Protein AF-A0A5N5ZEZ5-F1 (afdb_monomer_lite)

pLDDT: mean 81.34, std 17.63, range [25.61, 98.94]

Secondary structure (DSSP, 8-state):
-----------S---------PPPEEEEEEESSGGGSPPEEEETTEEEE-SS-HHHHHHHTTS-EEEEEESSTT-S-HHHHTEEEEEES-TTHHHHHHHH-TTTEEEEEE-TTT-SS--S-----TT-B--SS--SS-SS--B-HHHHHTTHHHHHHHHTT---PPEEEEESS---SSSTTTTTTEEESSTTGGGSPP-TTSGGGGHHHHHHHHHHPPPSSSSS---TTTT-EEEE---SS--HHHHHHHHHHT-SEEEE---EEESS-HHHHHHH-HHHHHHHHHHHIIIIIT--EEEEE--SS--EETTEE---EEETTTSTT-EEEEEE--SB-GGG--TTSPPEE-TTS-EEEESBTT-SBSEEEE-TT-SS-TT-EEEE--TTS-TTS--B----TT--EEEE-SSEE-HHHHHH-PPPSS--SGGGSEE--HHHHHHHHHHHHHHHHHH-TT--HHHHHHHHHHTSB--TTSGGGGGGTTTSTT-B--HHHHHHHHHHHHSTT-EEEEEEEEE-S-EEEE-SS-SEEEEEEEEEEET-EEEEEESSEEEE-TT-EEEE-SS-EEEEEE-TT----------------------------EEEEESSSBSSEEEEEEES-S--EEEEEEEETTS-EEEEEE-TT--SEEEEE-TTSPSEEEEEEEEETTS-EEEEEEEE-

Sequence (685 aa):
MQKKIILYLFFVVYMLSSSYIHAQKTYYVKTVNEAAAPEFEKQGNYMEYIGTDTDEENLFSKYTIDEFYQAYPTSNRATLRNAFIMVTTSTEIVDDMLTTFPGIYTSITDITNDLPELSYTPHYPDDYITSSVRIPFDTTTYDRKDLEYIDAPKAWGITDTINKVITIGISDAKVDDQISELSGKVSYINPYAASEPVNCTNGYRTHGTGVSVIAAAKGDNNEGTTGVCYDCDITATSLNNYDYYNLLLLAQDGVKVINISWGNHSNMAPAAYIASNPNHADQQECINEIVEDYDVVVVAAAGNDTSFDSNGANLVYDYPASYDNVISVSGVNHWYTIDNYPNNEPIFNAPNGENYMRFIENSVARYVDVDLTDPNNPSNPVGVYSQYWLPNNTYMHTLNEKVDIVSPGYQIPSYKYLGYNCTMDTDTLYGGKYVSGTSLAAPIVTGTVALMFKVNECLLPDEVESILKLTTKDIEVLPMNAFAEGYIGAGKLETGNAVEFVHEMQKSDGNAVIKDHVFYRYEFDLEKFNHDVSIENVTFKDDVVVNFVANNSISLKEGTHLVPNANGSITLKADNTINDVCVPSSRQANASNIPEITKETIENTSLNIFPNPSSNFISLQLSNSSDLIVSVEIYTIQGNLLSVINNEKSKKTISVDINNWRSGIYISKVITKRNETFTGKIVKQ

Foldseek 3Di:
DDDDDDDDDDDPDDDDDPPPPQPKFKKKWFWPWLVLDFDWDDDPQFTQTDDDDPLVNVLPVVFTWRDKAQPCCADPDRRRSRIIMTIGSGVCSQVVCCVSCVNTTPDMGTCRPVDPPPPFDFDAFLLAAADLADDLPDLFHFHPLLCVQLVLSLLCSVQVVQPDAAEEEEEFAQAQCPDPQRPPQEAELDVVSNPDDQDLVPVRNCLSNQLCQQQEGATNPNGDHAHSQPRYGYYYYHDPDDDLVVVLSCLLVQHAEYEALDWDKDLDALVRQCVVDVVSVVSLVSLCCSAPVSLHQYEYQQFFDDQAALVAGSAMGTPPLRHPRYAYEFAFFRNDALVSQDPPQDFDQDPVRWTWDARHGLFQWRIFTFQCPPPVCRRAGQAGPDHNDPGPDTTGTHWDLSHAAYGHFFFRAGCSCSVPVRQDDDDPPSRPRTDGGSSSRRSSLSSLLSSLCSLPVPDGNLQLSQLQLQQADPSCPRRHNVSRVSIRHSGYNNSSLSNLQSNQLADLNRERERDDGEAADDAHDAAARGAHYEYYLYEYEEQYEYAHEHLHYYHYYPNYHYYYDPNYDHHYYHHVPRDDPRDNDPPPPDPDDDDDDDDDDDQPWAWDWPPAADAFKIKTAIPRDPWFWQKKWKAAPVGHTDDIGGDPVRHRMDMDTCNPPDFDKMKMWTAIPVRDIHIDIHGHD

Structure (mmCIF, N/CA/C/O backbone):
data_AF-A0A5N5ZEZ5-F1
#
_entry.id   AF-A0A5N5ZEZ5-F1
#
loop_
_atom_site.group_PDB
_atom_site.id
_atom_site.type_symbol
_atom_site.label_atom_id
_atom_site.label_alt_id
_atom_site.label_comp_id
_atom_site.label_asym_id
_atom_site.label_entity_id
_atom_site.label_seq_id
_atom_site.pdbx_PDB_ins_code
_atom_site.Cartn_x
_atom_site.Cartn_y
_atom_site.Cartn_z
_atom_site.occupancy
_atom_site.B_iso_or_equiv
_atom_site.auth_seq_id
_atom_site.auth_comp_id
_atom_site.auth_asym_id
_atom_site.auth_atom_id
_atom_site.pdbx_PDB_model_num
ATOM 1 N N . MET A 1 1 ? -62.100 41.676 47.015 1.00 33.16 1 MET A N 1
ATOM 2 C CA . MET A 1 1 ? -60.982 40.831 47.484 1.00 33.16 1 MET A CA 1
ATOM 3 C C . MET A 1 1 ? -60.042 40.577 46.311 1.00 33.16 1 MET A C 1
ATOM 5 O O . MET A 1 1 ? -60.540 40.149 45.288 1.00 33.16 1 MET A O 1
ATOM 9 N N . GLN A 1 2 ? -58.751 40.907 46.490 1.00 32.44 2 GLN A N 1
ATOM 10 C CA . GLN A 1 2 ? -57.516 40.313 45.912 1.00 32.44 2 GLN A CA 1
ATOM 11 C C . GLN A 1 2 ? -57.386 40.106 44.376 1.00 32.44 2 GLN A C 1
ATOM 13 O O . GLN A 1 2 ? -58.179 39.407 43.773 1.00 32.44 2 GLN A O 1
ATOM 18 N N . LYS A 1 3 ? -56.455 40.829 43.712 1.00 32.50 3 LYS A N 1
ATOM 19 C CA . LYS A 1 3 ? -55.062 40.443 43.299 1.00 32.50 3 LYS A CA 1
ATOM 20 C C . LYS A 1 3 ? -55.035 39.518 42.050 1.00 32.50 3 LYS A C 1
ATOM 22 O O . LYS A 1 3 ? -55.621 38.457 42.108 1.00 32.50 3 LYS A O 1
ATOM 27 N N . LYS A 1 4 ? -54.533 39.942 40.871 1.00 37.22 4 LYS A N 1
ATOM 28 C CA . LYS A 1 4 ? -53.130 40.076 40.356 1.00 37.22 4 LYS A CA 1
ATOM 29 C C . LYS A 1 4 ? -52.585 38.795 39.655 1.00 37.22 4 LYS A C 1
ATOM 31 O O . LYS A 1 4 ? -52.674 37.743 40.267 1.00 37.22 4 LYS A O 1
ATOM 36 N N . ILE A 1 5 ? -51.884 38.994 38.508 1.00 34.38 5 ILE A N 1
ATOM 37 C CA . ILE A 1 5 ? -50.808 38.168 37.849 1.00 34.38 5 ILE A CA 1
ATOM 38 C C . ILE A 1 5 ? -51.318 37.080 36.860 1.00 34.38 5 ILE A C 1
ATOM 40 O O . ILE A 1 5 ? -52.111 36.248 37.266 1.00 34.38 5 ILE A O 1
ATOM 44 N N . ILE A 1 6 ? -51.115 37.152 35.525 1.00 34.78 6 ILE A N 1
ATOM 45 C CA . ILE A 1 6 ? -49.920 37.044 34.628 1.00 34.78 6 ILE A CA 1
ATOM 46 C C . ILE A 1 6 ? -49.554 35.584 34.214 1.00 34.78 6 ILE A C 1
ATOM 48 O O . ILE A 1 6 ? -49.193 34.784 35.066 1.00 34.78 6 ILE A O 1
ATOM 52 N N . LEU A 1 7 ? -49.526 35.372 32.879 1.00 29.80 7 LEU A N 1
ATOM 53 C CA . LEU A 1 7 ? -48.704 34.469 32.026 1.00 29.80 7 LEU A CA 1
ATOM 54 C C . LEU A 1 7 ? -49.117 33.021 31.641 1.00 29.80 7 LEU A C 1
ATOM 56 O O . LEU A 1 7 ? -49.473 32.201 32.475 1.00 29.80 7 LEU A O 1
ATOM 60 N N . TYR A 1 8 ? -48.848 32.759 30.346 1.00 28.34 8 TYR A N 1
ATOM 61 C CA . TYR A 1 8 ? -48.658 31.509 29.581 1.00 28.34 8 TYR A CA 1
ATOM 62 C C . TYR A 1 8 ? -49.877 30.670 29.150 1.00 28.34 8 TYR A C 1
ATOM 64 O O . TYR A 1 8 ? -50.424 29.902 29.928 1.00 28.34 8 TYR A O 1
ATOM 72 N N . LEU A 1 9 ? -50.180 30.682 27.842 1.00 29.50 9 LEU A N 1
ATOM 73 C CA . LEU A 1 9 ? -49.721 29.599 26.957 1.00 29.50 9 LEU A CA 1
ATOM 74 C C . LEU A 1 9 ? -49.723 30.049 25.479 1.00 29.50 9 LEU A C 1
ATOM 76 O O . LEU A 1 9 ? -50.759 30.235 24.848 1.00 29.50 9 LEU A O 1
ATOM 80 N N . PHE A 1 10 ? -48.510 30.248 24.971 1.00 31.39 10 PHE A N 1
ATOM 81 C CA . PHE A 1 10 ? -48.118 30.196 23.565 1.00 31.39 10 PHE A CA 1
ATOM 82 C C . PHE A 1 10 ? -48.179 28.720 23.133 1.00 31.39 10 PHE A C 1
ATOM 84 O O . PHE A 1 10 ? -47.562 27.913 23.820 1.00 31.39 10 PHE A O 1
ATOM 91 N N . PHE A 1 11 ? -48.909 28.379 22.068 1.00 32.16 11 PHE A N 1
ATOM 92 C CA . PHE A 1 11 ? -48.669 27.300 21.083 1.00 32.16 11 PHE A CA 1
ATOM 93 C C . PHE A 1 11 ? -49.984 26.989 20.347 1.00 32.16 11 PHE A C 1
ATOM 95 O O . PHE A 1 11 ? -51.061 27.186 20.895 1.00 32.16 11 PHE A O 1
ATOM 102 N N . VAL A 1 12 ? -49.887 26.456 19.127 1.00 32.47 12 VAL A N 1
ATOM 103 C CA . VAL A 1 12 ? -50.978 26.128 18.179 1.00 32.47 12 VAL A CA 1
ATOM 104 C C . VAL A 1 12 ? -51.355 27.255 17.202 1.00 32.47 12 VAL A C 1
ATOM 106 O O . VAL A 1 12 ? -52.523 27.560 17.008 1.00 32.47 12 VAL A O 1
ATOM 109 N N . VAL A 1 13 ? -50.352 27.823 16.522 1.00 32.62 13 VAL A N 1
ATOM 110 C CA . VAL A 1 13 ? -50.404 28.092 15.067 1.00 32.62 13 VAL A CA 1
ATOM 111 C C . VAL A 1 13 ? -48.981 27.913 14.521 1.00 32.62 13 VAL A C 1
ATOM 113 O O . VAL A 1 13 ? -48.238 28.872 14.369 1.00 32.62 13 VAL A O 1
ATOM 116 N N . TYR A 1 14 ? -48.564 26.666 14.310 1.00 33.75 14 TYR A N 1
ATOM 117 C CA . TYR A 1 14 ? -47.396 26.327 13.490 1.00 33.75 14 TYR A CA 1
ATOM 118 C C . TYR A 1 14 ? -47.628 24.923 12.934 1.00 33.75 14 TYR A C 1
ATOM 120 O O . TYR A 1 14 ? -47.252 23.924 13.532 1.00 33.75 14 TYR A O 1
ATOM 128 N N . MET A 1 15 ? -48.373 24.849 11.839 1.00 36.41 15 MET A N 1
ATOM 129 C CA . MET A 1 15 ? -48.470 23.676 10.976 1.00 36.41 15 MET A CA 1
ATOM 130 C C . MET A 1 15 ? -48.762 24.220 9.581 1.00 36.41 15 MET A C 1
ATOM 132 O O . MET A 1 15 ? -49.715 24.980 9.418 1.00 36.41 15 MET A O 1
ATOM 136 N N . LEU A 1 16 ? -47.935 23.802 8.619 1.00 35.47 16 LEU A N 1
ATOM 137 C CA . LEU A 1 16 ? -47.877 24.210 7.208 1.00 35.47 16 LEU A CA 1
ATOM 138 C C . LEU A 1 16 ? -46.952 25.398 6.886 1.00 35.47 16 LEU A C 1
ATOM 140 O O . LEU A 1 16 ? -47.325 26.329 6.181 1.00 35.47 16 LEU A O 1
ATOM 144 N N . SER A 1 17 ? -45.691 25.298 7.302 1.00 31.23 17 SER A N 1
ATOM 145 C CA . SER A 1 17 ? -44.591 25.593 6.380 1.00 31.23 17 SER A CA 1
ATOM 146 C C . SER A 1 17 ? -43.835 24.288 6.171 1.00 31.23 17 SER A C 1
ATOM 148 O O . SER A 1 17 ? -43.105 23.838 7.051 1.00 31.23 17 SER A O 1
ATOM 150 N N . SER A 1 18 ? -44.068 23.634 5.037 1.00 31.61 18 SER A N 1
ATOM 151 C CA . SER A 1 18 ? -43.135 22.646 4.514 1.00 31.61 18 SER A CA 1
ATOM 152 C C . SER A 1 18 ? -41.802 23.361 4.308 1.00 31.61 18 SER A C 1
ATOM 154 O O . SER A 1 18 ? -41.655 24.127 3.356 1.00 31.61 18 SER A O 1
ATOM 156 N N . SER A 1 19 ? -40.848 23.167 5.213 1.00 32.09 19 SER A N 1
ATOM 157 C CA . SER A 1 19 ? -39.444 23.375 4.887 1.00 32.09 19 SER A CA 1
ATOM 158 C C . SER A 1 19 ? -39.099 22.328 3.835 1.00 32.09 19 SER A C 1
ATOM 160 O O . SER A 1 19 ? -38.842 21.171 4.159 1.00 32.09 19 SER A O 1
ATOM 162 N N . TYR A 1 20 ? -39.200 22.720 2.565 1.00 34.75 20 TYR A N 1
ATOM 163 C CA . TYR A 1 20 ? -38.523 22.024 1.484 1.00 34.75 20 TYR A CA 1
ATOM 164 C C . TYR A 1 20 ? -37.033 22.118 1.801 1.00 34.75 20 TYR A C 1
ATOM 166 O O . TYR A 1 20 ? -36.425 23.174 1.634 1.00 34.75 20 TYR A O 1
ATOM 174 N N . ILE A 1 21 ? -36.463 21.031 2.316 1.00 37.03 21 ILE A N 1
ATOM 175 C CA . ILE A 1 21 ? -35.032 20.795 2.166 1.00 37.03 21 ILE A CA 1
ATOM 176 C C . ILE A 1 21 ? -34.838 20.737 0.651 1.00 37.03 21 ILE A C 1
ATOM 178 O O . ILE A 1 21 ? -35.355 19.824 0.004 1.00 37.03 21 ILE A O 1
ATOM 182 N N . HIS A 1 22 ? -34.236 21.773 0.069 1.00 50.00 22 HIS A N 1
ATOM 183 C CA . HIS A 1 22 ? -33.867 21.726 -1.339 1.00 50.00 22 HIS A CA 1
ATOM 184 C C . HIS A 1 22 ? -32.788 20.654 -1.446 1.00 50.00 22 HIS A C 1
ATOM 186 O O . HIS A 1 22 ? -31.786 20.717 -0.735 1.00 50.00 22 HIS A O 1
ATOM 192 N N . ALA A 1 23 ? -33.053 19.619 -2.243 1.00 64.94 23 ALA A N 1
ATOM 193 C CA . ALA A 1 23 ? -32.068 18.583 -2.498 1.00 64.94 23 ALA A CA 1
ATOM 194 C C . ALA A 1 23 ? -30.834 19.244 -3.118 1.00 64.94 23 ALA A C 1
ATOM 196 O O . ALA A 1 23 ? -30.967 20.033 -4.056 1.00 64.94 23 ALA A O 1
ATOM 197 N N . GLN A 1 24 ? -29.666 18.946 -2.558 1.00 79.50 24 GLN A N 1
ATOM 198 C CA . GLN A 1 24 ? -28.391 19.413 -3.076 1.00 79.50 24 GLN A CA 1
ATOM 199 C C . GLN A 1 24 ? -28.226 18.943 -4.527 1.00 79.50 24 GLN A C 1
ATOM 201 O O . GLN A 1 24 ? -28.627 17.830 -4.881 1.00 79.50 24 GLN A O 1
ATOM 206 N N . LYS A 1 25 ? -27.697 19.822 -5.373 1.00 85.06 25 LYS A N 1
ATOM 207 C CA . LYS A 1 25 ? -27.470 19.575 -6.793 1.00 85.06 25 LYS A CA 1
ATOM 208 C C . LYS A 1 25 ? -25.987 19.628 -7.104 1.00 85.06 25 LYS A C 1
ATOM 210 O O . LYS A 1 25 ? -25.285 20.504 -6.602 1.00 85.06 25 LYS A O 1
ATOM 215 N N . THR A 1 26 ? -25.560 18.725 -7.980 1.00 83.56 26 THR A N 1
ATOM 216 C CA . THR A 1 26 ? -24.185 18.651 -8.474 1.00 83.56 26 THR A CA 1
ATOM 217 C C . THR A 1 26 ? -24.165 19.029 -9.944 1.00 83.56 26 THR A C 1
ATOM 219 O O . THR A 1 26 ? -24.844 18.418 -10.773 1.00 83.56 26 THR A O 1
ATOM 222 N N . TYR A 1 27 ? -23.369 20.039 -10.273 1.00 88.81 27 TYR A N 1
ATOM 223 C CA . TYR A 1 27 ? -23.225 20.562 -11.622 1.00 88.81 27 TYR A CA 1
ATOM 224 C C . TYR A 1 27 ? -21.806 20.356 -12.146 1.00 88.81 27 TYR A C 1
ATOM 226 O O . TYR A 1 27 ? -20.830 20.688 -11.477 1.00 88.81 27 TYR A O 1
ATOM 234 N N . TYR A 1 28 ? -21.701 19.879 -13.386 1.00 87.56 28 TYR A N 1
ATOM 235 C CA . TYR A 1 28 ? -20.471 19.896 -14.169 1.00 87.56 28 TYR A CA 1
ATOM 236 C C . TYR A 1 28 ? -20.343 21.242 -14.883 1.00 87.56 28 TYR A C 1
ATOM 238 O O . TYR A 1 28 ? -21.101 21.541 -15.812 1.00 87.56 28 TYR A O 1
ATOM 246 N N . VAL A 1 29 ? -19.390 22.059 -14.452 1.00 92.00 29 VAL A N 1
ATOM 247 C CA . VAL A 1 29 ? -19.156 23.422 -14.931 1.00 92.00 29 VAL A CA 1
ATOM 248 C C . VAL A 1 29 ? -17.926 23.432 -15.837 1.00 92.00 29 VAL A C 1
ATOM 250 O O . VAL A 1 29 ? -16.815 23.140 -15.408 1.00 92.00 29 VAL A O 1
ATOM 253 N N . LYS A 1 30 ? -18.094 23.795 -17.108 1.00 90.00 30 LYS A N 1
ATOM 254 C CA . LYS A 1 30 ? -16.988 24.035 -18.040 1.00 90.00 30 LYS A CA 1
ATOM 255 C C . LYS A 1 30 ? -16.736 25.519 -18.206 1.00 90.00 30 LYS A C 1
ATOM 257 O O . LYS A 1 30 ? -17.618 26.248 -18.659 1.00 90.00 30 LYS A O 1
ATOM 262 N N . THR A 1 31 ? -15.502 25.941 -17.980 1.00 90.94 31 THR A N 1
ATOM 263 C CA . THR A 1 31 ? -15.038 27.299 -18.272 1.00 90.94 31 THR A CA 1
ATOM 264 C C . THR A 1 31 ? -14.326 27.362 -19.628 1.00 90.94 31 THR A C 1
ATOM 266 O O . THR A 1 31 ? -13.964 26.342 -20.219 1.00 90.94 31 THR A O 1
ATOM 269 N N . VAL A 1 32 ? -14.121 28.562 -20.172 1.00 86.62 32 VAL A N 1
ATOM 270 C CA . VAL A 1 32 ? -13.397 28.770 -21.441 1.00 86.62 32 VAL A CA 1
ATOM 271 C C . VAL A 1 32 ? -11.939 28.321 -21.371 1.00 86.62 32 VAL A C 1
ATOM 273 O O . VAL A 1 32 ? -11.376 27.885 -22.373 1.00 86.62 32 VAL A O 1
ATOM 276 N N . ASN A 1 33 ? -11.330 28.413 -20.193 1.00 82.94 33 ASN A N 1
ATOM 277 C CA . ASN A 1 33 ? -10.020 27.880 -19.848 1.00 82.94 33 ASN A CA 1
ATOM 278 C C . ASN A 1 33 ? -9.902 27.810 -18.316 1.00 82.94 33 ASN A C 1
ATOM 280 O O . ASN A 1 33 ? -10.716 28.391 -17.603 1.00 82.94 33 ASN A O 1
ATOM 284 N N . GLU A 1 34 ? -8.889 27.106 -17.823 1.00 82.75 34 GLU A N 1
ATOM 285 C CA . GLU A 1 34 ? -8.644 26.923 -16.388 1.00 82.75 34 GLU A CA 1
ATOM 286 C C . GLU A 1 34 ? -8.520 28.246 -15.616 1.00 82.75 34 GLU A C 1
ATOM 288 O O . GLU A 1 34 ? -9.173 28.410 -14.595 1.00 82.75 34 GLU A O 1
ATOM 293 N N . ALA A 1 35 ? -7.772 29.219 -16.145 1.00 84.31 35 ALA A N 1
ATOM 294 C CA . ALA A 1 35 ? -7.533 30.507 -15.488 1.00 84.31 35 ALA A CA 1
ATOM 295 C C . ALA A 1 35 ? -8.766 31.428 -15.428 1.00 84.31 35 ALA A C 1
ATOM 297 O O . ALA A 1 35 ? -8.713 32.477 -14.798 1.00 84.31 35 ALA A O 1
ATOM 298 N N . ALA A 1 36 ? -9.850 31.078 -16.124 1.00 86.38 36 ALA A N 1
ATOM 299 C CA . ALA A 1 36 ? -11.104 31.822 -16.098 1.00 86.38 36 ALA A CA 1
ATOM 300 C C . ALA A 1 36 ? -12.069 31.319 -15.013 1.00 86.38 36 ALA A C 1
ATOM 302 O O . ALA A 1 36 ? -13.195 31.800 -14.950 1.00 86.38 36 ALA A O 1
ATOM 303 N N . ALA A 1 37 ? -11.690 30.307 -14.230 1.00 88.19 37 ALA A N 1
ATOM 304 C CA . ALA A 1 37 ? -12.543 29.794 -13.171 1.00 88.19 37 ALA A CA 1
ATOM 305 C C . ALA A 1 37 ? -12.572 30.741 -11.959 1.00 88.19 37 ALA A C 1
ATOM 307 O O . ALA A 1 37 ? -11.528 31.286 -11.604 1.00 88.19 37 ALA A O 1
ATOM 308 N N . PRO A 1 38 ? -13.741 30.918 -11.320 1.00 89.12 38 PRO A N 1
ATOM 309 C CA . PRO A 1 38 ? -13.850 31.689 -10.088 1.00 89.12 38 PRO A CA 1
ATOM 310 C C . PRO A 1 38 ? -13.095 31.002 -8.944 1.00 89.12 38 PRO A C 1
ATOM 312 O O . PRO A 1 38 ? -13.082 29.773 -8.837 1.00 89.12 38 PRO A O 1
ATOM 315 N N . GLU A 1 39 ? -12.490 31.811 -8.078 1.00 85.94 39 GLU A N 1
ATOM 316 C CA . GLU A 1 39 ? -11.723 31.343 -6.923 1.00 85.94 39 GLU A CA 1
ATOM 317 C C . GLU A 1 39 ? -12.567 31.418 -5.647 1.00 85.94 39 GLU A C 1
ATOM 319 O O . GLU A 1 39 ? -13.199 32.440 -5.358 1.00 85.94 39 GLU A O 1
ATOM 324 N N . PHE A 1 40 ? -12.551 30.336 -4.868 1.00 86.94 40 PHE A N 1
ATOM 325 C CA . PHE A 1 40 ? -13.283 30.227 -3.613 1.00 86.94 40 PHE A CA 1
ATOM 326 C C . PHE A 1 40 ? -12.396 29.697 -2.484 1.00 86.94 40 PHE A C 1
ATOM 328 O O . PHE A 1 40 ? -11.509 28.880 -2.717 1.00 86.94 40 PHE A O 1
ATOM 335 N N . GLU A 1 41 ? -12.700 30.099 -1.254 1.00 83.31 41 GLU A N 1
ATOM 336 C CA . GLU A 1 41 ? -12.106 29.583 -0.021 1.00 83.31 41 GLU A CA 1
ATOM 337 C C . GLU A 1 41 ? -13.198 28.983 0.874 1.00 83.31 41 GLU A C 1
ATOM 339 O O . GLU A 1 41 ? -14.318 29.493 0.949 1.00 83.31 41 GLU A O 1
ATOM 344 N N . LYS A 1 42 ? -12.900 27.877 1.560 1.00 78.06 42 LYS A N 1
ATOM 345 C CA . LYS A 1 42 ? -13.884 27.192 2.405 1.00 78.06 42 LYS A CA 1
ATOM 346 C C . LYS A 1 42 ? -14.061 27.923 3.739 1.00 78.06 42 LYS A C 1
ATOM 348 O O . LYS A 1 42 ? -13.121 28.046 4.517 1.00 78.06 42 LYS A O 1
ATOM 353 N N . GLN A 1 43 ? -15.289 28.342 4.042 1.00 79.38 43 GLN A N 1
ATOM 354 C CA . GLN A 1 43 ? -15.670 29.004 5.293 1.00 79.38 43 GLN A CA 1
ATOM 355 C C . GLN A 1 43 ? -16.751 28.193 6.015 1.00 79.38 43 GLN A C 1
ATOM 357 O O . GLN A 1 43 ? -17.955 28.350 5.807 1.00 79.38 43 GLN A O 1
ATOM 362 N N . GLY A 1 44 ? -16.318 27.284 6.890 1.00 77.25 44 GLY A N 1
ATOM 363 C CA . GLY A 1 44 ? -17.220 26.346 7.557 1.00 77.25 44 GLY A CA 1
ATOM 364 C C . GLY A 1 44 ? -17.801 25.328 6.572 1.00 77.25 44 GLY A C 1
ATOM 365 O O . GLY A 1 44 ? -17.074 24.472 6.077 1.00 77.25 44 GLY A O 1
ATOM 366 N N . ASN A 1 45 ? -19.108 25.413 6.305 1.00 71.06 45 ASN A N 1
ATOM 367 C CA . ASN A 1 45 ? -19.832 24.455 5.453 1.00 71.06 45 ASN A CA 1
ATOM 368 C C . ASN A 1 45 ? -20.094 24.968 4.026 1.00 71.06 45 ASN A C 1
ATOM 370 O O . ASN A 1 45 ? -20.820 24.314 3.287 1.00 71.06 45 ASN A O 1
ATOM 374 N N . TYR A 1 46 ? -19.583 26.142 3.660 1.00 80.06 46 TYR A N 1
ATOM 375 C CA . TYR A 1 46 ? -19.820 26.752 2.353 1.00 80.06 46 TYR A CA 1
ATOM 376 C C . TYR A 1 46 ? -18.555 27.426 1.822 1.00 80.06 46 TYR A C 1
ATOM 378 O O . TYR A 1 46 ? -17.619 27.715 2.568 1.00 80.06 46 TYR A O 1
ATOM 386 N N . MET A 1 47 ? -18.547 27.674 0.521 1.00 85.19 47 MET A N 1
ATOM 387 C CA . MET A 1 47 ? -17.478 28.338 -0.211 1.00 85.19 47 MET A CA 1
ATOM 388 C C . MET A 1 47 ? -17.732 29.853 -0.247 1.00 85.19 47 MET A C 1
ATOM 390 O O . MET A 1 47 ? -18.805 30.296 -0.659 1.00 85.19 47 MET A O 1
ATOM 394 N N . GLU A 1 48 ? -16.754 30.652 0.179 1.00 90.75 48 GLU A N 1
ATOM 395 C CA . GLU A 1 48 ? -16.736 32.112 0.030 1.00 90.75 48 GLU A CA 1
ATOM 396 C C . GLU A 1 48 ? -15.899 32.487 -1.198 1.00 90.75 48 GLU A C 1
ATOM 398 O O . GLU A 1 48 ? -14.808 31.962 -1.393 1.00 90.75 48 GLU A O 1
ATOM 403 N N . TYR A 1 49 ? -16.413 33.370 -2.055 1.00 92.00 49 TYR A N 1
ATOM 404 C CA . TYR A 1 49 ? -15.673 33.848 -3.224 1.00 92.00 49 TYR A CA 1
ATOM 405 C C . TYR A 1 49 ? -14.538 34.780 -2.785 1.00 92.00 49 TYR A C 1
ATOM 407 O O . TYR A 1 49 ? -14.782 35.740 -2.055 1.00 92.00 49 TYR A O 1
ATOM 415 N N . ILE A 1 50 ? -13.318 34.520 -3.257 1.00 91.25 50 ILE A N 1
ATOM 416 C CA . ILE A 1 50 ? -12.107 35.288 -2.903 1.00 91.25 50 ILE A CA 1
ATOM 417 C C . ILE A 1 50 ? -11.439 35.962 -4.106 1.00 91.25 50 ILE A C 1
ATOM 419 O O . ILE A 1 50 ? -10.392 36.599 -3.966 1.00 91.25 50 ILE A O 1
ATOM 423 N N . GLY A 1 51 ? -12.029 35.830 -5.294 1.00 85.56 51 GLY A N 1
ATOM 424 C CA . GLY A 1 51 ? -11.514 36.472 -6.494 1.00 85.56 51 GLY A CA 1
ATOM 425 C C . GLY A 1 51 ? -11.642 37.999 -6.453 1.00 85.56 51 GLY A C 1
ATOM 426 O O . GLY A 1 51 ? -12.278 38.599 -5.587 1.00 85.56 51 GLY A O 1
ATOM 427 N N . THR A 1 52 ? -11.008 38.662 -7.419 1.00 87.56 52 THR A N 1
ATOM 428 C CA . THR A 1 52 ? -10.964 40.134 -7.477 1.00 87.56 52 THR A CA 1
ATOM 429 C C . THR A 1 52 ? -12.050 40.760 -8.356 1.00 87.56 52 THR A C 1
ATOM 431 O O . THR A 1 52 ? -12.093 41.987 -8.478 1.00 87.56 52 THR A O 1
ATOM 434 N N . ASP A 1 53 ? -12.882 39.953 -9.023 1.00 88.44 53 ASP A N 1
ATOM 435 C CA . ASP A 1 53 ? -13.922 40.449 -9.924 1.00 88.44 53 ASP A CA 1
ATOM 436 C C . ASP A 1 53 ? -15.182 40.840 -9.134 1.00 88.44 53 ASP A C 1
ATOM 438 O O . ASP A 1 53 ? -15.841 40.021 -8.496 1.00 88.44 53 ASP A O 1
ATOM 442 N N . THR A 1 54 ? -15.516 42.131 -9.168 1.00 88.56 54 THR A N 1
ATOM 443 C CA . THR A 1 54 ? -16.634 42.694 -8.401 1.00 88.56 54 THR A CA 1
ATOM 444 C C . THR A 1 54 ? -17.998 42.212 -8.907 1.00 88.56 54 THR A C 1
ATOM 446 O O . THR A 1 54 ? -18.955 42.170 -8.134 1.00 88.56 54 THR A O 1
ATOM 449 N N . ASP A 1 55 ? -18.131 41.861 -10.187 1.00 88.31 55 ASP A N 1
ATOM 450 C CA . ASP A 1 55 ? -19.385 41.324 -10.716 1.00 88.31 55 ASP A CA 1
ATOM 451 C C . ASP A 1 55 ? -19.577 39.874 -10.249 1.00 88.31 55 ASP A C 1
ATOM 453 O O . ASP A 1 55 ? -20.697 39.490 -9.898 1.00 88.31 55 ASP A O 1
ATOM 457 N N . GLU A 1 56 ? -18.498 39.085 -10.183 1.00 90.12 56 GLU A N 1
ATOM 458 C CA . GLU A 1 56 ? -18.524 37.725 -9.627 1.00 90.12 56 GLU A CA 1
ATOM 459 C C . GLU A 1 56 ? -18.818 37.743 -8.124 1.00 90.12 56 GLU A C 1
ATOM 461 O O . GLU A 1 56 ? -19.713 37.028 -7.674 1.00 90.12 56 GLU A O 1
ATOM 466 N N . GLU A 1 57 ? -18.174 38.629 -7.358 1.00 91.69 57 GLU A N 1
ATOM 467 C CA . GLU A 1 57 ? -18.451 38.834 -5.927 1.00 91.69 57 GLU A CA 1
ATOM 468 C C . GLU A 1 57 ? -19.938 39.166 -5.684 1.00 91.69 57 GLU A C 1
ATOM 470 O O . GLU A 1 57 ? -20.607 38.579 -4.824 1.00 91.69 57 GLU A O 1
ATOM 475 N N . ASN A 1 58 ? -20.506 40.064 -6.496 1.00 91.50 58 ASN A N 1
ATOM 476 C CA . ASN A 1 58 ? -21.921 40.433 -6.425 1.00 91.50 58 ASN A CA 1
ATOM 477 C C . ASN A 1 58 ? -22.872 39.293 -6.823 1.00 91.50 58 ASN A C 1
ATOM 479 O O . ASN A 1 58 ? -24.036 39.300 -6.412 1.00 91.50 58 ASN A O 1
ATOM 483 N N . LEU A 1 59 ? -22.438 38.355 -7.667 1.00 93.19 59 LEU A N 1
ATOM 484 C CA . LEU A 1 59 ? -23.236 37.197 -8.056 1.00 93.19 59 LEU A CA 1
ATOM 485 C C . LEU A 1 59 ? -23.162 36.103 -6.990 1.00 93.19 59 LEU A C 1
ATOM 487 O O . LEU A 1 59 ? -24.203 35.675 -6.495 1.00 93.19 59 LEU A O 1
ATOM 491 N N . PHE A 1 60 ? -21.956 35.687 -6.607 1.00 93.75 60 PHE A N 1
ATOM 492 C CA . PHE A 1 60 ? -21.747 34.558 -5.704 1.00 93.75 60 PHE A CA 1
ATOM 493 C C . PHE A 1 60 ? -22.196 34.851 -4.272 1.00 93.75 60 PHE A C 1
ATOM 495 O O . PHE A 1 60 ? -22.728 33.960 -3.620 1.00 93.75 60 PHE A O 1
ATOM 502 N N . SER A 1 61 ? -22.141 36.108 -3.816 1.00 90.94 61 SER A N 1
ATOM 503 C CA . SER A 1 61 ? -22.687 36.506 -2.505 1.00 90.94 61 SER A CA 1
ATOM 504 C C . SER A 1 61 ? -24.206 36.313 -2.354 1.00 90.94 61 SER A C 1
ATOM 506 O O . SER A 1 61 ? -24.726 36.385 -1.238 1.00 90.94 61 SER A O 1
ATOM 508 N N . LYS A 1 62 ? -24.943 36.066 -3.448 1.00 92.69 62 LYS A N 1
ATOM 509 C CA . LYS A 1 62 ? -26.393 35.800 -3.420 1.00 92.69 62 LYS A CA 1
ATOM 510 C C . LYS A 1 62 ? -26.739 34.337 -3.154 1.00 92.69 62 LYS A C 1
ATOM 512 O O . LYS A 1 62 ? -27.893 34.058 -2.828 1.00 92.69 62 LYS A O 1
ATOM 517 N N . TYR A 1 63 ? -25.786 33.424 -3.323 1.00 93.56 63 TYR A N 1
ATOM 518 C CA . TYR A 1 63 ? -26.037 31.989 -3.394 1.00 93.56 63 TYR A CA 1
ATOM 519 C C . TYR A 1 63 ? -25.158 31.217 -2.414 1.00 93.56 63 TYR A C 1
ATOM 521 O O . TYR A 1 63 ? -24.064 31.645 -2.062 1.00 93.56 63 TYR A O 1
ATOM 529 N N . THR A 1 64 ? -25.640 30.059 -1.967 1.00 89.12 64 THR A N 1
ATOM 530 C CA . THR A 1 64 ? -24.845 29.151 -1.135 1.00 89.12 64 THR A CA 1
ATOM 531 C C . THR A 1 64 ? -24.224 28.087 -2.020 1.00 89.12 64 THR A C 1
ATOM 533 O O . THR A 1 64 ? -24.936 27.246 -2.567 1.00 89.12 64 THR A O 1
ATOM 536 N N . ILE A 1 65 ? -22.905 28.128 -2.162 1.00 91.56 65 ILE A N 1
ATOM 537 C CA . ILE A 1 65 ? -22.123 27.075 -2.806 1.00 91.56 65 ILE A CA 1
ATOM 538 C C . ILE A 1 65 ? -21.531 26.227 -1.689 1.00 91.56 65 ILE A C 1
ATOM 540 O O . ILE A 1 65 ? -20.832 26.750 -0.827 1.00 91.56 65 ILE A O 1
ATOM 544 N N . ASP A 1 66 ? -21.838 24.937 -1.691 1.00 82.31 66 ASP A N 1
ATOM 545 C CA . ASP A 1 66 ? -21.329 24.008 -0.687 1.00 82.31 66 ASP A CA 1
ATOM 546 C C . ASP A 1 66 ? -19.905 23.578 -1.062 1.00 82.31 66 ASP A C 1
ATOM 548 O O . ASP A 1 66 ? -19.021 23.549 -0.208 1.00 82.31 66 ASP A O 1
ATOM 552 N N . GLU A 1 67 ? -19.663 23.326 -2.356 1.00 82.56 67 GLU A N 1
ATOM 553 C CA . GLU A 1 67 ? -18.349 22.961 -2.891 1.00 82.56 67 GLU A CA 1
ATOM 554 C C . GLU A 1 67 ? -18.149 23.498 -4.312 1.00 82.56 67 GLU A C 1
ATOM 556 O O . GLU A 1 67 ? -19.084 23.546 -5.117 1.00 82.56 67 GLU A O 1
ATOM 561 N N . PHE A 1 68 ? -16.911 23.867 -4.634 1.00 85.81 68 PHE A N 1
ATOM 562 C CA . PHE A 1 68 ? -16.488 24.205 -5.989 1.00 85.81 68 PHE A CA 1
ATOM 563 C C . PHE A 1 68 ? -15.034 23.775 -6.184 1.00 85.81 68 PHE A C 1
ATOM 565 O O . PHE A 1 68 ? -14.146 24.303 -5.519 1.00 85.81 68 PHE A O 1
ATOM 572 N N . TYR A 1 69 ? -14.782 22.814 -7.070 1.00 73.56 69 TYR A N 1
ATOM 573 C CA . TYR A 1 69 ? -13.440 22.269 -7.296 1.00 73.56 69 TYR A CA 1
ATOM 574 C C . TYR A 1 69 ? -13.251 21.813 -8.739 1.00 73.56 69 TYR A C 1
ATOM 576 O O . TYR A 1 69 ? -14.207 21.574 -9.470 1.00 73.56 69 TYR A O 1
ATOM 584 N N . GLN A 1 70 ? -12.006 21.704 -9.189 1.00 77.56 70 GLN A N 1
ATOM 585 C CA . GLN A 1 70 ? -11.692 21.262 -10.546 1.00 77.56 70 GLN A CA 1
ATOM 586 C C . GLN A 1 70 ? -11.984 19.761 -10.692 1.00 77.56 70 GLN A C 1
ATOM 588 O O . GLN A 1 70 ? -11.552 18.960 -9.873 1.00 77.56 70 GLN A O 1
ATOM 593 N N . ALA A 1 71 ? -12.703 19.368 -11.745 1.00 71.75 71 ALA A N 1
ATOM 594 C CA . ALA A 1 71 ? -13.132 17.982 -11.954 1.00 71.75 71 ALA A CA 1
ATOM 595 C C . ALA A 1 71 ? -11.968 17.055 -12.345 1.00 71.75 71 ALA A C 1
ATOM 597 O O . ALA A 1 71 ? -12.003 15.863 -12.069 1.00 71.75 71 ALA A O 1
ATOM 598 N N . TYR A 1 72 ? -10.943 17.604 -13.006 1.00 61.38 72 TYR A N 1
ATOM 599 C CA . TYR A 1 72 ? -9.747 16.872 -13.436 1.00 61.38 72 TYR A CA 1
ATOM 600 C C . TYR A 1 72 ? -8.480 17.701 -13.175 1.00 61.38 72 TYR A C 1
ATOM 602 O O . TYR A 1 72 ? -7.821 18.123 -14.136 1.00 61.38 72 TYR A O 1
ATOM 610 N N . PRO A 1 73 ? -8.138 17.971 -11.902 1.00 53.19 73 PRO A N 1
ATOM 611 C CA . PRO A 1 73 ? -7.098 18.930 -11.529 1.00 53.19 73 PRO A CA 1
ATOM 612 C C . PRO A 1 73 ? -5.695 18.510 -11.928 1.00 53.19 73 PRO A C 1
ATOM 614 O O . PRO A 1 73 ? -4.785 19.325 -11.912 1.00 53.19 73 PRO A O 1
ATOM 617 N N . THR A 1 74 ? -5.501 17.263 -12.330 1.00 47.31 74 THR A N 1
ATOM 618 C CA . THR A 1 74 ? -4.183 16.728 -12.665 1.00 47.31 74 THR A CA 1
ATOM 619 C C . THR A 1 74 ? -4.018 16.407 -14.150 1.00 47.31 74 THR A C 1
ATOM 621 O O . THR A 1 74 ? -2.929 16.090 -14.623 1.00 47.31 74 THR A O 1
ATOM 624 N N . SER A 1 75 ? -5.083 16.555 -14.946 1.00 51.38 75 SER A N 1
ATOM 625 C CA . SER A 1 75 ? -5.037 16.217 -16.366 1.00 51.38 75 SER A CA 1
ATOM 626 C C . SER A 1 75 ? -4.051 17.092 -17.146 1.00 51.38 75 SER A C 1
ATOM 628 O O . SER A 1 75 ? -4.075 18.316 -17.068 1.00 51.38 75 SER A O 1
ATOM 630 N N . ASN A 1 76 ? -3.260 16.481 -18.028 1.00 44.91 76 ASN A N 1
ATOM 631 C CA . ASN A 1 76 ? -2.392 17.217 -18.961 1.00 44.91 76 ASN A CA 1
ATOM 632 C C . ASN A 1 76 ? -3.160 17.821 -20.149 1.00 44.91 76 ASN A C 1
ATOM 634 O O . ASN A 1 76 ? -2.581 18.486 -21.011 1.00 44.91 76 ASN A O 1
ATOM 638 N N . ARG A 1 77 ? -4.466 17.549 -20.261 1.00 52.31 77 ARG A N 1
ATOM 639 C CA . ARG A 1 77 ? -5.309 18.061 -21.343 1.00 52.31 77 ARG A CA 1
ATOM 640 C C . ARG A 1 77 ? -5.976 19.349 -20.876 1.00 52.31 77 ARG A C 1
ATOM 642 O O . ARG A 1 77 ? -6.848 19.320 -20.014 1.00 52.31 77 ARG A O 1
ATOM 649 N N . ALA A 1 78 ? -5.640 20.470 -21.515 1.00 65.25 78 ALA A N 1
ATOM 650 C CA . ALA A 1 78 ? -6.263 21.769 -21.235 1.00 65.25 78 ALA A CA 1
ATOM 651 C C . ALA A 1 78 ? -7.804 21.728 -21.327 1.00 65.25 78 ALA A C 1
ATOM 653 O O . ALA A 1 78 ? -8.501 22.402 -20.576 1.00 65.25 78 ALA A O 1
ATOM 654 N N . THR A 1 79 ? -8.339 20.878 -22.210 1.00 62.31 79 THR A N 1
ATOM 655 C CA . THR A 1 79 ? -9.779 20.633 -22.378 1.00 62.31 79 THR A CA 1
ATOM 656 C C . THR A 1 79 ? -10.411 19.810 -21.261 1.00 62.31 79 THR A C 1
ATOM 658 O O . THR A 1 79 ? -11.620 19.625 -21.284 1.00 62.31 79 THR A O 1
ATOM 661 N N . LEU A 1 80 ? -9.640 19.255 -20.328 1.00 61.00 80 LEU A N 1
ATOM 662 C CA . LEU A 1 80 ? -10.128 18.597 -19.114 1.00 61.00 80 LEU A CA 1
ATOM 663 C C . LEU A 1 80 ? -9.892 19.494 -17.895 1.00 61.00 80 LEU A C 1
ATOM 665 O O . LEU A 1 80 ? -10.799 19.629 -17.082 1.00 61.00 80 LEU A O 1
ATOM 669 N N . ARG A 1 81 ? -8.762 20.212 -17.852 1.00 72.12 81 ARG A N 1
ATOM 670 C CA . ARG A 1 81 ? -8.426 21.199 -16.809 1.00 72.12 81 ARG A CA 1
ATOM 671 C C . ARG A 1 81 ? -9.397 22.377 -16.708 1.00 72.12 81 ARG A C 1
ATOM 673 O O . ARG A 1 81 ? -9.499 23.004 -15.670 1.00 72.12 81 ARG A O 1
ATOM 680 N N . ASN A 1 82 ? -10.168 22.682 -17.741 1.00 82.94 82 ASN A N 1
ATOM 681 C CA . ASN A 1 82 ? -11.212 23.708 -17.659 1.00 82.94 82 ASN A CA 1
ATOM 682 C C . ASN A 1 82 ? -12.588 23.172 -17.203 1.00 82.94 82 ASN A C 1
ATOM 684 O O . ASN A 1 82 ? -13.601 23.804 -17.492 1.00 82.94 82 ASN A O 1
ATOM 688 N N . ALA A 1 83 ? -12.662 21.984 -16.589 1.00 83.44 83 ALA A N 1
ATOM 689 C CA . ALA A 1 83 ? -13.885 21.464 -15.969 1.00 83.44 83 ALA A CA 1
ATOM 690 C C . ALA A 1 83 ? -13.826 21.502 -14.448 1.00 83.44 83 ALA A C 1
ATOM 692 O O . ALA A 1 83 ? -12.795 21.190 -13.859 1.00 83.44 83 ALA A O 1
ATOM 693 N N . PHE A 1 84 ? -14.973 21.792 -13.848 1.00 87.00 84 PHE A N 1
ATOM 694 C CA . PHE A 1 84 ? -15.187 21.969 -12.423 1.00 87.00 84 PHE A CA 1
ATOM 695 C C . PHE A 1 84 ? -16.474 21.263 -11.997 1.00 87.00 84 PHE A C 1
ATOM 697 O O . PHE A 1 84 ? -17.388 21.076 -12.802 1.00 87.00 84 PHE A O 1
ATOM 704 N N . ILE A 1 85 ? -16.535 20.875 -10.732 1.00 83.25 85 ILE A N 1
ATOM 705 C CA . ILE A 1 85 ? -17.726 20.399 -10.046 1.00 83.25 85 ILE A CA 1
ATOM 706 C C . ILE A 1 85 ? -18.184 21.505 -9.106 1.00 83.25 85 ILE A C 1
ATOM 708 O O . ILE A 1 85 ? -17.385 22.052 -8.351 1.00 83.25 85 ILE A O 1
ATOM 712 N N . MET A 1 86 ? -19.472 21.830 -9.170 1.00 89.44 86 MET A N 1
ATOM 713 C CA . MET A 1 86 ? -20.130 22.753 -8.254 1.00 89.44 86 MET A CA 1
ATOM 714 C C . MET A 1 86 ? -21.268 22.028 -7.547 1.00 89.44 86 MET A C 1
ATOM 716 O O . MET A 1 86 ? -22.184 21.526 -8.202 1.00 89.44 86 MET A O 1
ATOM 720 N N . VAL A 1 87 ? -21.225 22.016 -6.221 1.00 85.12 87 VAL A N 1
ATOM 721 C CA . VAL A 1 87 ? -22.264 21.446 -5.366 1.00 85.12 87 VAL A CA 1
ATOM 722 C C . VAL A 1 87 ? -22.989 22.588 -4.666 1.00 85.12 87 VAL A C 1
ATOM 724 O O . VAL A 1 87 ? -22.367 23.455 -4.052 1.00 85.12 87 VAL A O 1
ATOM 727 N N . THR A 1 88 ? -24.311 22.643 -4.802 1.00 89.00 88 THR A N 1
ATOM 728 C CA . THR A 1 88 ? -25.105 23.757 -4.272 1.00 89.00 88 THR A CA 1
ATOM 729 C C . THR A 1 88 ? -26.560 23.369 -4.039 1.00 89.00 88 THR A C 1
ATOM 731 O O . THR A 1 88 ? -27.136 22.539 -4.742 1.00 89.00 88 THR A O 1
ATOM 734 N N . THR A 1 89 ? -27.194 24.026 -3.073 1.00 85.06 89 THR A N 1
ATOM 735 C CA . THR A 1 89 ? -28.655 24.010 -2.893 1.00 85.06 89 THR A CA 1
ATOM 736 C C . THR A 1 89 ? -29.373 25.104 -3.696 1.00 85.06 89 THR A C 1
ATOM 738 O O . THR A 1 89 ? -30.597 25.073 -3.825 1.00 85.06 89 THR A O 1
ATOM 741 N N . SER A 1 90 ? -28.626 26.060 -4.255 1.00 89.25 90 SER A N 1
ATOM 742 C CA . SER A 1 90 ? -29.125 27.261 -4.934 1.00 89.25 90 SER A CA 1
ATOM 743 C C . SER A 1 90 ? -29.183 27.068 -6.449 1.00 89.25 90 SER A C 1
ATOM 745 O O . SER A 1 90 ? -28.344 27.576 -7.184 1.00 89.25 90 SER A O 1
ATOM 747 N N . THR A 1 91 ? -30.163 26.311 -6.946 1.00 85.19 91 THR A N 1
ATOM 748 C CA . THR A 1 91 ? -30.222 25.936 -8.375 1.00 85.19 91 THR A CA 1
ATOM 749 C C . THR A 1 91 ? -30.357 27.117 -9.343 1.00 85.19 91 THR A C 1
ATOM 751 O O . THR A 1 91 ? -29.987 26.990 -10.509 1.00 85.19 91 THR A O 1
ATOM 754 N N . GLU A 1 92 ? -30.839 28.275 -8.875 1.00 89.56 92 GLU A N 1
ATOM 755 C CA . GLU A 1 92 ? -30.965 29.492 -9.687 1.00 89.56 92 GLU A CA 1
ATOM 756 C C . GLU A 1 92 ? -29.606 30.085 -10.094 1.00 89.56 92 GLU A C 1
ATOM 758 O O . GLU A 1 92 ? -29.529 30.826 -11.076 1.00 89.56 92 GLU A O 1
ATOM 763 N N . ILE A 1 93 ? -28.525 29.723 -9.391 1.00 92.81 93 ILE A N 1
ATOM 764 C CA . ILE A 1 93 ? -27.171 30.220 -9.665 1.00 92.81 93 ILE A CA 1
ATOM 765 C C . ILE A 1 93 ? -26.719 29.931 -11.100 1.00 92.81 93 ILE A C 1
ATOM 767 O O . ILE A 1 93 ? -25.997 30.726 -11.693 1.00 92.81 93 ILE A O 1
ATOM 771 N N . VAL A 1 94 ? -27.166 28.815 -11.682 1.00 90.62 94 VAL A N 1
ATOM 772 C CA . VAL A 1 94 ? -26.744 28.374 -13.016 1.00 90.62 94 VAL A CA 1
ATOM 773 C C . VAL A 1 94 ? -27.197 29.356 -14.093 1.00 90.62 94 VAL A C 1
ATOM 775 O O . VAL A 1 94 ? -26.401 29.736 -14.956 1.00 90.62 94 VAL A O 1
ATOM 778 N N . ASP A 1 95 ? -28.455 29.797 -14.028 1.00 87.69 95 ASP A N 1
ATOM 779 C CA . ASP A 1 95 ? -29.006 30.758 -14.984 1.00 87.69 95 ASP A CA 1
ATOM 780 C C . ASP A 1 95 ? -28.302 32.113 -14.848 1.00 87.69 95 ASP A C 1
ATOM 782 O O . ASP A 1 95 ? -27.930 32.732 -15.849 1.00 87.69 95 ASP A O 1
ATOM 786 N N . ASP A 1 96 ? -28.041 32.552 -13.617 1.00 91.00 96 ASP A N 1
ATOM 787 C CA . ASP A 1 96 ? -27.333 33.801 -13.344 1.00 91.00 96 ASP A CA 1
ATOM 788 C C . ASP A 1 96 ? -25.871 33.753 -13.819 1.00 91.00 96 ASP A C 1
ATOM 790 O O . ASP A 1 96 ? -25.399 34.715 -14.427 1.00 91.00 96 ASP A O 1
ATOM 794 N N . MET A 1 97 ? -25.160 32.636 -13.624 1.00 91.69 97 MET A N 1
ATOM 795 C CA . MET A 1 97 ? -23.787 32.451 -14.116 1.00 91.69 97 MET A CA 1
ATOM 796 C C . MET A 1 97 ? -23.729 32.500 -15.646 1.00 91.69 97 MET A C 1
ATOM 798 O O . MET A 1 97 ? -22.906 33.219 -16.216 1.00 91.69 97 MET A O 1
ATOM 802 N N . LEU A 1 98 ? -24.623 31.773 -16.325 1.00 85.12 98 LEU A N 1
ATOM 803 C CA . LEU A 1 98 ? -24.660 31.717 -17.790 1.00 85.12 98 LEU A CA 1
ATOM 804 C C . LEU A 1 98 ? -25.090 33.049 -18.420 1.00 85.12 98 LEU A C 1
ATOM 806 O O . LEU A 1 98 ? -24.618 33.396 -19.504 1.00 85.12 98 LEU A O 1
ATOM 810 N N . THR A 1 99 ? -25.977 33.803 -17.766 1.00 83.88 99 THR A N 1
ATOM 811 C CA . THR A 1 99 ? -26.461 35.095 -18.279 1.00 83.88 99 THR A CA 1
ATOM 812 C C . THR A 1 99 ? -25.518 36.253 -17.973 1.00 83.88 99 THR A C 1
ATOM 814 O O . THR A 1 99 ? -25.342 37.124 -18.828 1.00 83.88 99 THR A O 1
ATOM 817 N N . THR A 1 100 ? -24.895 36.261 -16.793 1.00 86.50 100 THR A N 1
ATOM 818 C CA . THR A 1 100 ? -23.983 37.331 -16.359 1.00 86.50 100 THR A CA 1
ATOM 819 C C . THR A 1 100 ? -22.601 37.169 -16.990 1.00 86.50 100 THR A C 1
ATOM 821 O O . THR A 1 100 ? -22.014 38.156 -17.432 1.00 86.50 100 THR A O 1
ATOM 824 N N . PHE A 1 101 ? -22.116 35.929 -17.138 1.00 86.44 101 PHE A N 1
ATOM 825 C CA . PHE A 1 101 ? -20.770 35.629 -17.641 1.00 86.44 101 PHE A CA 1
ATOM 826 C C . PHE A 1 101 ? -20.757 34.648 -18.831 1.00 86.44 101 PHE A C 1
ATOM 828 O O . PHE A 1 101 ? -20.058 33.628 -18.802 1.00 86.44 101 PHE A O 1
ATOM 835 N N . PRO A 1 102 ? -21.446 34.956 -19.948 1.00 75.44 102 PRO A N 1
ATOM 836 C CA . PRO A 1 102 ? -21.532 34.058 -21.106 1.00 75.44 102 PRO A CA 1
ATOM 837 C C . PRO A 1 102 ? -20.183 33.822 -21.812 1.00 75.44 102 PRO A C 1
ATOM 839 O O . PRO A 1 102 ? -20.070 32.939 -22.658 1.00 75.44 102 PRO A O 1
ATOM 842 N N . GLY A 1 103 ? -19.163 34.634 -21.509 1.00 77.31 103 GLY A N 1
ATOM 843 C CA . GLY A 1 103 ? -17.799 34.493 -22.027 1.00 77.31 103 GLY A CA 1
ATOM 844 C C . GLY A 1 103 ? -16.860 33.669 -21.143 1.00 77.31 103 GLY A C 1
ATOM 845 O O . GLY A 1 103 ? -15.729 33.436 -21.559 1.00 77.31 103 GLY A O 1
ATOM 846 N N . ILE A 1 104 ? -17.301 33.254 -19.950 1.00 83.50 104 ILE A N 1
ATOM 847 C CA . ILE A 1 104 ? -16.506 32.466 -18.998 1.00 83.50 104 ILE A CA 1
ATOM 848 C C . ILE A 1 104 ? -16.992 31.020 -18.976 1.00 83.50 104 ILE A C 1
ATOM 850 O O . ILE A 1 104 ? -16.188 30.109 -19.159 1.00 83.50 104 ILE A O 1
ATOM 854 N N . TYR A 1 105 ? -18.298 30.795 -18.820 1.00 87.62 105 TYR A N 1
ATOM 855 C CA . TYR A 1 105 ? -18.879 29.455 -18.707 1.00 87.62 105 TYR A CA 1
ATOM 856 C C . TYR A 1 105 ? -19.353 28.950 -20.073 1.00 87.62 105 TYR A C 1
ATOM 858 O O . TYR A 1 105 ? -20.271 29.499 -20.676 1.00 87.62 105 TYR A O 1
ATOM 866 N N . THR A 1 106 ? -18.719 27.891 -20.577 1.00 81.44 106 THR A N 1
ATOM 867 C CA . THR A 1 106 ? -19.046 27.287 -21.883 1.00 81.44 106 THR A CA 1
ATOM 868 C C . THR A 1 106 ? -20.176 26.265 -21.797 1.00 81.44 106 THR A C 1
ATOM 870 O O . THR A 1 106 ? -20.934 26.119 -22.755 1.00 81.44 106 THR A O 1
ATOM 873 N N . SER A 1 107 ? -20.325 25.582 -20.659 1.00 84.81 107 SER A N 1
ATOM 874 C CA . SER A 1 107 ? -21.499 24.758 -20.353 1.00 84.81 107 SER A CA 1
ATOM 875 C C . SER A 1 107 ? -21.615 24.512 -18.854 1.00 84.81 107 SER A C 1
ATOM 877 O O . SER A 1 107 ? -20.600 24.300 -18.196 1.00 84.81 107 SER A O 1
ATOM 879 N N . ILE A 1 108 ? -22.838 24.450 -18.334 1.00 90.94 108 ILE A N 1
ATOM 880 C CA . ILE A 1 108 ? -23.125 23.968 -16.980 1.00 90.94 108 ILE A CA 1
ATOM 881 C C . ILE A 1 108 ? -24.194 22.885 -17.108 1.00 90.94 108 ILE A C 1
ATOM 883 O O . ILE A 1 108 ? -25.259 23.141 -17.665 1.00 90.94 108 ILE A O 1
ATOM 887 N N . THR A 1 109 ? -23.890 21.669 -16.656 1.00 87.69 109 THR A N 1
ATOM 888 C CA . THR A 1 109 ? -24.781 20.504 -16.791 1.00 87.69 109 THR A CA 1
ATOM 889 C C . THR A 1 109 ? -25.120 19.960 -15.413 1.00 87.69 109 THR A C 1
ATOM 891 O O . THR A 1 109 ? -24.210 19.713 -14.630 1.00 87.69 109 THR A O 1
ATOM 894 N N . ASP A 1 110 ? -26.407 19.776 -15.107 1.00 87.94 110 ASP A N 1
ATOM 895 C CA . ASP A 1 110 ? -26.834 19.044 -13.906 1.00 87.94 110 ASP A CA 1
ATOM 896 C C . ASP A 1 110 ? -26.465 17.570 -14.090 1.00 87.94 110 ASP A C 1
ATOM 898 O O . ASP A 1 110 ? -27.014 16.907 -14.969 1.00 87.94 110 ASP A O 1
ATOM 902 N N . ILE A 1 111 ? -25.523 17.086 -13.285 1.00 78.38 111 ILE A N 1
ATOM 903 C CA . ILE A 1 111 ? -25.047 15.699 -13.315 1.00 78.38 111 ILE A CA 1
ATOM 904 C C . ILE A 1 111 ? -25.511 14.914 -12.089 1.00 78.38 111 ILE A C 1
ATOM 906 O O . ILE A 1 111 ? -25.049 13.802 -11.880 1.00 78.38 111 ILE A O 1
ATOM 910 N N . THR A 1 112 ? -26.438 15.450 -11.287 1.00 73.44 112 THR A N 1
ATOM 911 C CA . THR A 1 112 ? -26.847 14.868 -9.993 1.00 73.44 112 THR A CA 1
ATOM 912 C C . THR A 1 112 ? -27.247 13.390 -10.092 1.00 73.44 112 THR A C 1
ATOM 914 O O . THR A 1 112 ? -27.020 12.632 -9.158 1.00 73.44 112 THR A O 1
ATOM 917 N N . ASN A 1 113 ? -27.829 12.970 -11.222 1.00 60.19 113 ASN A N 1
ATOM 918 C CA . ASN A 1 113 ? -28.269 11.587 -11.451 1.00 60.19 113 ASN A CA 1
ATOM 919 C C . ASN A 1 113 ? -27.366 10.799 -12.418 1.00 60.19 113 ASN A C 1
ATOM 921 O O . ASN A 1 113 ? -27.622 9.620 -12.645 1.00 60.19 113 ASN A O 1
ATOM 925 N N . ASP A 1 114 ? -26.353 11.451 -12.995 1.00 57.59 114 ASP A N 1
ATOM 926 C CA . ASP A 1 114 ? -25.473 10.908 -14.037 1.00 57.59 114 ASP A CA 1
ATOM 927 C C . ASP A 1 114 ? -24.055 10.632 -13.508 1.00 57.59 114 ASP A C 1
ATOM 929 O O . ASP A 1 114 ? -23.153 10.389 -14.303 1.00 57.59 114 ASP A O 1
ATOM 933 N N . LEU A 1 115 ? -23.831 10.675 -12.188 1.00 52.34 115 LEU A N 1
ATOM 934 C CA . LEU A 1 115 ? -22.547 10.323 -11.574 1.00 52.34 115 LEU A CA 1
ATOM 935 C C . LEU A 1 115 ? -22.357 8.793 -11.610 1.00 52.34 115 LEU A C 1
ATOM 937 O O . LEU A 1 115 ? -23.049 8.092 -10.867 1.00 52.34 115 LEU A O 1
ATOM 941 N N . PRO A 1 116 ? -21.414 8.232 -12.392 1.00 41.06 116 PRO A N 1
ATOM 942 C CA . PRO A 1 116 ? -20.838 6.950 -12.026 1.00 41.06 116 PRO A CA 1
ATOM 943 C C . PRO A 1 116 ? -19.877 7.222 -10.859 1.00 41.06 116 PRO A C 1
ATOM 945 O O . PRO A 1 116 ? -18.883 7.910 -11.052 1.00 41.06 116 PRO A O 1
ATOM 948 N N . GLU A 1 117 ? -20.194 6.758 -9.649 1.00 43.41 117 GLU A N 1
ATOM 949 C CA . GLU A 1 117 ? -19.235 6.660 -8.524 1.00 43.41 117 GLU A CA 1
ATOM 950 C C . GLU A 1 117 ? -18.389 7.928 -8.223 1.00 43.41 117 GLU A C 1
ATOM 952 O O . GLU A 1 117 ? -17.229 7.842 -7.841 1.00 43.41 117 GLU A O 1
ATOM 957 N N . LEU A 1 118 ? -18.956 9.133 -8.349 1.00 41.62 118 LEU A N 1
ATOM 958 C CA . LEU A 1 118 ? -18.394 10.369 -7.771 1.00 41.62 118 LEU A CA 1
ATOM 959 C C . LEU A 1 118 ? -19.200 10.759 -6.523 1.00 41.62 118 LEU A C 1
ATOM 961 O O . LEU A 1 118 ? -19.625 11.901 -6.366 1.00 41.62 118 LEU A O 1
ATOM 965 N N . SER A 1 119 ? -19.472 9.789 -5.643 1.00 48.28 119 SER A N 1
ATOM 966 C CA . SER A 1 119 ? -20.146 10.060 -4.361 1.00 48.28 119 SER A CA 1
ATOM 967 C C . SER A 1 119 ? -19.229 10.758 -3.348 1.00 48.28 119 SER A C 1
ATOM 969 O O . SER A 1 119 ? -19.691 11.132 -2.270 1.00 48.28 119 SER A O 1
ATOM 971 N N . TYR A 1 120 ? -17.950 10.934 -3.682 1.00 61.12 120 TYR A N 1
ATOM 972 C CA . TYR A 1 120 ? -16.951 11.543 -2.819 1.00 61.12 120 TYR A CA 1
ATOM 973 C C . TYR A 1 120 ? -16.289 12.676 -3.573 1.00 61.12 120 TYR A C 1
ATOM 975 O O . TYR A 1 120 ? -15.669 12.456 -4.613 1.00 61.12 120 TYR A O 1
ATOM 983 N N . THR A 1 121 ? -16.442 13.887 -3.052 1.00 69.50 121 THR A N 1
ATOM 984 C CA . THR A 1 121 ? -15.669 15.031 -3.514 1.00 69.50 121 THR A CA 1
ATOM 985 C C . THR A 1 121 ? -14.213 14.789 -3.144 1.00 69.50 121 THR A C 1
ATOM 987 O O . THR A 1 121 ? -13.914 14.729 -1.949 1.00 69.50 121 THR A O 1
ATOM 990 N N . PRO A 1 122 ? -13.307 14.607 -4.126 1.00 81.56 122 PRO A N 1
ATOM 991 C CA . PRO A 1 122 ? -11.901 14.406 -3.827 1.00 81.56 122 PRO A CA 1
ATOM 992 C C . PRO A 1 122 ? -11.370 15.612 -3.057 1.00 81.56 122 PRO A C 1
ATOM 994 O O . PRO A 1 122 ? -11.678 16.757 -3.401 1.00 81.56 122 PRO A O 1
ATOM 997 N N . HIS A 1 123 ? -10.564 15.356 -2.035 1.00 85.19 123 HIS A N 1
ATOM 998 C CA . HIS A 1 123 ? -9.867 16.410 -1.316 1.00 85.19 123 HIS A CA 1
ATOM 999 C C . HIS A 1 123 ? -8.427 16.512 -1.817 1.00 85.19 123 HIS A C 1
ATOM 1001 O O . HIS A 1 123 ? -7.822 15.510 -2.188 1.00 85.19 123 HIS A O 1
ATOM 1007 N N . TYR A 1 124 ? -7.884 17.725 -1.855 1.00 86.50 124 TYR A N 1
ATOM 1008 C CA . TYR A 1 124 ? -6.512 17.996 -2.263 1.00 86.50 124 TYR A CA 1
ATOM 1009 C C . TYR A 1 124 ? -5.892 18.895 -1.195 1.00 86.50 124 TYR A C 1
ATOM 1011 O O . TYR A 1 124 ? -6.235 20.079 -1.171 1.00 86.50 124 TYR A O 1
ATOM 1019 N N . PRO A 1 125 ? -5.020 18.352 -0.329 1.00 86.56 125 PRO A N 1
ATOM 1020 C CA . PRO A 1 125 ? -4.336 19.148 0.672 1.00 86.56 125 PRO A CA 1
ATOM 1021 C C . PRO A 1 125 ? -3.603 20.343 0.058 1.00 86.56 125 PRO A C 1
ATOM 1023 O O . PRO A 1 125 ? -3.126 20.262 -1.077 1.00 86.56 125 PRO A O 1
ATOM 1026 N N . ASP A 1 126 ? -3.493 21.453 0.785 1.00 81.69 126 ASP A N 1
ATOM 1027 C CA . ASP A 1 126 ? -2.874 22.690 0.263 1.00 81.69 126 ASP A CA 1
ATOM 1028 C C . ASP A 1 126 ? -1.390 22.543 -0.148 1.00 81.69 126 ASP A C 1
ATOM 1030 O O . ASP A 1 126 ? -0.854 23.324 -0.940 1.00 81.69 126 ASP A O 1
ATOM 1034 N N . ASP A 1 127 ? -0.747 21.494 0.346 1.00 82.00 127 ASP A N 1
ATOM 1035 C CA . ASP A 1 127 ? 0.631 21.072 0.139 1.00 82.00 127 ASP A CA 1
ATOM 1036 C C . ASP A 1 127 ? 0.755 19.862 -0.819 1.00 82.00 127 ASP A C 1
ATOM 1038 O O . ASP A 1 127 ? 1.851 19.337 -1.061 1.00 82.00 127 ASP A O 1
ATOM 1042 N N . TYR A 1 128 ? -0.361 19.431 -1.420 1.00 84.75 128 TYR A N 1
ATOM 1043 C CA . TYR A 1 128 ? -0.398 18.481 -2.528 1.00 84.75 128 TYR A CA 1
ATOM 1044 C C . TYR A 1 128 ? -0.119 19.194 -3.855 1.00 84.75 128 TYR A C 1
ATOM 1046 O O . TYR A 1 128 ? -0.940 19.943 -4.386 1.00 84.75 128 TYR A O 1
ATOM 1054 N N . ILE A 1 129 ? 1.051 18.924 -4.434 1.00 81.38 129 ILE A N 1
ATOM 1055 C CA . ILE A 1 129 ? 1.460 19.503 -5.715 1.00 81.38 129 ILE A CA 1
ATOM 1056 C C . ILE A 1 129 ? 1.754 18.381 -6.701 1.00 81.38 129 ILE A C 1
ATOM 1058 O O . ILE A 1 129 ? 2.519 17.471 -6.389 1.00 81.38 129 ILE A O 1
ATOM 1062 N N . THR A 1 130 ? 1.214 18.473 -7.916 1.00 77.69 130 THR A N 1
ATOM 1063 C CA . THR A 1 130 ? 1.536 17.554 -9.015 1.00 77.69 130 THR A CA 1
ATOM 1064 C C . THR A 1 130 ? 1.990 18.300 -10.259 1.00 77.69 130 THR A C 1
ATOM 1066 O O . THR A 1 130 ? 1.542 19.412 -10.554 1.00 77.69 130 THR A O 1
ATOM 1069 N N . SER A 1 131 ? 2.897 17.687 -11.019 1.00 71.62 131 SER A N 1
ATOM 1070 C CA . SER A 1 131 ? 3.275 18.172 -12.343 1.00 71.62 131 SER A CA 1
ATOM 1071 C C . SER A 1 131 ? 3.246 17.062 -13.390 1.00 71.62 131 SER A C 1
ATOM 1073 O O . SER A 1 131 ? 3.647 15.915 -13.193 1.00 71.62 131 SER A O 1
ATOM 1075 N N . SER A 1 132 ? 2.810 17.453 -14.587 1.00 66.31 132 SER A N 1
ATOM 1076 C CA . SER A 1 132 ? 2.801 16.612 -15.788 1.00 66.31 132 SER A CA 1
ATOM 1077 C C . SER A 1 132 ? 4.180 16.049 -16.152 1.00 66.31 132 SER A C 1
ATOM 1079 O O . SER A 1 132 ? 4.287 14.966 -16.731 1.00 66.31 132 SER A O 1
ATOM 1081 N N . VAL A 1 133 ? 5.236 16.790 -15.807 1.00 69.31 133 VAL A N 1
ATOM 1082 C CA . VAL A 1 133 ? 6.635 16.480 -16.091 1.00 69.31 133 VAL A CA 1
ATOM 1083 C C . VAL A 1 133 ? 7.453 16.734 -14.834 1.00 69.31 133 VAL A C 1
ATOM 1085 O O . VAL A 1 133 ? 7.300 17.771 -14.187 1.00 69.31 133 VAL A O 1
ATOM 1088 N N . ARG A 1 134 ? 8.392 15.832 -14.539 1.00 73.12 134 ARG A N 1
ATOM 1089 C CA . ARG A 1 134 ? 9.363 16.027 -13.460 1.00 73.12 134 ARG A CA 1
ATOM 1090 C C . ARG A 1 134 ? 10.111 17.338 -13.621 1.00 73.12 134 ARG A C 1
ATOM 1092 O O . ARG A 1 134 ? 10.719 17.591 -14.662 1.00 73.12 134 ARG A O 1
ATOM 1099 N N . ILE A 1 135 ? 10.154 18.111 -12.541 1.00 69.06 135 ILE A N 1
ATOM 1100 C CA . ILE A 1 135 ? 10.965 19.325 -12.446 1.00 69.06 135 ILE A CA 1
ATOM 1101 C C . ILE A 1 135 ? 12.208 19.009 -11.602 1.00 69.06 135 ILE A C 1
ATOM 1103 O O . ILE A 1 135 ? 12.108 18.908 -10.374 1.00 69.06 135 ILE A O 1
ATOM 1107 N N . PRO A 1 136 ? 13.380 18.796 -12.230 1.00 61.16 136 PRO A N 1
ATOM 1108 C CA . PRO A 1 136 ? 14.535 18.222 -11.545 1.00 61.16 136 PRO A CA 1
ATOM 1109 C C . PRO A 1 136 ? 15.403 19.216 -10.773 1.00 61.16 136 PRO A C 1
ATOM 1111 O O . PRO A 1 136 ? 16.199 18.797 -9.942 1.00 61.16 136 PRO A O 1
ATOM 1114 N N . PHE A 1 137 ? 15.278 20.513 -11.057 1.00 64.62 137 PHE A N 1
ATOM 1115 C CA . PHE A 1 137 ? 16.099 21.562 -10.437 1.00 64.62 137 PHE A CA 1
ATOM 1116 C C . PHE A 1 137 ? 15.310 22.469 -9.488 1.00 64.62 137 PHE A C 1
ATOM 1118 O O . PHE A 1 137 ? 15.890 23.370 -8.891 1.00 64.62 137 PHE A O 1
ATOM 1125 N N . ASP A 1 138 ? 14.004 22.238 -9.351 1.00 68.06 138 ASP A N 1
ATOM 1126 C CA . ASP A 1 138 ? 13.185 22.916 -8.354 1.00 68.06 138 ASP A CA 1
ATOM 1127 C C . ASP A 1 138 ? 13.314 22.170 -7.026 1.00 68.06 138 ASP A C 1
ATOM 1129 O O . ASP A 1 138 ? 12.831 21.046 -6.893 1.00 68.06 138 ASP A O 1
ATOM 1133 N N . THR A 1 139 ? 14.007 22.765 -6.060 1.00 62.94 139 THR A N 1
ATOM 1134 C CA . THR A 1 139 ? 14.216 22.176 -4.730 1.00 62.94 139 THR A CA 1
ATOM 1135 C C . THR A 1 139 ? 13.174 22.631 -3.710 1.00 62.94 139 THR A C 1
ATOM 1137 O O . THR A 1 139 ? 13.373 22.432 -2.518 1.00 62.94 139 THR A O 1
ATOM 1140 N N . THR A 1 140 ? 12.111 23.300 -4.154 1.00 65.06 140 THR A N 1
ATOM 1141 C CA . THR A 1 140 ? 11.044 23.822 -3.290 1.00 65.06 140 THR A CA 1
ATOM 1142 C C . THR A 1 140 ? 9.740 23.051 -3.447 1.00 65.06 140 THR A C 1
ATOM 1144 O O . THR A 1 140 ? 8.954 23.003 -2.511 1.00 65.06 140 THR A O 1
ATOM 1147 N N . THR A 1 141 ? 9.539 22.385 -4.587 1.00 71.81 141 THR A N 1
ATOM 1148 C CA . THR A 1 141 ? 8.321 21.613 -4.866 1.00 71.81 141 THR A CA 1
ATOM 1149 C C . THR A 1 141 ? 8.524 20.105 -4.718 1.00 71.81 141 THR A C 1
ATOM 1151 O O . THR A 1 141 ? 9.360 19.508 -5.413 1.00 71.81 141 THR A O 1
ATOM 1154 N N . TYR A 1 142 ? 7.692 19.477 -3.884 1.00 78.12 142 TYR A N 1
ATOM 1155 C CA . TYR A 1 142 ? 7.512 18.027 -3.809 1.00 78.12 142 TYR A CA 1
ATOM 1156 C C . TYR A 1 142 ? 6.384 17.597 -4.749 1.00 78.12 142 TYR A C 1
ATOM 1158 O O . TYR A 1 142 ? 5.212 17.726 -4.423 1.00 78.12 142 TYR A O 1
ATOM 1166 N N . ASP A 1 143 ? 6.741 17.103 -5.933 1.00 84.94 143 ASP A N 1
ATOM 1167 C CA . ASP A 1 143 ? 5.771 16.623 -6.921 1.00 84.94 143 ASP A CA 1
ATOM 1168 C C . ASP A 1 143 ? 5.263 15.228 -6.530 1.00 84.94 143 ASP A C 1
ATOM 1170 O O . ASP A 1 143 ? 6.001 14.246 -6.641 1.00 84.94 143 ASP A O 1
ATOM 1174 N N . ARG A 1 144 ? 4.023 15.162 -6.042 1.00 88.62 144 ARG A N 1
ATOM 1175 C CA . ARG A 1 144 ? 3.369 13.967 -5.500 1.00 88.62 144 ARG A CA 1
ATOM 1176 C C . ARG A 1 144 ? 2.514 13.235 -6.520 1.00 88.62 144 ARG A C 1
ATOM 1178 O O . ARG A 1 144 ? 1.414 12.767 -6.226 1.00 88.62 144 ARG A O 1
ATOM 1185 N N . LYS A 1 145 ? 3.048 13.079 -7.731 1.00 88.94 145 LYS A N 1
ATOM 1186 C CA . LYS A 1 145 ? 2.431 12.247 -8.768 1.00 88.94 145 LYS A CA 1
ATOM 1187 C C . LYS A 1 145 ? 2.218 10.794 -8.322 1.00 88.94 145 LYS A C 1
ATOM 1189 O O . LYS A 1 145 ? 1.310 10.132 -8.811 1.00 88.94 145 LYS A O 1
ATOM 1194 N N . ASP A 1 146 ? 3.013 10.299 -7.374 1.00 93.25 146 ASP A N 1
ATOM 1195 C CA . ASP A 1 146 ? 2.786 9.009 -6.719 1.00 93.25 146 ASP A CA 1
ATOM 1196 C C . ASP A 1 146 ? 1.419 8.938 -6.015 1.00 93.25 146 ASP A C 1
ATOM 1198 O O . ASP A 1 146 ? 0.738 7.923 -6.138 1.00 93.25 146 ASP A O 1
ATOM 1202 N N . LEU A 1 147 ? 0.990 10.020 -5.353 1.00 94.88 147 LEU A N 1
ATOM 1203 C CA . LEU A 1 147 ? -0.302 10.113 -4.664 1.00 94.88 147 LEU A CA 1
ATOM 1204 C C . LEU A 1 147 ? -1.474 10.286 -5.639 1.00 94.88 147 LEU A C 1
ATOM 1206 O O . LEU A 1 147 ? -2.550 9.745 -5.408 1.00 94.88 147 LEU A O 1
ATOM 1210 N N . GLU A 1 148 ? -1.263 11.000 -6.750 1.00 89.88 148 GLU A N 1
ATOM 1211 C CA . GLU A 1 148 ? -2.227 11.034 -7.860 1.00 89.88 148 GLU A CA 1
ATOM 1212 C C . GLU A 1 148 ? -2.462 9.637 -8.440 1.00 89.88 148 GLU A C 1
ATOM 1214 O O . GLU A 1 148 ? -3.592 9.215 -8.656 1.00 89.88 148 GLU A O 1
ATOM 1219 N N . TYR A 1 149 ? -1.377 8.908 -8.689 1.00 93.44 149 TYR A N 1
ATOM 1220 C CA . TYR A 1 149 ? -1.408 7.631 -9.389 1.00 93.44 149 TYR A CA 1
ATOM 1221 C C . TYR A 1 149 ? -2.103 6.503 -8.609 1.00 93.44 149 TYR A C 1
ATOM 1223 O O . TYR A 1 149 ? -2.576 5.544 -9.222 1.00 93.44 149 TYR A O 1
ATOM 1231 N N . ILE A 1 150 ? -2.165 6.605 -7.281 1.00 96.38 150 ILE A N 1
ATOM 1232 C CA . ILE A 1 150 ? -2.912 5.687 -6.401 1.00 96.38 150 ILE A CA 1
ATOM 1233 C C . ILE A 1 150 ? -4.303 6.229 -6.033 1.00 96.38 150 ILE A C 1
ATOM 1235 O O . ILE A 1 150 ? -4.988 5.631 -5.207 1.00 96.38 150 ILE A O 1
ATOM 1239 N N . ASP A 1 151 ? -4.704 7.369 -6.601 1.00 94.56 151 ASP A N 1
ATOM 1240 C CA . ASP A 1 151 ? -5.972 8.047 -6.321 1.00 94.56 151 ASP A CA 1
ATOM 1241 C C . ASP A 1 151 ? -6.175 8.386 -4.828 1.00 94.56 151 ASP A C 1
ATOM 1243 O O . ASP A 1 151 ? -7.253 8.221 -4.254 1.00 94.56 151 ASP A O 1
ATOM 1247 N N . ALA A 1 152 ? -5.114 8.859 -4.162 1.00 96.19 152 ALA A N 1
ATOM 1248 C CA . ALA A 1 152 ? -5.191 9.311 -2.771 1.00 96.19 152 ALA A CA 1
ATOM 1249 C C . ALA A 1 152 ? -6.218 10.448 -2.543 1.00 96.19 152 ALA A C 1
ATOM 1251 O O . ALA A 1 152 ? -6.912 10.392 -1.527 1.00 96.19 152 ALA A O 1
ATOM 1252 N N . PRO A 1 153 ? -6.413 11.420 -3.467 1.00 93.00 153 PRO A N 1
ATOM 1253 C CA . PRO A 1 153 ? -7.446 12.451 -3.323 1.00 93.00 153 PRO A CA 1
ATOM 1254 C C . PRO A 1 153 ? -8.866 11.920 -3.104 1.00 93.00 153 PRO A C 1
ATOM 1256 O O . PRO A 1 153 ? -9.620 12.478 -2.302 1.00 93.00 153 PRO A O 1
ATOM 1259 N N . LYS A 1 154 ? -9.234 10.817 -3.771 1.00 90.69 154 LYS A N 1
ATOM 1260 C CA . LYS A 1 154 ? -10.515 10.138 -3.539 1.00 90.69 154 LYS A CA 1
ATOM 1261 C C . LYS A 1 154 ? -10.607 9.592 -2.114 1.00 90.69 154 LYS A C 1
ATOM 1263 O O . LYS A 1 154 ? -11.630 9.773 -1.456 1.00 90.69 154 LYS A O 1
ATOM 1268 N N . ALA A 1 155 ? -9.538 8.969 -1.620 1.00 95.44 155 ALA A N 1
ATOM 1269 C CA . ALA A 1 155 ? -9.490 8.455 -0.254 1.00 95.44 155 ALA A CA 1
ATOM 1270 C C . ALA A 1 155 ? -9.611 9.573 0.794 1.00 95.44 155 ALA A C 1
ATOM 1272 O O . ALA A 1 155 ? -10.388 9.432 1.735 1.00 95.44 155 ALA A O 1
ATOM 1273 N N . TRP A 1 156 ? -8.916 10.699 0.611 1.00 94.81 156 TRP A N 1
ATOM 1274 C CA . TRP A 1 156 ? -9.012 11.856 1.510 1.00 94.81 156 TRP A CA 1
ATOM 1275 C C . TRP A 1 156 ? -10.428 12.435 1.547 1.00 94.81 156 TRP A C 1
ATOM 1277 O O . TRP A 1 156 ? -10.999 12.598 2.624 1.00 94.81 156 TRP A O 1
ATOM 1287 N N . GLY A 1 157 ? -11.070 12.572 0.381 1.00 89.19 157 GLY A N 1
ATOM 1288 C CA . GLY A 1 157 ? -12.476 12.980 0.285 1.00 89.19 157 GLY A CA 1
ATOM 1289 C C . GLY A 1 157 ? -13.437 12.132 1.133 1.00 89.19 157 GLY A C 1
ATOM 1290 O O . GLY A 1 157 ? -14.427 12.643 1.658 1.00 89.19 157 GLY A O 1
ATOM 1291 N N . ILE A 1 158 ? -13.126 10.845 1.327 1.00 88.50 158 ILE A N 1
ATOM 1292 C CA . ILE A 1 158 ? -13.863 9.946 2.227 1.00 88.50 158 ILE A CA 1
ATOM 1293 C C . ILE A 1 158 ? -13.449 10.176 3.687 1.00 88.50 158 ILE A C 1
ATOM 1295 O O . ILE A 1 158 ? -14.301 10.304 4.573 1.00 88.50 158 ILE A O 1
ATOM 1299 N N . THR A 1 159 ? -12.145 10.202 3.965 1.00 92.81 159 THR A N 1
ATOM 1300 C CA . THR A 1 159 ? -11.625 10.131 5.334 1.00 92.81 159 THR A CA 1
ATOM 1301 C C . THR A 1 159 ? -11.624 11.442 6.105 1.00 92.81 159 THR A C 1
ATOM 1303 O O . THR A 1 159 ? -11.609 11.397 7.333 1.00 92.81 159 THR A O 1
ATOM 1306 N N . ASP A 1 160 ? -11.649 12.599 5.451 1.00 87.75 160 ASP A N 1
ATOM 1307 C CA . ASP A 1 160 ? -11.462 13.894 6.132 1.00 87.75 160 ASP A CA 1
ATOM 1308 C C . ASP A 1 160 ? -12.679 14.306 6.958 1.00 87.75 160 ASP A C 1
ATOM 1310 O O . ASP A 1 160 ? -12.591 15.065 7.923 1.00 87.75 160 ASP A O 1
ATOM 1314 N N . THR A 1 161 ? -13.834 13.729 6.631 1.00 80.19 161 THR A N 1
ATOM 1315 C CA . THR A 1 161 ? -15.055 13.866 7.431 1.00 80.19 161 THR A CA 1
ATOM 1316 C C . THR A 1 161 ? -15.035 12.998 8.697 1.00 80.19 161 THR A C 1
ATOM 1318 O O . THR A 1 161 ? -15.880 13.166 9.582 1.00 80.19 161 THR A O 1
ATOM 1321 N N . ILE A 1 162 ? -14.064 12.087 8.822 1.00 84.88 162 ILE A N 1
ATOM 1322 C CA . ILE A 1 162 ? -13.951 11.133 9.924 1.00 84.88 162 ILE A CA 1
ATOM 1323 C C . ILE A 1 162 ? -12.977 11.682 10.968 1.00 84.88 162 ILE A C 1
ATOM 1325 O O . ILE A 1 162 ? -11.760 11.588 10.833 1.00 84.88 162 ILE A O 1
ATOM 1329 N N . ASN A 1 163 ? -13.523 12.217 12.062 1.00 83.94 163 ASN A N 1
ATOM 1330 C CA . ASN A 1 163 ? -12.739 12.762 13.174 1.00 83.94 163 ASN A CA 1
ATOM 1331 C C . ASN A 1 163 ? -12.147 11.650 14.060 1.00 83.94 163 ASN A C 1
ATOM 1333 O O . ASN A 1 163 ? -12.645 11.367 15.155 1.00 83.94 163 ASN A O 1
ATOM 1337 N N . LYS A 1 164 ? -11.110 10.987 13.549 1.00 88.12 164 LYS A N 1
ATOM 1338 C CA . LYS A 1 164 ? -10.403 9.880 14.191 1.00 88.12 164 LYS A CA 1
ATOM 1339 C C . LYS A 1 164 ? -8.946 9.876 13.745 1.00 88.12 164 LYS A C 1
ATOM 1341 O O . LYS A 1 164 ? -8.669 9.966 12.554 1.00 88.12 164 LYS A O 1
ATOM 1346 N N . VAL A 1 165 ? -8.042 9.692 14.702 1.00 92.44 165 VAL A N 1
ATOM 1347 C CA . VAL A 1 165 ? -6.603 9.579 14.447 1.00 92.44 165 VAL A CA 1
ATOM 1348 C C . VAL A 1 165 ? -6.189 8.116 14.553 1.00 92.44 165 VAL A C 1
ATOM 1350 O O . VAL A 1 165 ? -6.496 7.455 15.545 1.00 92.44 165 VAL A O 1
ATOM 1353 N N . ILE A 1 166 ? -5.496 7.619 13.529 1.00 96.56 166 ILE A N 1
ATOM 1354 C CA . ILE A 1 166 ? -4.869 6.294 13.513 1.00 96.56 166 ILE A CA 1
ATOM 1355 C C . ILE A 1 166 ? -3.367 6.460 13.731 1.00 96.56 166 ILE A C 1
ATOM 1357 O O . ILE A 1 166 ? -2.757 7.365 13.164 1.00 96.56 166 ILE A O 1
ATOM 1361 N N . THR A 1 167 ? -2.770 5.570 14.525 1.00 97.25 167 THR A N 1
ATOM 1362 C CA . THR A 1 167 ? -1.322 5.551 14.761 1.00 97.25 167 THR A CA 1
ATOM 1363 C C . THR A 1 167 ? -0.648 4.465 13.927 1.00 97.25 167 THR A C 1
ATOM 1365 O O . THR A 1 167 ? -1.005 3.284 14.008 1.00 97.25 167 THR A O 1
ATOM 1368 N N . ILE A 1 168 ? 0.356 4.874 13.153 1.00 98.19 168 ILE A N 1
ATOM 1369 C CA . ILE A 1 168 ? 1.204 4.024 12.316 1.00 98.19 168 ILE A CA 1
ATOM 1370 C C . ILE A 1 168 ? 2.498 3.697 13.064 1.00 98.19 168 ILE A C 1
ATOM 1372 O O . ILE A 1 168 ? 3.176 4.584 13.581 1.00 98.19 168 ILE A O 1
ATOM 1376 N N . GLY A 1 169 ? 2.888 2.428 13.077 1.00 97.44 169 GLY A N 1
ATOM 1377 C CA . GLY A 1 169 ? 4.199 1.998 13.535 1.00 97.44 169 GLY A CA 1
ATOM 1378 C C . GLY A 1 169 ? 5.249 2.132 12.434 1.00 97.44 169 GLY A C 1
ATOM 1379 O O . GLY A 1 169 ? 5.102 1.536 11.372 1.00 97.44 169 GLY A O 1
ATOM 1380 N N . ILE A 1 170 ? 6.338 2.863 12.677 1.00 95.31 170 ILE A N 1
ATOM 1381 C CA . ILE A 1 170 ? 7.465 2.958 11.736 1.00 95.31 170 ILE A CA 1
ATOM 1382 C C . ILE A 1 170 ? 8.688 2.248 12.321 1.00 95.31 170 ILE A C 1
ATOM 1384 O O . ILE A 1 170 ? 9.322 2.713 13.277 1.00 95.31 170 ILE A O 1
ATOM 1388 N N . SER A 1 171 ? 9.043 1.112 11.718 1.00 92.94 171 SER A N 1
ATOM 1389 C CA . SER A 1 171 ? 10.301 0.420 11.976 1.00 92.94 171 SER A CA 1
ATOM 1390 C C . SER A 1 171 ? 11.343 0.799 10.932 1.00 92.94 171 SER A C 1
ATOM 1392 O O . SER A 1 171 ? 11.443 0.181 9.873 1.00 92.94 171 SER A O 1
ATOM 1394 N N . ASP A 1 172 ? 12.119 1.840 11.230 1.00 89.00 172 ASP A N 1
ATOM 1395 C CA . ASP A 1 172 ? 13.197 2.323 10.370 1.00 89.00 172 ASP A CA 1
ATOM 1396 C C . ASP A 1 172 ? 14.320 2.967 11.211 1.00 89.00 172 ASP A C 1
ATOM 1398 O O . ASP A 1 172 ? 14.323 2.957 12.447 1.00 89.00 172 ASP A O 1
ATOM 1402 N N . ALA A 1 173 ? 15.319 3.535 10.548 1.00 82.31 173 ALA A N 1
ATOM 1403 C CA . ALA A 1 173 ? 16.213 4.490 11.167 1.00 82.31 173 ALA A CA 1
ATOM 1404 C C . ALA A 1 173 ? 15.447 5.689 11.758 1.00 82.31 173 ALA A C 1
ATOM 1406 O O . ALA A 1 173 ? 14.231 5.816 11.632 1.00 82.31 173 ALA A O 1
ATOM 1407 N N . LYS A 1 174 ? 16.179 6.595 12.415 1.00 81.88 174 LYS A N 1
ATOM 1408 C CA . LYS A 1 174 ? 15.584 7.750 13.089 1.00 81.88 174 LYS A CA 1
ATOM 1409 C C . LYS A 1 174 ? 14.597 8.507 12.181 1.00 81.88 174 LYS A C 1
ATOM 1411 O O . LYS A 1 174 ? 14.935 8.887 11.059 1.00 81.88 174 LYS A O 1
ATOM 1416 N N . VAL A 1 175 ? 13.420 8.773 12.739 1.00 86.62 175 VAL A N 1
ATOM 1417 C CA . VAL A 1 175 ? 12.460 9.768 12.258 1.00 86.62 175 VAL A CA 1
ATOM 1418 C C . VAL A 1 175 ? 12.834 11.112 12.878 1.00 86.62 175 VAL A C 1
ATOM 1420 O O . VAL A 1 175 ? 13.178 11.175 14.052 1.00 86.62 175 VAL A O 1
ATOM 1423 N N . ASP A 1 176 ? 12.851 12.193 12.113 1.00 85.44 176 ASP A N 1
ATOM 1424 C CA . ASP A 1 176 ? 13.006 13.528 12.687 1.00 85.44 176 ASP A CA 1
ATOM 1425 C C . ASP A 1 176 ? 11.627 14.089 13.017 1.00 85.44 176 ASP A C 1
ATOM 1427 O O . ASP A 1 176 ? 10.823 14.354 12.132 1.00 85.44 176 ASP A O 1
ATOM 1431 N N . ASP A 1 177 ? 11.351 14.248 14.302 1.00 87.69 177 ASP A N 1
ATOM 1432 C CA . ASP A 1 177 ? 10.093 14.769 14.825 1.00 87.69 177 ASP A CA 1
ATOM 1433 C C . ASP A 1 177 ? 10.102 16.299 14.971 1.00 87.69 177 ASP A C 1
ATOM 1435 O O . ASP A 1 177 ? 9.155 16.867 15.508 1.00 87.69 177 ASP A O 1
ATOM 1439 N N . GLN A 1 178 ? 11.167 16.980 14.534 1.00 86.50 178 GLN A N 1
ATOM 1440 C CA . GLN A 1 178 ? 11.286 18.438 14.624 1.00 86.50 178 GLN A CA 1
ATOM 1441 C C . GLN A 1 178 ? 10.958 19.159 13.311 1.00 86.50 178 GLN A C 1
ATOM 1443 O O . GLN A 1 178 ? 10.800 20.380 13.322 1.00 86.50 178 GLN A O 1
ATOM 1448 N N . ILE A 1 179 ? 10.844 18.438 12.191 1.00 85.62 179 ILE A N 1
ATOM 1449 C CA . ILE A 1 179 ? 10.437 19.028 10.907 1.00 85.62 179 ILE A CA 1
ATOM 1450 C C . ILE A 1 179 ? 8.952 19.392 10.920 1.00 85.62 179 ILE A C 1
ATOM 1452 O O . ILE A 1 179 ? 8.158 18.770 11.633 1.00 85.62 179 ILE A O 1
ATOM 1456 N N . SER A 1 180 ? 8.549 20.407 10.157 1.00 88.25 180 SER A N 1
ATOM 1457 C CA . SER A 1 180 ? 7.173 20.907 10.214 1.00 88.25 180 SER A CA 1
ATOM 1458 C C . SER A 1 180 ? 6.152 19.852 9.791 1.00 88.25 180 SER A C 1
ATOM 1460 O O . SER A 1 180 ? 5.114 19.728 10.451 1.00 88.25 180 SER A O 1
ATOM 1462 N N . GLU A 1 181 ? 6.510 19.004 8.827 1.00 90.25 181 GLU A N 1
ATOM 1463 C CA . GLU A 1 181 ? 5.696 17.910 8.296 1.00 90.25 181 GLU A CA 1
ATOM 1464 C C . GLU A 1 181 ? 5.426 16.792 9.316 1.00 90.25 181 GLU A C 1
ATOM 1466 O O . GLU A 1 181 ? 4.428 16.092 9.191 1.00 90.25 181 GLU A O 1
ATOM 1471 N N . LEU A 1 182 ? 6.264 16.611 10.345 1.00 92.50 182 LEU A N 1
ATOM 1472 C CA . LEU A 1 182 ? 6.120 15.523 11.334 1.00 92.50 182 LEU A CA 1
ATOM 1473 C C . LEU A 1 182 ? 5.970 16.011 12.785 1.00 92.50 182 LEU A C 1
ATOM 1475 O O . LEU A 1 182 ? 5.590 15.246 13.674 1.00 92.50 182 LEU A O 1
ATOM 1479 N N . SER A 1 183 ? 6.235 17.291 13.042 1.00 91.56 183 SER A N 1
ATOM 1480 C CA . SER A 1 183 ? 6.269 17.849 14.396 1.00 91.56 183 SER A CA 1
ATOM 1481 C C . SER A 1 183 ? 4.968 17.654 15.172 1.00 91.56 183 SER A C 1
ATOM 1483 O O . SER A 1 183 ? 3.886 18.002 14.717 1.00 91.56 183 SER A O 1
ATOM 1485 N N . GLY A 1 184 ? 5.049 17.110 16.383 1.00 92.69 184 GLY A N 1
ATOM 1486 C CA . GLY A 1 184 ? 3.867 16.903 17.228 1.00 92.69 184 GLY A CA 1
ATOM 1487 C C . GLY A 1 184 ? 2.972 15.717 16.847 1.00 92.69 184 GLY A C 1
ATOM 1488 O O . GLY A 1 184 ? 1.968 15.534 17.523 1.00 92.69 184 GLY A O 1
ATOM 1489 N N . LYS A 1 185 ? 3.343 14.912 15.839 1.00 94.69 185 LYS A N 1
ATOM 1490 C CA . LYS A 1 185 ? 2.656 13.655 15.478 1.00 94.69 185 LYS A CA 1
ATOM 1491 C C . LYS A 1 185 ? 3.486 12.391 15.732 1.00 94.69 185 LYS A C 1
ATOM 1493 O O . LYS A 1 185 ? 2.989 11.281 15.588 1.00 94.69 185 LYS A O 1
ATOM 1498 N N . VAL A 1 186 ? 4.771 12.542 16.064 1.00 93.75 186 VAL A N 1
ATOM 1499 C CA . VAL A 1 186 ? 5.703 11.419 16.250 1.00 93.75 186 VAL A CA 1
ATOM 1500 C C . VAL A 1 186 ? 5.926 11.148 17.735 1.00 93.75 186 VAL A C 1
ATOM 1502 O O . VAL A 1 186 ? 6.270 12.045 18.505 1.00 93.75 186 VAL A O 1
ATOM 1505 N N . SER A 1 187 ? 5.793 9.884 18.121 1.00 93.12 187 SER A N 1
ATOM 1506 C CA . SER A 1 187 ? 6.200 9.335 19.410 1.00 93.12 187 SER A CA 1
ATOM 1507 C C . SER A 1 187 ? 7.235 8.217 19.215 1.00 93.12 187 SER A C 1
ATOM 1509 O O . SER A 1 187 ? 7.466 7.761 18.095 1.00 93.12 187 SER A O 1
ATOM 1511 N N . TYR A 1 188 ? 7.895 7.778 20.292 1.00 89.62 188 TYR A N 1
ATOM 1512 C CA . TYR A 1 188 ? 8.891 6.703 20.236 1.00 89.62 188 TYR A CA 1
ATOM 1513 C C . TYR A 1 188 ? 8.663 5.681 21.341 1.00 89.62 188 TYR A C 1
ATOM 1515 O O . TYR A 1 188 ? 8.567 6.056 22.510 1.00 89.62 188 TYR A O 1
ATOM 1523 N N . ILE A 1 189 ? 8.730 4.392 20.997 1.00 84.06 189 ILE A N 1
ATOM 1524 C CA . ILE A 1 189 ? 8.707 3.290 21.980 1.00 84.06 189 ILE A CA 1
ATOM 1525 C C . ILE A 1 189 ? 9.858 3.402 22.977 1.00 84.06 189 ILE A C 1
ATOM 1527 O O . ILE A 1 189 ? 9.709 3.121 24.166 1.00 84.06 189 ILE A O 1
ATOM 1531 N N . ASN A 1 190 ? 11.035 3.802 22.490 1.00 74.00 190 ASN A N 1
ATOM 1532 C CA . ASN A 1 190 ? 12.214 3.995 23.317 1.00 74.00 190 ASN A CA 1
ATOM 1533 C C . ASN A 1 190 ? 12.625 5.476 23.302 1.00 74.00 190 ASN A C 1
ATOM 1535 O O . ASN A 1 190 ? 13.132 5.941 22.287 1.00 74.00 190 ASN A O 1
ATOM 1539 N N . PRO A 1 191 ? 12.510 6.223 24.414 1.00 65.31 191 PRO A N 1
ATOM 1540 C CA . PRO A 1 191 ? 12.808 7.656 24.434 1.00 65.31 191 PRO A CA 1
ATOM 1541 C C . PRO A 1 191 ? 14.282 7.988 24.146 1.00 65.31 191 PRO A C 1
ATOM 1543 O O . PRO A 1 191 ? 14.592 9.112 23.757 1.00 65.31 191 PRO A O 1
ATOM 1546 N N . TYR A 1 192 ? 15.208 7.030 24.289 1.00 63.50 192 TYR A N 1
ATOM 1547 C CA . TYR A 1 192 ? 16.610 7.241 23.915 1.00 63.50 192 TYR A CA 1
ATOM 1548 C C . TYR A 1 192 ? 16.798 7.365 22.393 1.00 63.50 192 TYR A C 1
ATOM 1550 O O . TYR A 1 192 ? 17.694 8.091 21.958 1.00 63.50 192 TYR A O 1
ATOM 1558 N N . ALA A 1 193 ? 15.915 6.747 21.598 1.00 62.44 193 ALA A N 1
ATOM 1559 C CA . ALA A 1 193 ? 15.865 6.869 20.139 1.00 62.44 193 ALA A CA 1
ATOM 1560 C C . ALA A 1 193 ? 15.718 8.326 19.669 1.00 62.44 193 ALA A C 1
ATOM 1562 O O . ALA A 1 193 ? 16.368 8.745 18.712 1.00 62.44 193 ALA A O 1
ATOM 1563 N N . ALA A 1 194 ? 14.910 9.116 20.382 1.00 61.66 194 ALA A N 1
ATOM 1564 C CA . ALA A 1 194 ? 14.611 10.504 20.037 1.00 61.66 194 ALA A CA 1
ATOM 1565 C C . ALA A 1 194 ? 15.843 11.431 20.131 1.00 61.66 194 ALA A C 1
ATOM 1567 O O . ALA A 1 194 ? 15.928 12.444 19.436 1.00 61.66 194 ALA A O 1
ATOM 1568 N N . SER A 1 195 ? 16.821 11.079 20.976 1.00 64.94 195 SER A N 1
ATOM 1569 C CA . SER A 1 195 ? 17.945 11.958 21.341 1.00 64.94 195 SER A CA 1
ATOM 1570 C C . SER A 1 195 ? 19.123 11.973 20.354 1.00 64.94 195 SER A C 1
ATOM 1572 O O . SER A 1 195 ? 20.019 12.810 20.470 1.00 64.94 195 SER A O 1
ATOM 1574 N N . GLU A 1 196 ? 19.133 11.079 19.367 1.00 63.59 196 GLU A N 1
ATOM 1575 C CA . GLU A 1 196 ? 20.228 10.945 18.402 1.00 63.59 196 GLU A CA 1
ATOM 1576 C C . GLU A 1 196 ? 20.145 12.021 17.298 1.00 63.59 196 GLU A C 1
ATOM 1578 O O . GLU A 1 196 ? 19.079 12.206 16.719 1.00 63.59 196 GLU A O 1
ATOM 1583 N N . PRO A 1 197 ? 21.218 12.746 16.938 1.00 65.12 197 PRO A N 1
ATOM 1584 C CA . PRO A 1 197 ? 21.141 13.786 15.909 1.00 65.12 197 PRO A CA 1
ATOM 1585 C C . PRO A 1 197 ? 20.976 13.203 14.493 1.00 65.12 197 PRO A C 1
ATOM 1587 O O . PRO A 1 197 ? 21.531 12.144 14.172 1.00 65.12 197 PRO A O 1
ATOM 1590 N N . VAL A 1 198 ? 20.270 13.935 13.622 1.00 66.62 198 VAL A N 1
ATOM 1591 C CA . VAL A 1 198 ? 20.240 13.665 12.172 1.00 66.62 198 VAL A CA 1
ATOM 1592 C C . VAL A 1 198 ? 21.659 13.822 11.613 1.00 66.62 198 VAL A C 1
ATOM 1594 O O . VAL A 1 198 ? 22.359 14.784 11.933 1.00 66.62 198 VAL A O 1
ATOM 1597 N N . ASN A 1 199 ? 22.118 12.867 10.797 1.00 65.19 199 ASN A N 1
ATOM 1598 C CA . ASN A 1 199 ? 23.478 12.868 10.248 1.00 65.19 199 ASN A CA 1
ATOM 1599 C C . ASN A 1 199 ? 23.476 12.566 8.742 1.00 65.19 199 ASN A C 1
ATOM 1601 O O . ASN A 1 199 ? 23.326 11.416 8.336 1.00 65.19 199 ASN A O 1
ATOM 1605 N N . CYS A 1 200 ? 23.722 13.594 7.926 1.00 62.34 200 CYS A N 1
ATOM 1606 C CA . CYS A 1 200 ? 23.791 13.488 6.465 1.00 62.34 200 CYS A CA 1
ATOM 1607 C C . 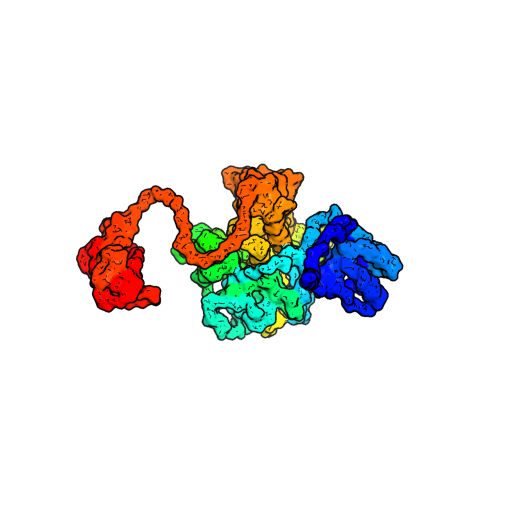CYS A 1 200 ? 24.921 12.586 5.942 1.00 62.34 200 CYS A C 1
ATOM 1609 O O . CYS A 1 200 ? 24.820 12.067 4.833 1.00 62.34 200 CYS A O 1
ATOM 1611 N N . THR A 1 201 ? 25.993 12.390 6.714 1.00 58.28 201 THR A N 1
ATOM 1612 C CA . THR A 1 201 ? 27.177 11.611 6.311 1.00 58.28 201 THR A CA 1
ATOM 1613 C C . THR A 1 201 ? 26.963 10.105 6.475 1.00 58.28 201 THR A C 1
ATOM 1615 O O . THR A 1 201 ? 27.742 9.308 5.961 1.00 58.28 201 THR A O 1
ATOM 1618 N N . ASN A 1 202 ? 25.917 9.706 7.203 1.00 56.12 202 ASN A N 1
ATOM 1619 C CA . ASN A 1 202 ? 25.554 8.317 7.431 1.00 56.12 202 ASN A CA 1
ATOM 1620 C C . ASN A 1 202 ? 24.108 8.108 6.960 1.00 56.12 202 ASN A C 1
ATOM 1622 O O . ASN A 1 202 ? 23.168 8.285 7.734 1.00 56.12 202 ASN A O 1
ATOM 1626 N N . GLY A 1 203 ? 23.950 7.792 5.667 1.00 53.12 203 GLY A N 1
ATOM 1627 C CA . GLY A 1 203 ? 22.682 7.824 4.925 1.00 53.12 203 GLY A CA 1
ATOM 1628 C C . GLY A 1 203 ? 21.504 7.079 5.560 1.00 53.12 203 GLY A C 1
ATOM 1629 O O . GLY A 1 203 ? 20.365 7.445 5.283 1.00 53.12 203 GLY A O 1
ATOM 1630 N N . TYR A 1 204 ? 21.774 6.137 6.468 1.00 56.88 204 TYR A N 1
ATOM 1631 C CA . TYR A 1 204 ? 20.770 5.469 7.290 1.00 56.88 204 TYR A CA 1
ATOM 1632 C C . TYR A 1 204 ? 19.928 6.460 8.116 1.00 56.88 204 TYR A C 1
ATOM 1634 O O . TYR A 1 204 ? 18.720 6.314 8.170 1.00 56.88 204 TYR A O 1
ATOM 1642 N N . ARG A 1 205 ? 20.485 7.544 8.677 1.00 64.94 205 ARG A N 1
ATOM 1643 C CA . ARG A 1 205 ? 19.784 8.394 9.677 1.00 64.94 205 ARG A CA 1
ATOM 1644 C C . ARG A 1 205 ? 18.768 9.410 9.133 1.00 64.94 205 ARG A C 1
ATOM 1646 O O . ARG A 1 205 ? 18.263 10.220 9.898 1.00 64.94 205 ARG A O 1
ATOM 1653 N N . THR A 1 206 ? 18.508 9.388 7.831 1.00 75.81 206 THR A N 1
ATOM 1654 C CA . THR A 1 206 ? 17.482 10.220 7.160 1.00 75.81 206 THR A CA 1
ATOM 1655 C C . THR A 1 206 ? 16.438 9.375 6.433 1.00 75.81 206 THR A C 1
ATOM 1657 O O . THR A 1 206 ? 15.459 9.914 5.925 1.00 75.81 206 THR A O 1
ATOM 1660 N N . HIS A 1 207 ? 16.663 8.060 6.360 1.00 84.25 207 HIS A N 1
ATOM 1661 C CA . HIS A 1 207 ? 15.777 7.134 5.671 1.00 84.25 207 HIS A CA 1
ATOM 1662 C C . HIS A 1 207 ? 14.427 7.052 6.389 1.00 84.25 207 HIS A C 1
ATOM 1664 O O . HIS A 1 207 ? 13.406 7.300 5.756 1.00 84.25 207 HIS A O 1
ATOM 1670 N N . GLY A 1 208 ? 14.438 6.888 7.716 1.00 87.31 208 GLY A N 1
ATOM 1671 C CA . GLY A 1 208 ? 13.226 6.858 8.533 1.00 87.31 208 GLY A CA 1
ATOM 1672 C C . GLY A 1 208 ? 12.377 8.116 8.417 1.00 87.31 208 GLY A C 1
ATOM 1673 O O . GLY A 1 208 ? 11.170 8.010 8.245 1.00 87.31 208 GLY A O 1
ATOM 1674 N N . THR A 1 209 ? 12.983 9.310 8.406 1.00 88.75 209 THR A N 1
ATOM 1675 C CA . THR A 1 209 ? 12.242 10.549 8.110 1.00 88.75 209 THR A CA 1
ATOM 1676 C C . THR A 1 209 ? 11.569 10.499 6.738 1.00 88.75 209 THR A C 1
ATOM 1678 O O . THR A 1 209 ? 10.397 10.836 6.631 1.00 88.75 209 THR A O 1
ATOM 1681 N N . GLY A 1 210 ? 12.277 10.060 5.690 1.00 88.94 210 GLY A N 1
ATOM 1682 C CA . GLY A 1 210 ? 11.706 9.947 4.344 1.00 88.94 210 GLY A CA 1
ATOM 1683 C C . GLY A 1 210 ? 10.546 8.950 4.269 1.00 88.94 210 GLY A C 1
ATOM 1684 O O . GLY A 1 210 ? 9.509 9.266 3.694 1.00 88.94 210 GLY A O 1
ATOM 1685 N N . VAL A 1 211 ? 10.697 7.787 4.908 1.00 92.81 211 VAL A N 1
ATOM 1686 C CA . VAL A 1 211 ? 9.647 6.762 5.039 1.00 92.81 211 VAL A CA 1
ATOM 1687 C C . VAL A 1 211 ? 8.419 7.333 5.757 1.00 92.81 211 VAL A C 1
ATOM 1689 O O . VAL A 1 211 ? 7.302 7.213 5.257 1.00 92.81 211 VAL A O 1
ATOM 1692 N N . SER A 1 212 ? 8.624 8.017 6.885 1.00 94.56 212 SER A N 1
ATOM 1693 C CA . SER A 1 212 ? 7.556 8.649 7.667 1.00 94.56 212 SER A CA 1
ATOM 1694 C C . SER A 1 212 ? 6.831 9.759 6.910 1.00 94.56 212 SER A C 1
ATOM 1696 O O . SER A 1 212 ? 5.614 9.864 7.015 1.00 94.56 212 SER A O 1
ATOM 1698 N N . VAL A 1 213 ? 7.552 10.570 6.129 1.00 94.31 213 VAL A N 1
ATOM 1699 C CA . VAL A 1 213 ? 6.952 11.628 5.302 1.00 94.31 213 VAL A CA 1
ATOM 1700 C C . VAL A 1 213 ? 6.036 11.034 4.234 1.00 94.31 213 VAL A C 1
ATOM 1702 O O . VAL A 1 213 ? 4.915 11.505 4.066 1.00 94.31 213 VAL A O 1
ATOM 1705 N N . ILE A 1 214 ? 6.472 9.968 3.555 1.00 96.12 214 ILE A N 1
ATOM 1706 C CA . ILE A 1 214 ? 5.648 9.281 2.550 1.00 96.12 214 ILE A CA 1
ATOM 1707 C C . ILE A 1 214 ? 4.367 8.730 3.190 1.00 96.12 214 ILE A C 1
ATOM 1709 O O . ILE A 1 214 ? 3.281 8.913 2.641 1.00 96.12 214 ILE A O 1
ATOM 1713 N N . ALA A 1 215 ? 4.488 8.087 4.355 1.00 97.94 215 ALA A N 1
ATOM 1714 C CA . ALA A 1 215 ? 3.350 7.481 5.037 1.00 97.94 215 ALA A CA 1
ATOM 1715 C C . ALA A 1 215 ? 2.367 8.522 5.600 1.00 97.94 215 ALA A C 1
ATOM 1717 O O . ALA A 1 215 ? 1.162 8.364 5.412 1.00 97.94 215 ALA A O 1
ATOM 1718 N N . ALA A 1 216 ? 2.857 9.558 6.296 1.00 97.12 216 ALA A N 1
ATOM 1719 C CA . ALA A 1 216 ? 2.016 10.411 7.143 1.00 97.12 216 ALA A CA 1
ATOM 1720 C C . ALA A 1 216 ? 2.573 11.825 7.430 1.00 97.12 216 ALA A C 1
ATOM 1722 O O . ALA A 1 216 ? 2.357 12.369 8.521 1.00 97.12 216 ALA A O 1
ATOM 1723 N N . ALA A 1 217 ? 3.274 12.460 6.482 1.00 95.19 217 ALA A N 1
ATOM 1724 C CA . ALA A 1 217 ? 3.508 13.905 6.573 1.00 95.19 217 ALA A CA 1
ATOM 1725 C C . ALA A 1 217 ? 2.185 14.680 6.701 1.00 95.19 217 ALA A C 1
ATOM 1727 O O . ALA A 1 217 ? 1.180 14.290 6.114 1.00 95.19 217 ALA A O 1
ATOM 1728 N N . LYS A 1 218 ? 2.179 15.751 7.499 1.00 93.94 218 LYS A N 1
ATOM 1729 C CA . LYS A 1 218 ? 1.019 16.638 7.655 1.00 93.94 218 LYS A CA 1
ATOM 1730 C C . LYS A 1 218 ? 0.619 17.241 6.322 1.00 93.94 218 LYS A C 1
ATOM 1732 O O . LYS A 1 218 ? 1.464 17.857 5.696 1.00 93.94 218 LYS A O 1
ATOM 1737 N N . GLY A 1 219 ? -0.660 17.112 5.997 1.00 91.38 219 GLY A N 1
ATOM 1738 C CA . GLY A 1 219 ? -1.323 17.915 4.979 1.00 91.38 219 GLY A CA 1
ATOM 1739 C C . GLY A 1 219 ? -1.949 19.171 5.581 1.00 91.38 219 GLY A C 1
ATOM 1740 O O . GLY A 1 219 ? -2.037 19.290 6.810 1.00 91.38 219 GLY A O 1
ATOM 1741 N N . ASP A 1 220 ? -2.410 20.077 4.721 1.00 88.94 220 ASP A N 1
ATOM 1742 C CA . ASP A 1 220 ? -3.187 21.277 5.087 1.00 88.94 220 ASP A CA 1
ATOM 1743 C C . ASP A 1 220 ? -2.459 22.226 6.054 1.00 88.94 220 ASP A C 1
ATOM 1745 O O . ASP A 1 220 ? -3.052 22.872 6.928 1.00 88.94 220 ASP A O 1
ATOM 1749 N N . ASN A 1 221 ? -1.133 22.267 5.957 1.00 86.69 221 ASN A N 1
ATOM 1750 C CA . ASN A 1 221 ? -0.272 23.089 6.803 1.00 86.69 221 ASN A CA 1
ATOM 1751 C C . ASN A 1 221 ? 0.457 24.190 6.015 1.00 86.69 221 ASN A C 1
ATOM 1753 O O . ASN A 1 221 ? 1.243 24.920 6.621 1.00 86.69 221 ASN A O 1
ATOM 1757 N N . ASN A 1 222 ? 0.189 24.337 4.711 1.00 83.81 222 ASN A N 1
ATOM 1758 C CA . ASN A 1 222 ? 0.865 25.250 3.785 1.00 83.81 222 ASN A CA 1
ATOM 1759 C C . ASN A 1 222 ? 2.394 25.062 3.700 1.00 83.81 222 ASN A C 1
ATOM 1761 O O . ASN A 1 222 ? 3.112 25.982 3.290 1.00 83.81 222 ASN A O 1
ATOM 1765 N N . GLU A 1 223 ? 2.927 23.905 4.104 1.00 81.25 223 GLU A N 1
ATOM 1766 C CA . GLU A 1 223 ? 4.367 23.668 4.190 1.00 81.25 223 GLU A CA 1
ATOM 1767 C C . GLU A 1 223 ? 4.769 22.286 3.662 1.00 81.25 223 GLU A C 1
ATOM 1769 O O . GLU A 1 223 ? 4.336 21.253 4.157 1.00 81.25 223 GLU A O 1
ATOM 1774 N N . GLY A 1 224 ? 5.725 22.263 2.731 1.00 82.88 224 GLY A N 1
ATOM 1775 C CA . GLY A 1 224 ? 6.431 21.034 2.376 1.00 82.88 224 GLY A CA 1
ATOM 1776 C C . GLY A 1 224 ? 5.636 20.088 1.477 1.00 82.88 224 GLY A C 1
ATOM 1777 O O . GLY A 1 224 ? 5.638 20.268 0.257 1.00 82.88 224 GLY A O 1
ATOM 1778 N N . THR A 1 225 ? 5.091 19.016 2.059 1.00 89.25 225 THR A N 1
ATOM 1779 C CA . THR A 1 225 ? 4.385 17.936 1.350 1.00 89.25 225 THR A CA 1
ATOM 1780 C C . THR A 1 225 ? 3.509 17.110 2.291 1.00 89.25 225 THR A C 1
ATOM 1782 O O . THR A 1 225 ? 3.821 16.986 3.473 1.00 89.25 225 THR A O 1
ATOM 1785 N N . THR A 1 226 ? 2.522 16.424 1.714 1.00 92.44 226 THR A N 1
ATOM 1786 C CA . THR A 1 226 ? 1.521 15.628 2.436 1.00 92.44 226 THR A CA 1
ATOM 1787 C C . THR A 1 226 ? 1.799 14.122 2.385 1.00 92.44 226 THR A C 1
ATOM 1789 O O . THR A 1 226 ? 2.264 13.608 1.374 1.00 92.44 226 THR A O 1
ATOM 1792 N N . GLY A 1 227 ? 1.533 13.364 3.447 1.00 96.00 227 GLY A N 1
ATOM 1793 C CA . GLY A 1 227 ? 1.643 11.897 3.445 1.00 96.00 227 GLY A CA 1
ATOM 1794 C C . GLY A 1 227 ? 0.419 11.208 2.839 1.00 96.00 227 GLY A C 1
ATOM 1795 O O . GLY A 1 227 ? -0.595 11.845 2.582 1.00 96.00 227 GLY A O 1
ATOM 1796 N N . VAL A 1 228 ? 0.469 9.883 2.654 1.00 98.31 228 VAL A N 1
ATOM 1797 C CA . VAL A 1 228 ? -0.736 9.121 2.265 1.00 98.31 228 VAL A CA 1
ATOM 1798 C C . VAL A 1 228 ? -1.821 9.239 3.337 1.00 98.31 228 VAL A C 1
ATOM 1800 O O . VAL A 1 228 ? -2.938 9.617 3.015 1.00 98.31 228 VAL A O 1
ATOM 1803 N N . CYS A 1 229 ? -1.511 8.972 4.609 1.00 97.94 229 CYS A N 1
ATOM 1804 C CA . CYS A 1 229 ? -2.413 9.275 5.721 1.00 97.94 229 CYS A CA 1
ATOM 1805 C C . CYS A 1 229 ? -1.962 10.552 6.430 1.00 97.94 229 CYS A C 1
ATOM 1807 O O . CYS A 1 229 ? -1.274 10.521 7.456 1.00 97.94 229 CYS A O 1
ATOM 1809 N N . TYR A 1 230 ? -2.306 11.692 5.843 1.00 96.00 230 TYR A N 1
ATOM 1810 C CA . TYR A 1 230 ? -1.700 12.964 6.206 1.00 96.00 230 TYR A CA 1
ATOM 1811 C C . TYR A 1 230 ? -2.037 13.455 7.623 1.00 96.00 230 TYR A C 1
ATOM 1813 O O . TYR A 1 230 ? -1.286 14.236 8.214 1.00 96.00 230 TYR A O 1
ATOM 1821 N N . ASP A 1 231 ? -3.103 12.947 8.236 1.00 95.12 231 ASP A N 1
ATOM 1822 C CA . ASP A 1 231 ? -3.501 13.247 9.612 1.00 95.12 231 ASP A CA 1
ATOM 1823 C C . ASP A 1 231 ? -3.320 12.068 10.591 1.00 95.12 231 ASP A C 1
ATOM 1825 O O . ASP A 1 231 ? -3.703 12.175 11.754 1.00 95.12 231 ASP A O 1
ATOM 1829 N N . CYS A 1 232 ? -2.667 10.976 10.168 1.00 97.69 232 CYS A N 1
ATOM 1830 C CA . CYS A 1 232 ? -2.282 9.865 11.049 1.00 97.69 232 CYS A CA 1
ATOM 1831 C C . CYS A 1 232 ? -1.071 10.196 11.929 1.00 97.69 232 CYS A C 1
ATOM 1833 O O . CYS A 1 232 ? -0.104 10.787 11.447 1.00 97.69 232 CYS A O 1
ATOM 1835 N N . ASP A 1 233 ? -1.062 9.714 13.171 1.00 97.94 233 ASP A N 1
ATOM 1836 C CA . ASP A 1 233 ? 0.096 9.779 14.069 1.00 97.94 233 ASP A CA 1
ATOM 1837 C C . ASP A 1 233 ? 1.112 8.663 13.780 1.00 97.94 233 ASP A C 1
ATOM 1839 O O . ASP A 1 233 ? 0.814 7.662 13.127 1.00 97.94 233 ASP A O 1
ATOM 1843 N N . ILE A 1 234 ? 2.336 8.826 14.288 1.00 97.56 234 ILE A N 1
ATOM 1844 C CA . ILE A 1 234 ? 3.435 7.871 14.125 1.00 97.56 234 ILE A CA 1
ATOM 1845 C C . ILE A 1 234 ? 3.983 7.460 15.493 1.00 97.56 234 ILE A C 1
ATOM 1847 O O . ILE A 1 234 ? 4.405 8.306 16.280 1.00 97.56 234 ILE A O 1
ATOM 1851 N N . THR A 1 235 ? 4.101 6.156 15.735 1.00 95.62 235 THR A N 1
ATOM 1852 C CA . THR A 1 235 ? 5.005 5.603 16.750 1.00 95.62 235 THR A CA 1
ATOM 1853 C C . THR A 1 235 ? 6.223 5.025 16.038 1.00 95.62 235 THR A C 1
ATOM 1855 O O . THR A 1 235 ? 6.134 4.053 15.292 1.00 95.62 235 THR A O 1
ATOM 1858 N N . ALA A 1 236 ? 7.389 5.624 16.255 1.00 92.12 236 ALA A N 1
ATOM 1859 C CA . ALA A 1 236 ? 8.628 5.219 15.614 1.00 92.12 236 ALA A CA 1
ATOM 1860 C C . ALA A 1 236 ? 9.511 4.377 16.540 1.00 92.12 236 ALA A C 1
ATOM 1862 O O . ALA A 1 236 ? 9.574 4.548 17.763 1.00 92.12 236 ALA A O 1
ATOM 1863 N N . THR A 1 237 ? 10.290 3.503 15.920 1.00 85.75 237 THR A N 1
ATOM 1864 C CA . THR A 1 237 ? 11.488 2.927 16.534 1.00 85.75 237 THR A CA 1
ATOM 1865 C C . THR A 1 237 ? 12.720 3.672 16.008 1.00 85.75 237 THR A C 1
ATOM 1867 O O . THR A 1 237 ? 12.635 4.435 15.049 1.00 85.75 237 THR A O 1
ATOM 1870 N N . SER A 1 238 ? 13.880 3.500 16.644 1.00 69.94 238 SER A N 1
ATOM 1871 C CA . SER A 1 238 ? 15.158 3.892 16.033 1.00 69.94 238 SER A CA 1
ATOM 1872 C C . SER A 1 238 ? 16.005 2.653 15.891 1.00 69.94 238 SER A C 1
ATOM 1874 O O . SER A 1 238 ? 16.535 2.138 16.879 1.00 69.94 238 SER A O 1
ATOM 1876 N N . LEU A 1 239 ? 16.167 2.196 14.659 1.00 66.06 239 LEU A N 1
ATOM 1877 C CA . LEU A 1 239 ? 16.991 1.033 14.393 1.00 66.06 239 LEU A CA 1
ATOM 1878 C C . LEU A 1 239 ? 18.478 1.361 14.517 1.00 66.06 239 LEU A C 1
ATOM 1880 O O . LEU A 1 239 ? 18.992 2.311 13.925 1.00 66.06 239 LEU A O 1
ATOM 1884 N N . ASN A 1 240 ? 19.173 0.491 15.246 1.00 56.47 240 ASN A N 1
ATOM 1885 C CA . ASN A 1 240 ? 20.595 0.230 15.041 1.00 56.47 240 ASN A CA 1
ATOM 1886 C C . ASN A 1 240 ? 20.836 -1.164 14.415 1.00 56.47 240 ASN A C 1
ATOM 1888 O O . ASN A 1 240 ? 21.957 -1.406 13.990 1.00 56.47 240 ASN A O 1
ATOM 1892 N N . ASN A 1 241 ? 19.824 -2.055 14.365 1.00 59.81 241 ASN A N 1
ATOM 1893 C CA . ASN A 1 241 ? 19.850 -3.433 13.830 1.00 59.81 241 ASN A CA 1
ATOM 1894 C C . ASN A 1 241 ? 18.424 -3.921 13.477 1.00 59.81 241 ASN A C 1
ATOM 1896 O O . ASN A 1 241 ? 17.467 -3.343 13.982 1.00 59.81 241 ASN A O 1
ATOM 1900 N N . TYR A 1 242 ? 18.297 -5.004 12.690 1.00 72.75 242 TYR A N 1
ATOM 1901 C CA . TYR A 1 242 ? 17.036 -5.725 12.424 1.00 72.75 242 TYR A CA 1
ATOM 1902 C C . TYR A 1 242 ? 16.486 -6.348 13.716 1.00 72.75 242 TYR A C 1
ATOM 1904 O O . TYR A 1 242 ? 16.962 -7.396 14.158 1.00 72.75 242 TYR A O 1
ATOM 1912 N N . ASP A 1 243 ? 15.537 -5.676 14.361 1.00 75.25 243 ASP A N 1
ATOM 1913 C CA . ASP A 1 243 ? 15.108 -6.008 15.720 1.00 75.25 243 ASP A CA 1
ATOM 1914 C C . ASP A 1 243 ? 13.600 -6.276 15.785 1.00 75.25 243 ASP A C 1
ATOM 1916 O O . ASP A 1 243 ? 12.792 -5.364 15.971 1.00 75.25 243 ASP A O 1
ATOM 1920 N N . TYR A 1 244 ? 13.242 -7.554 15.644 1.00 85.75 244 TYR A N 1
ATOM 1921 C CA . TYR A 1 244 ? 11.865 -8.051 15.698 1.00 85.75 244 TYR A CA 1
ATOM 1922 C C . TYR A 1 244 ? 11.192 -7.771 17.048 1.00 85.75 244 TYR A C 1
ATOM 1924 O O . TYR A 1 244 ? 9.989 -7.543 17.100 1.00 85.75 244 TYR A O 1
ATOM 1932 N N . TYR A 1 245 ? 11.963 -7.666 18.135 1.00 83.00 245 TYR A N 1
ATOM 1933 C CA . TYR A 1 245 ? 11.417 -7.296 19.440 1.00 83.00 245 TYR A CA 1
ATOM 1934 C C . TYR A 1 245 ? 10.802 -5.889 19.427 1.00 83.00 245 TYR A C 1
ATOM 1936 O O . TYR A 1 245 ? 9.761 -5.667 20.039 1.00 83.00 245 TYR A O 1
ATOM 1944 N N . ASN A 1 246 ? 11.385 -4.938 18.688 1.00 85.50 246 ASN A N 1
ATOM 1945 C CA . ASN A 1 246 ? 10.787 -3.606 18.566 1.00 85.50 246 ASN A CA 1
ATOM 1946 C C . ASN A 1 246 ? 9.503 -3.613 17.724 1.00 85.50 246 ASN A C 1
ATOM 1948 O O . ASN A 1 246 ? 8.656 -2.750 17.939 1.00 85.50 246 ASN A O 1
ATOM 1952 N N . LEU A 1 247 ? 9.338 -4.569 16.800 1.00 90.31 247 LEU A N 1
ATOM 1953 C CA . LEU A 1 247 ? 8.073 -4.762 16.082 1.00 90.31 247 LEU A CA 1
ATOM 1954 C C . LEU A 1 247 ? 6.978 -5.220 17.049 1.00 90.31 247 LEU A C 1
ATOM 1956 O O . LEU A 1 247 ? 5.890 -4.652 17.062 1.00 90.31 247 LEU A O 1
ATOM 1960 N N . LEU A 1 248 ? 7.301 -6.170 17.930 1.00 86.75 248 LEU A N 1
ATOM 1961 C CA . LEU A 1 248 ? 6.379 -6.613 18.971 1.00 86.75 248 LEU A CA 1
ATOM 1962 C C . LEU A 1 248 ? 6.010 -5.471 19.932 1.00 86.75 248 LEU A C 1
ATOM 1964 O O . LEU A 1 248 ? 4.850 -5.325 20.303 1.00 86.75 248 LEU A O 1
ATOM 1968 N N . LEU A 1 249 ? 6.970 -4.613 20.294 1.00 87.81 249 LEU A N 1
ATOM 1969 C CA . LEU A 1 249 ? 6.681 -3.429 21.109 1.00 87.81 249 LEU A CA 1
ATOM 1970 C C . LEU A 1 249 ? 5.768 -2.417 20.398 1.00 87.81 249 LEU A C 1
ATOM 1972 O O . LEU A 1 249 ? 4.952 -1.797 21.071 1.00 87.81 249 LEU A O 1
ATOM 1976 N N . LEU A 1 250 ? 5.874 -2.253 19.072 1.00 91.50 250 LEU A N 1
ATOM 1977 C CA . LEU A 1 250 ? 4.930 -1.436 18.289 1.00 91.50 250 LEU A CA 1
ATOM 1978 C C . LEU A 1 250 ? 3.522 -2.010 18.375 1.00 91.50 250 LEU A C 1
ATOM 1980 O O . LEU A 1 250 ? 2.583 -1.271 18.664 1.00 91.50 250 LEU A O 1
ATOM 1984 N N . ALA A 1 251 ? 3.383 -3.324 18.207 1.00 89.88 251 ALA A N 1
ATOM 1985 C CA . ALA A 1 251 ? 2.090 -3.983 18.328 1.00 89.88 251 ALA A CA 1
ATOM 1986 C C . ALA A 1 251 ? 1.492 -3.822 19.738 1.00 89.88 251 ALA A C 1
ATOM 1988 O O . ALA A 1 251 ? 0.325 -3.472 19.896 1.00 89.88 251 ALA A O 1
ATOM 1989 N N . GLN A 1 252 ? 2.320 -3.968 20.775 1.00 87.81 252 GLN A N 1
ATOM 1990 C CA . GLN A 1 252 ? 1.923 -3.782 22.175 1.00 87.81 252 GLN A CA 1
ATOM 1991 C C . GLN A 1 252 ? 1.584 -2.329 22.542 1.00 87.81 252 GLN A C 1
ATOM 1993 O O . GLN A 1 252 ? 0.812 -2.111 23.478 1.00 87.81 252 GLN A O 1
ATOM 1998 N N . ASP A 1 253 ? 2.137 -1.347 21.824 1.00 89.88 253 ASP A N 1
ATOM 1999 C CA . ASP A 1 253 ? 1.778 0.076 21.937 1.00 89.88 253 ASP A CA 1
ATOM 2000 C C . ASP A 1 253 ? 0.403 0.379 21.309 1.00 89.88 253 ASP A C 1
ATOM 2002 O O . ASP A 1 253 ? -0.190 1.423 21.574 1.00 89.88 253 ASP A O 1
ATOM 2006 N N . GLY A 1 254 ? -0.150 -0.564 20.536 1.00 90.81 254 GLY A N 1
ATOM 2007 C CA . GLY A 1 254 ? -1.489 -0.474 19.957 1.00 90.81 254 GLY A CA 1
ATOM 2008 C C . GLY A 1 254 ? -1.542 0.225 18.600 1.00 90.81 254 GLY A C 1
ATOM 2009 O O . GLY A 1 254 ? -2.612 0.702 18.211 1.00 90.81 254 GLY A O 1
ATOM 2010 N N . VAL A 1 255 ? -0.419 0.298 17.873 1.00 95.81 255 VAL A N 1
ATOM 2011 C CA . VAL A 1 255 ? -0.434 0.743 16.469 1.00 95.81 255 VAL A CA 1
ATOM 2012 C C . VAL A 1 255 ? -1.293 -0.204 15.629 1.00 95.81 255 VAL A C 1
ATOM 2014 O O . VAL A 1 255 ? -1.399 -1.386 15.937 1.00 95.81 255 VAL A O 1
ATOM 2017 N N . LYS A 1 256 ? -1.899 0.298 14.550 1.00 95.06 256 LYS A N 1
ATOM 2018 C CA . LYS A 1 256 ? -2.778 -0.519 13.688 1.00 95.06 256 LYS A CA 1
ATOM 2019 C C . LYS A 1 256 ? -2.057 -1.191 12.528 1.00 95.06 256 LYS A C 1
ATOM 2021 O O . LYS A 1 256 ? -2.486 -2.227 12.032 1.00 95.06 256 LYS A O 1
ATOM 2026 N N . VAL A 1 257 ? -0.953 -0.593 12.103 1.00 98.75 257 VAL A N 1
ATOM 2027 C CA . VAL A 1 257 ? -0.127 -1.090 11.010 1.00 98.75 257 VAL A CA 1
ATOM 2028 C C . VAL A 1 257 ? 1.331 -0.760 11.283 1.00 98.75 257 VAL A C 1
ATOM 2030 O O . VAL A 1 257 ? 1.630 0.327 11.778 1.00 98.75 257 VAL A O 1
ATOM 2033 N N . ILE A 1 258 ? 2.237 -1.685 10.974 1.00 98.62 258 ILE A N 1
ATOM 2034 C CA . ILE A 1 258 ? 3.683 -1.508 11.101 1.00 98.62 258 ILE A CA 1
ATOM 2035 C C . ILE A 1 258 ? 4.318 -1.521 9.712 1.00 98.62 258 ILE A C 1
ATOM 2037 O O . ILE A 1 258 ? 4.236 -2.519 9.001 1.00 98.62 258 ILE A O 1
ATOM 2041 N N . ASN A 1 259 ? 5.012 -0.439 9.362 1.00 98.56 259 ASN A N 1
ATOM 2042 C CA . ASN A 1 259 ? 5.888 -0.386 8.198 1.00 98.56 259 ASN A CA 1
ATOM 2043 C C . ASN A 1 259 ? 7.292 -0.885 8.548 1.00 98.56 259 ASN A C 1
ATOM 2045 O O . ASN A 1 259 ? 7.919 -0.393 9.494 1.00 98.56 259 ASN A O 1
ATOM 2049 N N . ILE A 1 260 ? 7.828 -1.761 7.703 1.00 96.94 260 ILE A N 1
ATOM 2050 C CA . ILE A 1 260 ? 9.178 -2.307 7.799 1.00 96.94 260 ILE A CA 1
ATOM 2051 C C . ILE A 1 260 ? 9.938 -2.020 6.502 1.00 96.94 260 ILE A C 1
ATOM 2053 O O . ILE A 1 260 ? 9.735 -2.660 5.472 1.00 96.94 260 ILE A O 1
ATOM 2057 N N . SER A 1 261 ? 10.861 -1.064 6.564 1.00 93.25 261 SER A N 1
ATOM 2058 C CA . SER A 1 261 ? 11.642 -0.605 5.405 1.00 93.25 261 SER A CA 1
ATOM 2059 C C . SER A 1 261 ? 13.105 -1.078 5.454 1.00 93.25 261 SER A C 1
ATOM 2061 O O . SER A 1 261 ? 14.020 -0.422 4.955 1.00 93.25 261 SER A O 1
ATOM 2063 N N . TRP A 1 262 ? 13.320 -2.253 6.047 1.00 90.75 262 TRP A N 1
ATOM 2064 C CA . TRP A 1 262 ? 14.594 -2.962 6.146 1.00 90.75 262 TRP A CA 1
ATOM 2065 C C . TRP A 1 262 ? 14.392 -4.459 5.895 1.00 90.75 262 TRP A C 1
ATOM 2067 O O . TRP A 1 262 ? 13.291 -4.975 6.061 1.00 90.75 262 TRP A O 1
ATOM 2077 N N . GLY A 1 263 ? 15.460 -5.171 5.534 1.00 90.56 263 GLY A N 1
ATOM 2078 C CA . GLY A 1 263 ? 15.381 -6.611 5.314 1.00 90.56 263 GLY A CA 1
ATOM 2079 C C . GLY A 1 263 ? 16.738 -7.302 5.285 1.00 90.56 263 GLY A C 1
ATOM 2080 O O . GLY A 1 263 ? 17.780 -6.643 5.196 1.00 90.56 263 GLY A O 1
ATOM 2081 N N . ASN A 1 264 ? 16.704 -8.630 5.398 1.00 89.50 264 ASN A N 1
ATOM 2082 C CA . ASN A 1 264 ? 17.852 -9.508 5.209 1.00 89.50 264 ASN A CA 1
ATOM 2083 C C . ASN A 1 264 ? 17.661 -10.380 3.963 1.00 89.50 264 ASN A C 1
ATOM 2085 O O . ASN A 1 264 ? 16.738 -11.197 3.912 1.00 89.50 264 ASN A O 1
ATOM 2089 N N . HIS A 1 265 ? 18.581 -10.227 3.016 1.00 90.44 265 HIS A N 1
ATOM 2090 C CA . HIS A 1 265 ? 18.537 -10.864 1.709 1.00 90.44 265 HIS A CA 1
ATOM 2091 C C . HIS A 1 265 ? 18.950 -12.336 1.764 1.00 90.44 265 HIS A C 1
ATOM 2093 O O . HIS A 1 265 ? 19.946 -12.708 2.396 1.00 90.44 265 HIS A O 1
ATOM 2099 N N . SER A 1 266 ? 18.223 -13.184 1.042 1.00 91.88 266 SER A N 1
ATOM 2100 C CA . SER A 1 266 ? 18.478 -14.617 0.973 1.00 91.88 266 SER A CA 1
ATOM 2101 C C . SER A 1 266 ? 18.001 -15.232 -0.343 1.00 91.88 266 SER A C 1
ATOM 2103 O O . SER A 1 266 ? 16.923 -14.935 -0.846 1.00 91.88 266 SER A O 1
ATOM 2105 N N . ASN A 1 267 ? 18.765 -16.204 -0.845 1.00 91.12 267 ASN A N 1
ATOM 2106 C CA . ASN A 1 267 ? 18.355 -17.058 -1.969 1.00 91.12 267 ASN A CA 1
ATOM 2107 C C . ASN A 1 267 ? 17.542 -18.284 -1.507 1.00 91.12 267 ASN A C 1
ATOM 2109 O O . ASN A 1 267 ? 17.243 -19.175 -2.301 1.00 91.12 267 ASN A O 1
ATOM 2113 N N . MET A 1 268 ? 17.257 -18.399 -0.206 1.00 93.31 268 MET A N 1
ATOM 2114 C CA . MET A 1 268 ? 16.471 -19.499 0.349 1.00 93.31 268 MET A CA 1
ATOM 2115 C C . MET A 1 268 ? 14.992 -19.128 0.353 1.00 93.31 268 MET A C 1
ATOM 2117 O O . MET A 1 268 ? 14.611 -18.125 0.957 1.00 93.31 268 MET A O 1
ATOM 2121 N N . ALA A 1 269 ? 14.176 -19.989 -0.255 1.00 92.25 269 ALA A N 1
ATOM 2122 C CA . ALA A 1 269 ? 12.726 -19.887 -0.180 1.00 92.25 269 ALA A CA 1
ATOM 2123 C C . ALA A 1 269 ? 12.233 -19.953 1.286 1.00 92.25 269 ALA A C 1
ATOM 2125 O O . ALA A 1 269 ? 12.890 -20.607 2.109 1.00 92.25 269 ALA A O 1
ATOM 2126 N N . PRO A 1 270 ? 11.068 -19.367 1.610 1.00 93.94 270 PRO A N 1
ATOM 2127 C CA . PRO A 1 270 ? 10.570 -19.171 2.982 1.00 93.94 270 PRO A CA 1
ATOM 2128 C C . PRO A 1 270 ? 10.639 -20.395 3.890 1.00 93.94 270 PRO A C 1
ATOM 2130 O O . PRO A 1 270 ? 11.308 -20.360 4.922 1.00 93.94 270 PRO A O 1
ATOM 2133 N N . ALA A 1 271 ? 10.073 -21.527 3.467 1.00 95.06 271 ALA A N 1
ATOM 2134 C CA . ALA A 1 271 ? 10.099 -22.754 4.265 1.00 95.06 271 ALA A CA 1
ATOM 2135 C C . ALA A 1 271 ? 11.531 -23.234 4.581 1.00 95.06 271 ALA A C 1
ATOM 2137 O O . ALA A 1 271 ? 11.813 -23.710 5.682 1.00 95.06 271 ALA A O 1
ATOM 2138 N N . ALA A 1 272 ? 12.460 -23.088 3.631 1.00 96.88 272 ALA A N 1
ATOM 2139 C CA . ALA A 1 272 ? 13.857 -23.450 3.837 1.00 96.88 272 ALA A CA 1
ATOM 2140 C C . ALA A 1 272 ? 14.582 -22.433 4.728 1.00 96.88 272 ALA A C 1
ATOM 2142 O O . ALA A 1 272 ? 15.400 -22.832 5.556 1.00 96.88 272 ALA A O 1
ATOM 2143 N N . TYR A 1 273 ? 14.296 -21.137 4.573 1.00 95.75 273 TYR A N 1
ATOM 2144 C CA . TYR A 1 273 ? 14.891 -20.079 5.385 1.00 95.75 273 TYR A CA 1
ATOM 2145 C C . TYR A 1 273 ? 14.481 -20.205 6.855 1.00 95.75 273 TYR A C 1
ATOM 2147 O O . TYR A 1 273 ? 15.362 -20.229 7.718 1.00 95.75 273 TYR A O 1
ATOM 2155 N N . ILE A 1 274 ? 13.189 -20.407 7.130 1.00 94.31 274 ILE A N 1
ATOM 2156 C CA . ILE A 1 274 ? 12.646 -20.656 8.474 1.00 94.31 274 ILE A CA 1
ATOM 2157 C C . ILE A 1 274 ? 13.310 -21.892 9.101 1.00 94.31 274 ILE A C 1
ATOM 2159 O O . ILE A 1 274 ? 13.805 -21.842 10.225 1.00 94.31 274 ILE A O 1
ATOM 2163 N N . ALA A 1 275 ? 13.421 -22.992 8.348 1.00 95.50 275 ALA A N 1
ATOM 2164 C CA . ALA A 1 275 ? 14.033 -24.229 8.836 1.00 95.50 275 ALA A CA 1
ATOM 2165 C C . ALA A 1 275 ? 15.566 -24.159 8.999 1.00 95.50 275 ALA A C 1
ATOM 2167 O O . ALA A 1 275 ? 16.162 -25.046 9.616 1.00 95.50 275 ALA A O 1
ATOM 2168 N N . SER A 1 276 ? 16.228 -23.144 8.435 1.00 94.69 276 SER A N 1
ATOM 2169 C CA . SER A 1 276 ? 17.695 -23.065 8.417 1.00 94.69 276 SER A CA 1
ATOM 2170 C C . SER A 1 276 ? 18.312 -22.666 9.760 1.00 94.69 276 SER A C 1
ATOM 2172 O O . SER A 1 276 ? 19.474 -22.994 10.017 1.00 94.69 276 SER A O 1
ATOM 2174 N N . ASN A 1 277 ? 17.564 -21.968 10.620 1.00 89.44 277 ASN A N 1
ATOM 2175 C CA . ASN A 1 277 ? 18.049 -21.454 11.897 1.00 89.44 277 ASN A CA 1
ATOM 2176 C C . ASN A 1 277 ? 16.875 -21.256 12.872 1.00 89.44 277 ASN A C 1
ATOM 2178 O O . ASN A 1 277 ? 15.920 -20.583 12.494 1.00 89.44 277 ASN A O 1
ATOM 2182 N N . PRO A 1 278 ? 16.950 -21.741 14.129 1.00 82.00 278 PRO A N 1
ATOM 2183 C CA . PRO A 1 278 ? 15.913 -21.489 15.135 1.00 82.00 278 PRO A CA 1
ATOM 2184 C C . PRO A 1 278 ? 15.530 -20.010 15.295 1.00 82.00 278 PRO A C 1
ATOM 2186 O O . PRO A 1 278 ? 14.362 -19.713 15.480 1.00 82.00 278 PRO A O 1
ATOM 2189 N N . ASN A 1 279 ? 16.479 -19.079 15.130 1.00 84.38 279 ASN A N 1
ATOM 2190 C CA . ASN A 1 279 ? 16.185 -17.642 15.162 1.00 84.38 279 ASN A CA 1
ATOM 2191 C C . ASN A 1 279 ? 15.217 -17.215 14.037 1.00 84.38 279 ASN A C 1
ATOM 2193 O O . ASN A 1 279 ? 14.374 -16.361 14.254 1.00 84.38 279 ASN A O 1
ATOM 2197 N N . HIS A 1 280 ? 15.292 -17.805 12.839 1.00 89.69 280 HIS A N 1
ATOM 2198 C CA . HIS A 1 280 ? 14.356 -17.470 11.755 1.00 89.69 280 HIS A CA 1
ATOM 2199 C C . HIS A 1 280 ? 12.945 -18.007 12.035 1.00 89.69 280 HIS A C 1
ATOM 2201 O O . HIS A 1 280 ? 11.967 -17.359 11.684 1.00 89.69 280 HIS A O 1
ATOM 2207 N N . ALA A 1 281 ? 12.835 -19.158 12.707 1.00 82.88 281 ALA A N 1
ATOM 2208 C CA . ALA A 1 281 ? 11.549 -19.645 13.199 1.00 82.88 281 ALA A CA 1
ATOM 2209 C C . ALA A 1 281 ? 10.972 -18.709 14.272 1.00 82.88 281 ALA A C 1
ATOM 2211 O O . ALA A 1 281 ? 9.826 -18.299 14.150 1.00 82.88 281 ALA A O 1
ATOM 2212 N N . ASP A 1 282 ? 11.783 -18.279 15.245 1.00 84.75 282 ASP A N 1
ATOM 2213 C CA . ASP A 1 282 ? 11.351 -17.312 16.267 1.00 84.75 282 ASP A CA 1
ATOM 2214 C C . ASP A 1 282 ? 10.925 -15.961 15.649 1.00 84.75 282 ASP A C 1
ATOM 2216 O O . ASP A 1 282 ? 10.020 -15.300 16.153 1.00 84.75 282 ASP A O 1
ATOM 2220 N N . GLN A 1 283 ? 11.552 -15.541 14.545 1.00 91.06 283 GLN A N 1
ATOM 2221 C CA . GLN A 1 283 ? 11.160 -14.338 13.802 1.00 91.06 283 GLN A CA 1
ATOM 2222 C C . GLN A 1 283 ? 9.789 -14.481 13.131 1.00 91.06 283 GLN A C 1
ATOM 2224 O O . GLN A 1 283 ? 8.993 -13.553 13.228 1.00 91.06 283 GLN A O 1
ATO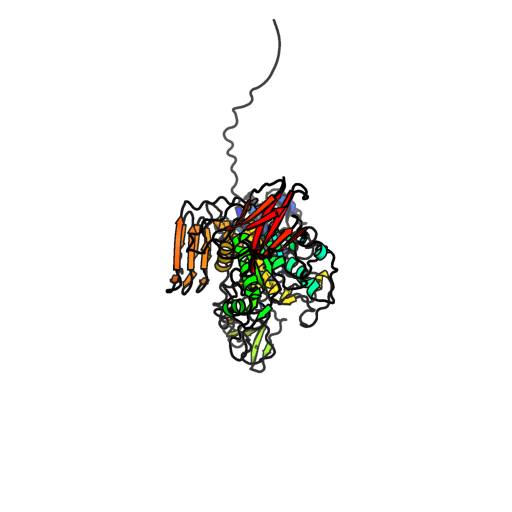M 2229 N N . GLN A 1 284 ? 9.499 -15.619 12.488 1.00 93.50 284 GLN A N 1
ATOM 2230 C CA . GLN A 1 284 ? 8.167 -15.901 11.935 1.00 93.50 284 GLN A CA 1
ATOM 2231 C C . GLN A 1 284 ? 7.108 -15.946 13.046 1.00 93.50 284 GLN A C 1
ATOM 2233 O O . GLN A 1 284 ? 6.061 -15.327 12.905 1.00 93.50 284 GLN A O 1
ATOM 2238 N N . GLU A 1 285 ? 7.393 -16.605 14.173 1.00 91.25 285 GLU A N 1
ATOM 2239 C CA . GLU A 1 285 ? 6.468 -16.649 15.316 1.00 91.25 285 GLU A CA 1
ATOM 2240 C C . GLU A 1 285 ? 6.217 -15.254 15.908 1.00 91.25 285 GLU A C 1
ATOM 2242 O O . GLU A 1 285 ? 5.091 -14.935 16.269 1.00 91.25 285 GLU A O 1
ATOM 2247 N N . CYS A 1 286 ? 7.231 -14.384 15.946 1.00 91.00 286 CYS A N 1
ATOM 2248 C CA . CYS A 1 286 ? 7.051 -12.989 16.351 1.00 91.00 286 CYS A CA 1
ATOM 2249 C C . CYS A 1 286 ? 6.104 -12.227 15.409 1.00 91.00 286 CYS A C 1
ATOM 2251 O O . CYS A 1 286 ? 5.331 -11.396 15.877 1.00 91.00 286 CYS A O 1
ATOM 2253 N N . ILE A 1 287 ? 6.172 -12.475 14.096 1.00 96.81 287 ILE A N 1
ATOM 2254 C CA . ILE A 1 287 ? 5.230 -11.888 13.133 1.00 96.81 287 ILE A CA 1
ATOM 2255 C C . ILE A 1 287 ? 3.820 -12.440 13.364 1.00 96.81 287 ILE A C 1
ATOM 2257 O O . ILE A 1 287 ? 2.877 -11.656 13.420 1.00 96.81 287 ILE A O 1
ATOM 2261 N N . ASN A 1 288 ? 3.681 -13.752 13.565 1.00 94.38 288 ASN A N 1
ATOM 2262 C CA . ASN A 1 288 ? 2.387 -14.371 13.855 1.00 94.38 288 ASN A CA 1
ATOM 2263 C C . ASN A 1 288 ? 1.766 -13.778 15.126 1.00 94.38 288 ASN A C 1
ATOM 2265 O O . ASN A 1 288 ? 0.612 -13.381 15.094 1.00 94.38 288 ASN A O 1
ATOM 2269 N N . GLU A 1 289 ? 2.536 -13.606 16.206 1.00 93.31 289 GLU A N 1
ATOM 2270 C CA . GLU A 1 289 ? 2.054 -12.960 17.437 1.00 93.31 289 GLU A CA 1
ATOM 2271 C C . GLU A 1 289 ? 1.554 -11.528 17.170 1.00 93.31 289 GLU A C 1
ATOM 2273 O O . GLU A 1 289 ? 0.482 -11.142 17.632 1.00 93.31 289 GLU A O 1
ATOM 2278 N N . ILE A 1 290 ? 2.288 -10.732 16.385 1.00 93.44 290 ILE A N 1
ATOM 2279 C CA . ILE A 1 290 ? 1.883 -9.362 16.028 1.00 93.44 290 ILE A CA 1
ATOM 2280 C C . ILE A 1 290 ? 0.534 -9.344 15.294 1.00 93.44 290 ILE A C 1
ATOM 2282 O O . ILE A 1 290 ? -0.318 -8.506 15.597 1.00 93.44 290 ILE A O 1
ATOM 2286 N N . VAL A 1 291 ? 0.337 -10.249 14.339 1.00 94.38 291 VAL A N 1
ATOM 2287 C CA . VAL A 1 291 ? -0.863 -10.263 13.496 1.00 94.38 291 VAL A CA 1
ATOM 2288 C C . VAL A 1 291 ? -2.044 -10.920 14.209 1.00 94.38 291 VAL A C 1
ATOM 2290 O O . VAL A 1 291 ? -3.122 -10.337 14.259 1.00 94.38 291 VAL A O 1
ATOM 2293 N N . GLU A 1 292 ? -1.841 -12.096 14.797 1.00 91.25 292 GLU A N 1
ATOM 2294 C CA . GLU A 1 292 ? -2.903 -12.953 15.335 1.00 91.25 292 GLU A CA 1
ATOM 2295 C C . GLU A 1 292 ? -3.339 -12.550 16.753 1.00 91.25 292 GLU A C 1
ATOM 2297 O O . GLU A 1 292 ? -4.529 -12.600 17.066 1.00 91.25 292 GLU A O 1
ATOM 2302 N N . ASP A 1 293 ? -2.406 -12.122 17.614 1.00 89.06 293 ASP A N 1
ATOM 2303 C CA . ASP A 1 293 ? -2.721 -11.796 19.015 1.00 89.06 293 ASP A CA 1
ATOM 2304 C C . ASP A 1 293 ? -3.004 -10.300 19.225 1.00 89.06 293 ASP A C 1
ATOM 2306 O O . ASP A 1 293 ? -3.756 -9.926 20.139 1.00 89.06 293 ASP A O 1
ATOM 2310 N N . TYR A 1 294 ? -2.404 -9.434 18.401 1.00 90.31 294 TYR A N 1
ATOM 2311 C CA . TYR A 1 294 ? -2.541 -7.977 18.511 1.00 90.31 294 TYR A CA 1
ATOM 2312 C C . TYR A 1 294 ? -3.380 -7.334 17.399 1.00 90.31 294 TYR A C 1
ATOM 2314 O O . TYR A 1 294 ? -3.653 -6.136 17.496 1.00 90.31 294 TYR A O 1
ATOM 2322 N N . ASP A 1 295 ? -3.841 -8.105 16.408 1.00 93.88 295 ASP A N 1
ATOM 2323 C CA . ASP A 1 295 ? -4.649 -7.617 15.282 1.00 93.88 295 ASP A CA 1
ATOM 2324 C C . ASP A 1 295 ? -3.939 -6.476 14.502 1.00 93.88 295 ASP A C 1
ATOM 2326 O O . ASP A 1 295 ? -4.576 -5.513 14.063 1.00 93.88 295 ASP A O 1
ATOM 2330 N N . VAL A 1 296 ? -2.604 -6.537 14.370 1.00 97.19 296 VAL A N 1
ATOM 2331 C CA . VAL A 1 296 ? -1.785 -5.489 13.727 1.00 97.19 296 VAL A CA 1
ATOM 2332 C C . VAL A 1 296 ? -1.326 -5.925 12.346 1.00 97.19 296 VAL A C 1
ATOM 2334 O O . VAL A 1 296 ? -0.695 -6.962 12.194 1.00 97.19 296 VAL A O 1
ATOM 2337 N N . VAL A 1 297 ? -1.563 -5.090 11.335 1.00 98.75 297 VAL A N 1
ATOM 2338 C CA . VAL A 1 297 ? -1.111 -5.360 9.962 1.00 98.75 297 VAL A CA 1
ATOM 2339 C C . VAL A 1 297 ? 0.392 -5.107 9.838 1.00 98.75 297 VAL A C 1
ATOM 2341 O O . VAL A 1 297 ? 0.885 -4.055 10.249 1.00 98.75 297 VAL A O 1
ATOM 2344 N N . VAL A 1 298 ? 1.135 -6.028 9.225 1.00 98.75 298 VAL A N 1
ATOM 2345 C CA . VAL A 1 298 ? 2.573 -5.862 8.966 1.00 98.75 298 VAL A CA 1
ATOM 2346 C C . VAL A 1 298 ? 2.812 -5.656 7.475 1.00 98.75 298 VAL A C 1
ATOM 2348 O O . VAL A 1 298 ? 2.422 -6.483 6.659 1.00 98.75 298 VAL A O 1
ATOM 2351 N N . VAL A 1 299 ? 3.480 -4.559 7.115 1.00 98.94 299 VAL A N 1
ATOM 2352 C CA . VAL A 1 299 ? 3.813 -4.198 5.731 1.00 98.94 299 VAL A CA 1
ATOM 2353 C C . VAL A 1 299 ? 5.326 -4.084 5.603 1.00 98.94 299 VAL A C 1
ATOM 2355 O O . VAL A 1 299 ? 5.953 -3.333 6.353 1.00 98.94 299 VAL A O 1
ATOM 2358 N N . ALA A 1 300 ? 5.930 -4.794 4.651 1.00 98.62 300 ALA A N 1
ATOM 2359 C CA . ALA A 1 300 ? 7.380 -4.803 4.488 1.00 98.62 300 ALA A CA 1
ATOM 2360 C C . ALA A 1 300 ? 7.834 -4.602 3.038 1.00 98.62 300 ALA A C 1
ATOM 2362 O O . ALA A 1 300 ? 7.198 -5.038 2.080 1.00 98.62 300 ALA A O 1
ATOM 2363 N N . ALA A 1 301 ? 8.981 -3.944 2.886 1.00 98.25 301 ALA A N 1
ATOM 2364 C CA . ALA A 1 301 ? 9.632 -3.733 1.601 1.00 98.25 301 ALA A CA 1
ATOM 2365 C C . ALA A 1 301 ? 10.190 -5.053 1.037 1.00 98.25 301 ALA A C 1
ATOM 2367 O O . ALA A 1 301 ? 11.045 -5.678 1.660 1.00 98.25 301 ALA A O 1
ATOM 2368 N N . ALA A 1 302 ? 9.755 -5.441 -0.167 1.00 97.56 302 ALA A N 1
ATOM 2369 C CA . ALA A 1 302 ? 10.122 -6.712 -0.802 1.00 97.56 302 ALA A CA 1
ATOM 2370 C C . ALA A 1 302 ? 11.603 -6.828 -1.202 1.00 97.56 302 ALA A C 1
ATOM 2372 O O . ALA A 1 302 ? 12.057 -7.930 -1.500 1.00 97.56 302 ALA A O 1
ATOM 2373 N N . GLY A 1 303 ? 12.338 -5.710 -1.242 1.00 93.69 303 GLY A N 1
ATOM 2374 C CA . GLY A 1 303 ? 13.757 -5.682 -1.597 1.00 93.69 303 GLY A CA 1
ATOM 2375 C C . GLY A 1 303 ? 14.118 -4.877 -2.839 1.00 93.69 303 GLY A C 1
ATOM 2376 O O . GLY A 1 303 ? 13.265 -4.499 -3.640 1.00 93.69 303 GLY A O 1
ATOM 2377 N N . ASN A 1 304 ? 15.407 -4.590 -2.998 1.00 90.19 304 ASN A N 1
ATOM 2378 C CA . ASN A 1 304 ? 15.948 -3.761 -4.085 1.00 90.19 304 ASN A CA 1
ATOM 2379 C C . ASN A 1 304 ? 16.888 -4.552 -5.010 1.00 90.19 304 ASN A C 1
ATOM 2381 O O . ASN A 1 304 ? 17.734 -3.968 -5.687 1.00 90.19 304 ASN A O 1
ATOM 2385 N N . ASP A 1 305 ? 16.761 -5.876 -5.026 1.00 86.69 305 ASP A N 1
ATOM 2386 C CA . ASP A 1 305 ? 17.597 -6.760 -5.823 1.00 86.69 305 ASP A CA 1
ATOM 2387 C C . ASP A 1 305 ? 16.865 -7.203 -7.086 1.00 86.69 305 ASP A C 1
ATOM 2389 O O . ASP A 1 305 ? 15.663 -7.445 -7.104 1.00 86.69 305 ASP A O 1
ATOM 2393 N N . THR A 1 306 ? 17.602 -7.316 -8.186 1.00 83.44 306 THR A N 1
ATOM 2394 C CA . THR A 1 306 ? 17.002 -7.690 -9.466 1.00 83.44 306 THR A CA 1
ATOM 2395 C C . THR A 1 306 ? 16.743 -9.192 -9.532 1.00 83.44 306 THR A C 1
ATOM 2397 O O . THR A 1 306 ? 17.678 -9.989 -9.501 1.00 83.44 306 THR A O 1
ATOM 2400 N N . SER A 1 307 ? 15.471 -9.564 -9.684 1.00 83.00 307 SER A N 1
ATOM 2401 C CA . SER A 1 307 ? 15.011 -10.962 -9.659 1.00 83.00 307 SER A CA 1
ATOM 2402 C C . SER A 1 307 ? 15.049 -11.681 -11.011 1.00 83.00 307 SER A C 1
ATOM 2404 O O . SER A 1 307 ? 14.665 -12.845 -11.104 1.00 83.00 307 SER A O 1
ATOM 2406 N N . PHE A 1 308 ? 15.522 -11.015 -12.068 1.00 78.31 308 PHE A N 1
ATOM 2407 C CA . PHE A 1 308 ? 15.614 -11.572 -13.420 1.00 78.31 308 PHE A CA 1
ATOM 2408 C C . PHE A 1 308 ? 16.941 -11.186 -14.078 1.00 78.31 308 PHE A C 1
ATOM 2410 O O . PHE A 1 308 ? 17.279 -10.004 -14.153 1.00 78.31 308 PHE A O 1
ATOM 2417 N N . ASP A 1 309 ? 17.675 -12.172 -14.591 1.00 69.94 309 ASP A N 1
ATOM 2418 C CA . ASP A 1 309 ? 18.959 -11.989 -15.271 1.00 69.94 309 ASP A CA 1
ATOM 2419 C C . ASP A 1 309 ? 18.951 -12.601 -16.688 1.00 69.94 309 ASP A C 1
ATOM 2421 O O . ASP A 1 309 ? 17.922 -13.053 -17.196 1.00 69.94 309 ASP A O 1
ATOM 2425 N N . SER A 1 310 ? 20.111 -12.629 -17.355 1.00 65.25 310 SER A N 1
ATOM 2426 C CA . SER A 1 310 ? 20.247 -13.216 -18.697 1.00 65.25 310 SER A CA 1
ATOM 2427 C C . SER A 1 310 ? 19.967 -14.728 -18.767 1.00 65.25 310 SER A C 1
ATOM 2429 O O . SER A 1 310 ? 19.870 -15.276 -19.863 1.00 65.25 310 SER A O 1
ATOM 2431 N N . ASN A 1 311 ? 19.883 -15.415 -17.625 1.00 66.56 311 ASN A N 1
ATOM 2432 C CA . ASN A 1 311 ? 19.622 -16.849 -17.506 1.00 66.56 311 ASN A CA 1
ATOM 2433 C C . ASN A 1 311 ? 18.171 -17.162 -17.090 1.00 66.56 311 ASN A C 1
ATOM 2435 O O . ASN A 1 311 ? 17.814 -18.340 -17.028 1.00 66.56 311 ASN A O 1
ATOM 2439 N N . GLY A 1 312 ? 17.339 -16.144 -16.842 1.00 70.62 312 GLY A N 1
ATOM 2440 C CA . GLY A 1 312 ? 15.933 -16.277 -16.457 1.00 70.62 312 GLY A CA 1
ATOM 2441 C C . GLY A 1 312 ? 15.647 -15.708 -15.066 1.00 70.62 312 GLY A C 1
ATOM 2442 O O . GLY A 1 312 ? 16.266 -14.736 -14.637 1.00 70.62 312 GLY A O 1
ATOM 2443 N N . ALA A 1 313 ? 14.672 -16.293 -14.365 1.00 79.25 313 ALA A N 1
ATOM 2444 C CA . ALA A 1 313 ? 14.349 -15.898 -12.998 1.00 79.25 313 ALA A CA 1
ATOM 2445 C C . ALA A 1 313 ? 15.488 -16.288 -12.040 1.00 79.25 313 ALA A C 1
ATOM 2447 O O . ALA A 1 313 ? 15.864 -17.457 -11.939 1.00 79.25 313 ALA A O 1
ATOM 2448 N N . ASN A 1 314 ? 16.000 -15.303 -11.310 1.00 82.75 314 ASN A N 1
ATOM 2449 C CA . ASN A 1 314 ? 16.912 -15.458 -10.185 1.00 82.75 314 ASN A CA 1
ATOM 2450 C C . ASN A 1 314 ? 16.205 -14.906 -8.943 1.00 82.75 314 ASN A C 1
ATOM 2452 O O . ASN A 1 314 ? 16.498 -13.804 -8.483 1.00 82.75 314 ASN A O 1
ATOM 2456 N N . LEU A 1 315 ? 15.196 -15.647 -8.478 1.00 87.88 315 LEU A N 1
ATOM 2457 C CA . LEU A 1 315 ? 14.328 -15.208 -7.391 1.00 87.88 315 LEU A CA 1
ATOM 2458 C C . LEU A 1 315 ? 15.122 -15.090 -6.091 1.00 87.88 315 LEU A C 1
ATOM 2460 O O . LEU A 1 315 ? 15.827 -16.015 -5.681 1.00 87.88 315 LEU A O 1
ATOM 2464 N N . VAL A 1 316 ? 14.959 -13.942 -5.451 1.00 91.00 316 VAL A N 1
ATOM 2465 C CA . VAL A 1 316 ? 15.578 -13.591 -4.178 1.00 91.00 316 VAL A CA 1
ATOM 2466 C C . VAL A 1 316 ? 14.494 -13.147 -3.213 1.00 91.00 316 VAL A C 1
ATOM 2468 O O . VAL A 1 316 ? 13.463 -12.617 -3.633 1.00 91.00 316 VAL A O 1
ATOM 2471 N N . TYR A 1 317 ? 14.727 -13.390 -1.931 1.00 95.50 317 TYR A N 1
ATOM 2472 C CA . TYR A 1 317 ? 13.767 -13.158 -0.863 1.00 95.50 317 TYR A CA 1
ATOM 2473 C C . TYR A 1 317 ? 14.391 -12.240 0.175 1.00 95.50 317 TYR A C 1
ATOM 2475 O O . TYR A 1 317 ? 15.503 -12.499 0.644 1.00 95.50 317 TYR A O 1
ATOM 2483 N N . ASP A 1 318 ? 13.658 -11.204 0.564 1.00 95.25 318 ASP A N 1
ATOM 2484 C CA . ASP A 1 318 ? 13.992 -10.382 1.719 1.00 95.25 318 ASP A CA 1
ATOM 2485 C C . ASP A 1 318 ? 13.067 -10.716 2.887 1.00 95.25 318 ASP A C 1
ATOM 2487 O O . ASP A 1 318 ? 11.857 -10.879 2.723 1.00 95.25 318 ASP A O 1
ATOM 2491 N N . TYR A 1 319 ? 13.648 -10.811 4.082 1.00 95.19 319 TYR A N 1
ATOM 2492 C CA . TYR A 1 319 ? 12.918 -11.051 5.327 1.00 95.19 319 TYR A CA 1
ATOM 2493 C C . TYR A 1 319 ? 12.945 -9.785 6.189 1.00 95.19 319 TYR A C 1
ATOM 2495 O O . TYR A 1 319 ? 14.040 -9.260 6.422 1.00 95.19 319 TYR A O 1
ATOM 2503 N N . PRO A 1 320 ? 11.784 -9.296 6.667 1.00 95.94 320 PRO A N 1
ATOM 2504 C CA . PRO A 1 320 ? 10.557 -10.073 6.888 1.00 95.94 320 PRO A CA 1
ATOM 2505 C C . PRO A 1 320 ? 9.556 -10.126 5.727 1.00 95.94 320 PRO A C 1
ATOM 2507 O O . PRO A 1 320 ? 8.582 -10.854 5.840 1.00 95.94 320 PRO A O 1
ATOM 2510 N N . ALA A 1 321 ? 9.776 -9.429 4.611 1.00 97.88 321 ALA A N 1
ATOM 2511 C CA . ALA A 1 321 ? 8.803 -9.342 3.514 1.00 97.88 321 ALA A CA 1
ATOM 2512 C C . ALA A 1 321 ? 8.431 -10.675 2.835 1.00 97.88 321 ALA A C 1
ATOM 2514 O O . ALA A 1 321 ? 7.516 -10.704 2.027 1.00 97.88 321 ALA A O 1
ATOM 2515 N N . SER A 1 322 ? 9.142 -11.765 3.117 1.00 97.94 322 SER A N 1
ATOM 2516 C CA . SER A 1 322 ? 8.845 -13.103 2.588 1.00 97.94 322 SER A CA 1
ATOM 2517 C C . SER A 1 322 ? 8.318 -14.076 3.652 1.00 97.94 322 SER A C 1
ATOM 2519 O O . SER A 1 322 ? 8.159 -15.263 3.355 1.00 97.94 322 SER A O 1
ATOM 2521 N N . TYR A 1 323 ? 8.099 -13.608 4.887 1.00 97.75 323 TYR A N 1
ATOM 2522 C CA . TYR A 1 323 ? 7.396 -14.370 5.921 1.00 97.75 323 TYR A CA 1
ATOM 2523 C C . TYR A 1 323 ? 5.895 -14.413 5.641 1.00 97.75 323 TYR A C 1
ATOM 2525 O O . TYR A 1 323 ? 5.356 -13.536 4.971 1.00 97.75 323 TYR A O 1
ATOM 2533 N N . ASP A 1 324 ? 5.227 -15.441 6.159 1.00 96.31 324 ASP A N 1
ATOM 2534 C CA . ASP A 1 324 ? 3.764 -15.467 6.174 1.00 96.31 324 ASP A CA 1
ATOM 2535 C C . ASP A 1 324 ? 3.251 -14.374 7.136 1.00 96.31 324 ASP A C 1
ATOM 2537 O O . ASP A 1 324 ? 3.997 -13.945 8.024 1.00 96.31 324 ASP A O 1
ATOM 2541 N N . ASN A 1 325 ? 2.006 -13.913 6.959 1.00 96.81 325 ASN A N 1
ATOM 2542 C CA . ASN A 1 325 ? 1.408 -12.798 7.712 1.00 96.81 325 ASN A CA 1
ATOM 2543 C C . ASN A 1 325 ? 2.121 -11.433 7.521 1.00 96.81 325 ASN A C 1
ATOM 2545 O O . ASN A 1 325 ? 2.021 -10.540 8.363 1.00 96.81 325 ASN A O 1
ATOM 2549 N N . VAL A 1 326 ? 2.848 -11.244 6.413 1.00 98.56 326 VAL A N 1
ATOM 2550 C CA . VAL A 1 326 ? 3.456 -9.957 6.038 1.00 98.56 326 VAL A CA 1
ATOM 2551 C C . VAL A 1 326 ? 2.997 -9.562 4.647 1.00 98.56 326 VAL A C 1
ATOM 2553 O O . VAL A 1 326 ? 3.240 -10.293 3.697 1.00 98.56 326 VAL A O 1
ATOM 2556 N N . ILE A 1 327 ? 2.438 -8.359 4.512 1.00 98.81 327 ILE A N 1
ATOM 2557 C CA . ILE A 1 327 ? 2.129 -7.773 3.208 1.00 98.81 327 ILE A CA 1
ATOM 2558 C C . ILE A 1 327 ? 3.440 -7.323 2.560 1.00 98.81 327 ILE A C 1
ATOM 2560 O O . ILE A 1 327 ? 4.051 -6.323 2.961 1.00 98.81 327 ILE A O 1
ATOM 2564 N N . SER A 1 328 ? 3.874 -8.065 1.548 1.00 98.69 328 SER A N 1
ATOM 2565 C CA . SER A 1 328 ? 5.113 -7.829 0.815 1.00 98.69 328 SER A CA 1
ATOM 2566 C C . SER A 1 328 ? 4.920 -6.834 -0.327 1.00 98.69 328 SER A C 1
ATOM 2568 O O . SER A 1 328 ? 4.130 -7.065 -1.249 1.00 98.69 328 SER A O 1
ATOM 2570 N N . VAL A 1 329 ? 5.660 -5.722 -0.292 1.00 98.88 329 VAL A N 1
ATOM 2571 C CA . VAL A 1 329 ? 5.463 -4.600 -1.221 1.00 98.88 329 VAL A CA 1
ATOM 2572 C C . VAL A 1 329 ? 6.669 -4.393 -2.129 1.00 98.88 329 VAL A C 1
ATOM 2574 O O . VAL A 1 329 ? 7.751 -4.009 -1.671 1.00 98.88 329 VAL A O 1
ATOM 2577 N N . SER A 1 330 ? 6.465 -4.563 -3.438 1.00 98.12 330 SER A N 1
ATOM 2578 C CA . SER A 1 330 ? 7.453 -4.198 -4.461 1.00 98.12 330 SER A CA 1
ATOM 2579 C C . SER A 1 330 ? 7.091 -2.889 -5.183 1.00 98.12 330 SER A C 1
ATOM 2581 O O . SER A 1 330 ? 6.113 -2.217 -4.849 1.00 98.12 330 SER A O 1
ATOM 2583 N N . GLY A 1 331 ? 7.925 -2.448 -6.129 1.00 96.25 331 GLY A N 1
ATOM 2584 C CA . GLY A 1 331 ? 7.771 -1.151 -6.791 1.00 96.25 331 GLY A CA 1
ATOM 2585 C C . GLY A 1 331 ? 7.195 -1.210 -8.199 1.00 96.25 331 GLY A C 1
ATOM 2586 O O . GLY A 1 331 ? 7.586 -2.045 -9.010 1.00 96.25 331 GLY A O 1
ATOM 2587 N N . VAL A 1 332 ? 6.373 -0.215 -8.525 1.00 95.94 332 VAL A N 1
ATOM 2588 C CA . VAL A 1 332 ? 5.916 0.084 -9.888 1.00 95.94 332 VAL A CA 1
ATOM 2589 C C . VAL A 1 332 ? 6.209 1.541 -10.259 1.00 95.94 332 VAL A C 1
ATOM 2591 O O . VAL A 1 332 ? 6.364 2.418 -9.401 1.00 95.94 332 VAL A O 1
ATOM 2594 N N . ASN A 1 333 ? 6.372 1.798 -11.553 1.00 93.94 333 ASN A N 1
ATOM 2595 C CA . ASN A 1 333 ? 6.572 3.135 -12.103 1.00 93.94 333 ASN A CA 1
ATOM 2596 C C . ASN A 1 333 ? 5.234 3.879 -12.260 1.00 93.94 333 ASN A C 1
ATOM 2598 O O . ASN A 1 333 ? 4.202 3.254 -12.490 1.00 93.94 333 ASN A O 1
ATOM 2602 N N . HIS A 1 334 ? 5.266 5.214 -12.175 1.00 91.75 334 HIS A N 1
ATOM 2603 C CA . HIS A 1 334 ? 4.057 6.059 -12.161 1.00 91.75 334 HIS A CA 1
ATOM 2604 C C . HIS A 1 334 ? 4.183 7.377 -12.957 1.00 91.75 334 HIS A C 1
ATOM 2606 O O . HIS A 1 334 ? 3.268 8.196 -12.976 1.00 91.75 334 HIS A O 1
ATOM 2612 N N . TRP A 1 335 ? 5.331 7.640 -13.594 1.00 86.75 335 TRP A N 1
ATOM 2613 C CA . TRP A 1 335 ? 5.619 8.984 -14.109 1.00 86.75 335 TRP A CA 1
ATOM 2614 C C . TRP A 1 335 ? 5.036 9.269 -15.486 1.00 86.75 335 TRP A C 1
ATOM 2616 O O . TRP A 1 335 ? 4.543 10.375 -15.706 1.00 86.75 335 TRP A O 1
ATOM 2626 N N . TYR A 1 336 ? 5.122 8.333 -16.428 1.00 85.12 336 TYR A N 1
ATOM 2627 C CA . TYR A 1 336 ? 4.782 8.623 -17.820 1.00 85.12 336 TYR A CA 1
ATOM 2628 C C . TYR A 1 336 ? 3.924 7.535 -18.434 1.00 85.12 336 TYR A C 1
ATOM 2630 O O . TYR A 1 336 ? 4.298 6.370 -18.424 1.00 85.12 336 TYR A O 1
ATOM 2638 N N . THR A 1 337 ? 2.829 7.914 -19.079 1.00 83.50 337 THR A N 1
ATOM 2639 C CA . THR A 1 337 ? 2.239 7.035 -20.087 1.00 83.50 337 THR A CA 1
ATOM 2640 C C . THR A 1 337 ? 3.104 7.079 -21.342 1.00 83.50 337 THR A C 1
ATOM 2642 O O . THR A 1 337 ? 3.823 8.056 -21.578 1.00 83.50 337 THR A O 1
ATOM 2645 N N . ILE A 1 338 ? 3.033 6.039 -22.172 1.00 76.62 338 ILE A N 1
ATOM 2646 C CA . ILE A 1 338 ? 3.802 6.019 -23.420 1.00 76.62 338 ILE A CA 1
ATOM 2647 C C . ILE A 1 338 ? 3.336 7.153 -24.352 1.00 76.62 338 ILE A C 1
ATOM 2649 O O . ILE A 1 338 ? 4.161 7.858 -24.930 1.00 76.62 338 ILE A O 1
ATOM 2653 N N . ASP A 1 339 ? 2.028 7.417 -24.392 1.00 74.38 339 ASP A N 1
ATOM 2654 C CA . ASP A 1 339 ? 1.421 8.471 -25.218 1.00 74.38 339 ASP A CA 1
ATOM 2655 C C . ASP A 1 339 ? 1.810 9.900 -24.811 1.00 74.38 339 ASP A C 1
ATOM 2657 O O . ASP A 1 339 ? 1.749 10.819 -25.628 1.00 74.38 339 ASP A O 1
ATOM 2661 N N . ASN A 1 340 ? 2.179 10.113 -23.544 1.00 73.56 340 ASN A N 1
ATOM 2662 C CA . ASN A 1 340 ? 2.523 11.429 -23.002 1.00 73.56 340 ASN A CA 1
ATOM 2663 C C . ASN A 1 340 ? 3.995 11.508 -22.579 1.00 73.56 340 ASN A C 1
ATOM 2665 O O . ASN A 1 340 ? 4.345 12.281 -21.683 1.00 73.56 340 ASN A O 1
ATOM 2669 N N . TYR A 1 341 ? 4.861 10.709 -23.203 1.00 79.19 341 TYR A N 1
ATOM 2670 C CA . TYR A 1 341 ? 6.274 10.720 -22.866 1.00 79.19 341 TYR A CA 1
ATOM 2671 C C . TYR A 1 341 ? 6.929 12.066 -23.210 1.00 79.19 341 TYR A C 1
ATOM 2673 O O . TYR A 1 341 ? 6.805 12.536 -24.345 1.00 79.19 341 TYR A O 1
ATOM 2681 N N . PRO A 1 342 ? 7.629 12.719 -22.266 1.00 79.44 342 PRO A N 1
ATOM 2682 C CA . PRO A 1 342 ? 8.176 14.046 -22.512 1.00 79.44 342 PRO A CA 1
ATOM 2683 C C . PRO A 1 342 ? 9.290 14.047 -23.570 1.00 79.44 342 PRO A C 1
ATOM 2685 O O . PRO A 1 342 ? 10.228 13.261 -23.500 1.00 79.44 342 PRO A O 1
ATOM 2688 N N . ASN A 1 343 ? 9.270 15.018 -24.490 1.00 73.44 343 ASN A N 1
ATOM 2689 C CA . ASN A 1 343 ? 10.308 15.179 -25.527 1.00 73.44 343 ASN A CA 1
ATOM 2690 C C . ASN A 1 343 ? 11.725 15.436 -24.972 1.00 73.44 343 ASN A C 1
ATOM 2692 O O . ASN A 1 343 ? 12.709 15.306 -25.696 1.00 73.44 343 ASN A O 1
ATOM 2696 N N . ASN A 1 344 ? 11.830 15.885 -23.719 1.00 73.75 344 ASN A N 1
ATOM 2697 C CA . ASN A 1 344 ? 13.094 16.126 -23.023 1.00 73.75 344 ASN A CA 1
ATOM 2698 C C . ASN A 1 344 ? 13.564 14.918 -22.195 1.00 73.75 344 ASN A C 1
ATOM 2700 O O . ASN A 1 344 ? 14.674 14.954 -21.662 1.00 73.75 344 ASN A O 1
ATOM 2704 N N . GLU A 1 345 ? 12.752 13.865 -22.080 1.00 76.56 345 GLU A N 1
ATOM 2705 C CA . GLU A 1 345 ? 13.165 12.604 -21.483 1.00 76.56 345 GLU A CA 1
ATOM 2706 C C . GLU A 1 345 ? 13.902 11.758 -22.539 1.00 76.56 345 GLU A C 1
ATOM 2708 O O . GLU A 1 345 ? 13.425 11.604 -23.666 1.00 76.56 345 GLU A O 1
ATOM 2713 N N . PRO A 1 346 ? 15.101 11.238 -22.226 1.00 75.06 346 PRO A N 1
ATOM 2714 C CA . PRO A 1 346 ? 15.911 10.520 -23.195 1.00 75.06 346 PRO A CA 1
ATOM 2715 C C . PRO A 1 346 ? 15.290 9.164 -23.537 1.00 75.06 346 PRO A C 1
ATOM 2717 O O . PRO A 1 346 ? 15.070 8.335 -22.654 1.00 75.06 346 PRO A O 1
ATOM 2720 N N . ILE A 1 347 ? 15.108 8.919 -24.835 1.00 78.75 347 ILE A N 1
ATOM 2721 C CA . ILE A 1 347 ? 14.911 7.573 -25.378 1.00 78.75 347 ILE A CA 1
ATOM 2722 C C . ILE A 1 347 ? 16.290 6.925 -25.518 1.00 78.75 347 ILE A C 1
ATOM 2724 O O . ILE A 1 347 ? 17.170 7.430 -26.226 1.00 78.75 347 ILE A O 1
ATOM 2728 N N . PHE A 1 348 ? 16.498 5.815 -24.817 1.00 76.88 348 PHE A N 1
ATOM 2729 C CA . PHE A 1 348 ? 17.765 5.094 -24.852 1.00 76.88 348 PHE A CA 1
ATOM 2730 C C . PHE A 1 348 ? 17.800 4.194 -26.081 1.00 76.88 348 PHE A C 1
ATOM 2732 O O . PHE A 1 348 ? 16.950 3.330 -26.237 1.00 76.88 348 PHE A O 1
ATOM 2739 N N . ASN A 1 349 ? 18.800 4.392 -26.936 1.00 74.94 349 ASN A N 1
ATOM 2740 C CA . ASN A 1 349 ? 19.051 3.526 -28.083 1.00 74.94 349 ASN A CA 1
ATOM 2741 C C . ASN A 1 349 ? 20.089 2.483 -27.669 1.00 74.94 349 ASN A C 1
ATOM 2743 O O . ASN A 1 349 ? 21.235 2.850 -27.380 1.00 74.94 349 ASN A O 1
ATOM 2747 N N . ALA A 1 350 ? 19.714 1.207 -27.614 1.00 68.50 350 ALA A N 1
ATOM 2748 C CA . ALA A 1 350 ? 20.683 0.165 -27.304 1.00 68.50 350 ALA A CA 1
ATOM 2749 C C . ALA A 1 350 ? 21.524 -0.248 -28.518 1.00 68.50 350 ALA A C 1
ATOM 2751 O O . ALA A 1 350 ? 21.130 -0.049 -29.669 1.00 68.50 350 ALA A O 1
ATOM 2752 N N . PRO A 1 351 ? 22.694 -0.877 -28.283 1.00 66.31 351 PRO A N 1
ATOM 2753 C CA . PRO A 1 351 ? 23.547 -1.393 -29.354 1.00 66.31 351 PRO A CA 1
ATOM 2754 C C . PRO A 1 351 ? 22.870 -2.423 -30.274 1.00 66.31 351 PRO A C 1
ATOM 2756 O O . PRO A 1 351 ? 23.355 -2.646 -31.381 1.00 66.31 351 PRO A O 1
ATOM 2759 N N . ASN A 1 352 ? 21.783 -3.056 -29.823 1.00 67.81 352 ASN A N 1
ATOM 2760 C CA . ASN A 1 352 ? 20.971 -3.997 -30.599 1.00 67.81 352 ASN A CA 1
ATOM 2761 C C . ASN A 1 352 ? 19.977 -3.305 -31.559 1.00 67.81 352 ASN A C 1
ATOM 2763 O O . ASN A 1 352 ? 19.363 -3.993 -32.369 1.00 67.81 352 ASN A O 1
ATOM 2767 N N . GLY A 1 353 ? 19.862 -1.971 -31.523 1.00 70.44 353 GLY A N 1
ATOM 2768 C CA . GLY A 1 353 ? 18.958 -1.190 -32.373 1.00 70.44 353 GLY A CA 1
ATOM 2769 C C . GLY A 1 353 ? 17.562 -0.955 -31.786 1.00 70.44 353 GLY A C 1
ATOM 2770 O O . GLY A 1 353 ? 16.743 -0.332 -32.457 1.00 70.44 353 GLY A O 1
ATOM 2771 N N . GLU A 1 354 ? 17.300 -1.421 -30.563 1.00 75.38 354 GLU A N 1
ATOM 2772 C CA . GLU A 1 354 ? 16.037 -1.213 -29.845 1.00 75.38 354 GLU A CA 1
ATOM 2773 C C . GLU A 1 354 ? 16.002 0.151 -29.135 1.00 75.38 354 GLU A C 1
ATOM 2775 O O . GLU A 1 354 ? 17.043 0.757 -28.842 1.00 75.38 354 GLU A O 1
ATOM 2780 N N . ASN A 1 355 ? 14.784 0.630 -28.865 1.00 80.50 355 ASN A N 1
ATOM 2781 C CA . ASN A 1 355 ? 14.521 1.912 -28.219 1.00 80.50 355 ASN A CA 1
ATOM 2782 C C . ASN A 1 355 ? 13.835 1.687 -26.876 1.00 80.50 355 ASN A C 1
ATOM 2784 O O . ASN A 1 355 ? 12.824 0.999 -26.805 1.00 80.50 355 ASN A O 1
ATOM 2788 N N . TYR A 1 356 ? 14.332 2.341 -25.826 1.00 81.00 356 TYR A N 1
ATOM 2789 C CA . TYR A 1 356 ? 13.760 2.210 -24.491 1.00 81.00 356 TYR A CA 1
ATOM 2790 C C . TYR A 1 356 ? 13.303 3.531 -23.908 1.00 81.00 356 TYR A C 1
ATOM 2792 O O . TYR A 1 356 ? 14.017 4.541 -23.938 1.00 81.00 356 TYR A O 1
ATOM 2800 N N . MET A 1 357 ? 12.135 3.476 -23.281 1.00 83.88 357 MET A N 1
ATOM 2801 C CA . MET A 1 357 ? 11.563 4.561 -22.501 1.00 83.88 357 MET A CA 1
ATOM 2802 C C . MET A 1 357 ? 11.628 4.198 -21.023 1.00 83.88 357 MET A C 1
ATOM 2804 O O . MET A 1 357 ? 11.375 3.063 -20.626 1.00 83.88 357 MET A O 1
ATOM 2808 N N . ARG A 1 358 ? 12.000 5.162 -20.185 1.00 84.81 358 ARG A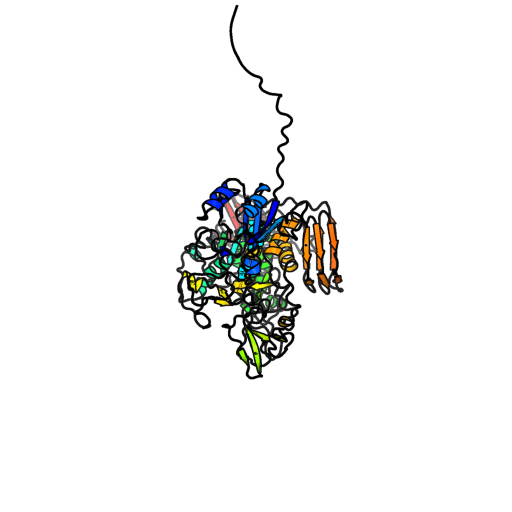 N 1
ATOM 2809 C CA . ARG A 1 358 ? 12.131 4.956 -18.735 1.00 84.81 358 ARG A CA 1
ATOM 2810 C C . ARG A 1 358 ? 10.933 5.477 -17.959 1.00 84.81 358 ARG A C 1
ATOM 2812 O O . ARG A 1 358 ? 10.370 6.502 -18.327 1.00 84.81 358 ARG A O 1
ATOM 2819 N N . PHE A 1 359 ? 10.649 4.845 -16.824 1.00 85.00 359 PHE A N 1
ATOM 2820 C CA . PHE A 1 359 ? 9.617 5.274 -15.871 1.00 85.00 359 PHE A CA 1
ATOM 2821 C C . PHE A 1 359 ? 8.198 5.312 -16.443 1.00 85.00 359 PHE A C 1
ATOM 2823 O O . PHE A 1 359 ? 7.393 6.181 -16.097 1.00 85.00 359 PHE A O 1
ATOM 2830 N N . ILE A 1 360 ? 7.918 4.355 -17.325 1.00 88.00 360 ILE A N 1
ATOM 2831 C CA . ILE A 1 360 ? 6.591 4.163 -17.887 1.00 88.00 360 ILE A CA 1
ATOM 2832 C C . ILE A 1 360 ? 5.661 3.632 -16.804 1.00 88.00 360 ILE A C 1
ATOM 2834 O O . ILE A 1 360 ? 5.954 2.629 -16.165 1.00 88.00 360 ILE A O 1
ATOM 2838 N N . GLU A 1 361 ? 4.557 4.330 -16.599 1.00 90.56 361 GLU A N 1
ATOM 2839 C CA . GLU A 1 361 ? 3.494 3.990 -15.671 1.00 90.56 361 GLU A CA 1
ATOM 2840 C C . GLU A 1 361 ? 3.043 2.531 -15.838 1.00 90.56 361 GLU A C 1
ATOM 2842 O O . GLU A 1 361 ? 2.936 2.032 -16.958 1.00 90.56 361 GLU A O 1
ATOM 2847 N N . ASN A 1 362 ? 2.755 1.856 -14.725 1.00 92.12 362 ASN A N 1
ATOM 2848 C CA . ASN A 1 362 ? 2.383 0.440 -14.652 1.00 92.12 362 ASN A CA 1
ATOM 2849 C C . ASN A 1 362 ? 3.510 -0.552 -15.015 1.00 92.12 362 ASN A C 1
ATOM 2851 O O . ASN A 1 362 ? 3.318 -1.747 -14.827 1.00 92.12 362 ASN A O 1
ATOM 2855 N N . SER A 1 363 ? 4.695 -0.114 -15.455 1.00 91.19 363 SER A N 1
ATOM 2856 C CA . SER A 1 363 ? 5.851 -1.011 -15.626 1.00 91.19 363 SER A CA 1
ATOM 2857 C C . SER A 1 363 ? 6.511 -1.320 -14.283 1.00 91.19 363 SER A C 1
ATOM 2859 O O . SER A 1 363 ? 6.840 -0.399 -13.526 1.00 91.19 363 SER A O 1
ATOM 2861 N N . VAL A 1 364 ? 6.806 -2.593 -14.009 1.00 90.88 364 VAL A N 1
ATOM 2862 C CA . VAL A 1 364 ? 7.645 -2.995 -12.857 1.00 90.88 364 VAL A CA 1
ATOM 2863 C C . VAL A 1 364 ? 9.148 -2.942 -13.163 1.00 90.88 364 VAL A C 1
ATOM 2865 O O . VAL A 1 364 ? 9.979 -2.982 -12.255 1.00 90.88 364 VAL A O 1
ATOM 2868 N N . ALA A 1 365 ? 9.518 -2.770 -14.435 1.00 86.06 365 ALA A N 1
ATOM 2869 C CA . ALA A 1 365 ? 10.893 -2.553 -14.875 1.00 86.06 365 ALA A CA 1
ATOM 2870 C C . ALA A 1 365 ? 11.190 -1.060 -15.095 1.00 86.06 365 ALA A C 1
ATOM 2872 O O . ALA A 1 365 ? 10.337 -0.300 -15.559 1.00 86.06 365 ALA A O 1
ATOM 2873 N N . ARG A 1 366 ? 12.436 -0.638 -14.837 1.00 82.00 366 ARG A N 1
ATOM 2874 C CA . ARG A 1 366 ? 12.885 0.756 -15.038 1.00 82.00 366 ARG A CA 1
ATOM 2875 C C . ARG A 1 366 ? 12.784 1.226 -16.497 1.00 82.00 366 ARG A C 1
ATOM 2877 O O . ARG A 1 366 ? 12.600 2.423 -16.724 1.00 82.00 366 ARG A O 1
ATOM 2884 N N . TYR A 1 367 ? 12.913 0.309 -17.456 1.00 81.94 367 TYR A N 1
ATOM 2885 C CA . TYR A 1 367 ? 12.956 0.579 -18.894 1.00 81.94 367 TYR A CA 1
ATOM 2886 C C . TYR A 1 367 ? 11.982 -0.336 -19.651 1.00 81.94 367 TYR A C 1
ATOM 2888 O O . TYR A 1 367 ? 12.017 -1.556 -19.488 1.00 81.94 367 TYR A O 1
ATOM 2896 N N . VAL A 1 368 ? 11.152 0.259 -20.503 1.00 82.38 368 VAL A N 1
ATOM 2897 C CA . VAL A 1 368 ? 10.182 -0.412 -21.378 1.00 82.38 368 VAL A CA 1
ATOM 2898 C C . VAL A 1 368 ? 10.675 -0.344 -22.818 1.00 82.38 368 VAL A C 1
ATOM 2900 O O . VAL A 1 368 ? 11.133 0.716 -23.249 1.00 82.38 368 VAL A O 1
ATOM 2903 N N . ASP A 1 369 ? 10.592 -1.465 -23.531 1.00 79.75 369 ASP A N 1
ATOM 2904 C CA . ASP A 1 369 ? 10.920 -1.560 -24.955 1.00 79.75 369 ASP A CA 1
ATOM 2905 C C . ASP A 1 369 ? 9.748 -1.099 -25.812 1.00 79.75 369 ASP A C 1
ATOM 2907 O O . ASP A 1 369 ? 8.596 -1.483 -25.582 1.00 79.75 369 ASP A O 1
ATOM 2911 N N . VAL A 1 370 ? 10.055 -0.245 -26.785 1.00 77.38 370 VAL A N 1
ATOM 2912 C CA . VAL A 1 370 ? 9.074 0.384 -27.660 1.00 77.38 370 VAL A CA 1
ATOM 2913 C C . VAL A 1 370 ? 9.492 0.289 -29.120 1.00 77.38 370 VAL A C 1
ATOM 2915 O O . VAL A 1 370 ? 10.615 0.624 -29.510 1.00 77.38 370 VAL A O 1
ATOM 2918 N N . ASP A 1 371 ? 8.541 -0.110 -29.960 1.00 74.31 371 ASP A N 1
ATOM 2919 C CA . ASP A 1 371 ? 8.728 -0.121 -31.405 1.00 74.31 371 ASP A CA 1
ATOM 2920 C C . ASP A 1 371 ? 8.305 1.222 -32.012 1.00 74.31 371 ASP A C 1
ATOM 2922 O O . ASP A 1 371 ? 7.150 1.442 -32.372 1.00 74.31 371 ASP A O 1
ATOM 2926 N N . LEU A 1 372 ? 9.279 2.120 -32.179 1.00 72.12 372 LEU A N 1
ATOM 2927 C CA . LEU A 1 372 ? 9.069 3.422 -32.823 1.00 72.12 372 LEU A CA 1
ATOM 2928 C C . LEU A 1 372 ? 8.811 3.323 -34.341 1.00 72.12 372 LEU A C 1
ATOM 2930 O O . LEU A 1 372 ? 8.611 4.350 -34.994 1.00 72.12 372 LEU A O 1
ATOM 2934 N N . THR A 1 373 ? 8.880 2.123 -34.931 1.00 67.38 373 THR A N 1
ATOM 2935 C CA . THR A 1 373 ? 8.743 1.906 -36.377 1.00 67.38 373 THR A CA 1
ATOM 2936 C C . THR A 1 373 ? 7.345 1.474 -36.810 1.00 67.38 373 THR A C 1
ATOM 2938 O O . THR A 1 373 ? 7.072 1.529 -38.012 1.00 67.38 373 THR A O 1
ATOM 2941 N N . ASP A 1 374 ? 6.444 1.120 -35.882 1.00 62.81 374 ASP A N 1
ATOM 2942 C CA . ASP A 1 374 ? 5.042 0.818 -36.192 1.00 62.81 374 ASP A CA 1
ATOM 2943 C C . ASP A 1 374 ? 4.277 2.113 -36.547 1.00 62.81 374 ASP A C 1
ATOM 2945 O O . ASP A 1 374 ? 4.017 2.942 -35.676 1.00 62.81 374 ASP A O 1
ATOM 2949 N N . PRO A 1 375 ? 3.865 2.325 -37.812 1.00 54.41 375 PRO A N 1
ATOM 2950 C CA . PRO A 1 375 ? 3.167 3.543 -38.219 1.00 54.41 375 PRO A CA 1
ATOM 2951 C C . PRO A 1 375 ? 1.716 3.626 -37.716 1.00 54.41 375 PRO A C 1
ATOM 2953 O O . PRO A 1 375 ? 1.103 4.685 -37.847 1.00 54.41 375 PRO A O 1
ATOM 2956 N N . ASN A 1 376 ? 1.152 2.538 -37.178 1.00 53.56 376 ASN A N 1
ATOM 2957 C CA . ASN A 1 376 ? -0.201 2.500 -36.621 1.00 53.56 376 ASN A CA 1
ATOM 2958 C C . ASN A 1 376 ? -0.209 2.582 -35.089 1.00 53.56 376 ASN A C 1
ATOM 2960 O O . ASN A 1 376 ? -1.235 2.958 -34.524 1.00 53.56 376 ASN A O 1
ATOM 2964 N N . ASN A 1 377 ? 0.900 2.227 -34.428 1.00 55.19 377 ASN A N 1
ATOM 2965 C CA . ASN A 1 377 ? 1.027 2.269 -32.972 1.00 55.19 377 ASN A CA 1
ATOM 2966 C C . ASN A 1 377 ? 2.501 2.389 -32.505 1.00 55.19 377 ASN A C 1
ATOM 2968 O O . ASN A 1 377 ? 3.006 1.485 -31.839 1.00 55.19 377 ASN A O 1
ATOM 2972 N N . PRO A 1 378 ? 3.203 3.502 -32.810 1.00 51.59 378 PRO A N 1
ATOM 2973 C CA . PRO A 1 378 ? 4.649 3.686 -32.557 1.00 51.59 378 PRO A CA 1
ATOM 2974 C C . PRO A 1 378 ? 5.033 3.758 -31.062 1.00 51.59 378 PRO A C 1
ATOM 2976 O O . PRO A 1 378 ? 6.162 4.089 -30.706 1.00 51.59 378 PRO A O 1
ATOM 2979 N N . SER A 1 379 ? 4.065 3.497 -30.187 1.00 56.50 379 SER A N 1
ATOM 2980 C CA . SER A 1 379 ? 4.077 3.643 -28.735 1.00 56.50 379 SER A CA 1
ATOM 2981 C C . SER A 1 379 ? 3.580 2.369 -28.040 1.00 56.50 379 SER A C 1
ATOM 2983 O O . SER A 1 379 ? 3.356 2.374 -26.833 1.00 56.50 379 SER A O 1
ATOM 2985 N N . ASN A 1 380 ? 3.375 1.265 -28.767 1.00 61.53 380 ASN A N 1
ATOM 2986 C CA . ASN A 1 380 ? 2.962 0.023 -28.126 1.00 61.53 380 ASN A CA 1
ATOM 2987 C C . ASN A 1 380 ? 4.184 -0.633 -27.457 1.00 61.53 380 ASN A C 1
ATOM 2989 O O . ASN A 1 380 ? 5.202 -0.836 -28.127 1.00 61.53 380 ASN A O 1
ATOM 2993 N N . PRO A 1 381 ? 4.115 -0.976 -26.161 1.00 63.44 381 PRO A N 1
ATOM 2994 C CA . PRO A 1 381 ? 5.197 -1.683 -25.504 1.00 63.44 381 PRO A CA 1
ATOM 2995 C C . PRO A 1 381 ? 5.286 -3.088 -26.101 1.00 63.44 381 PRO A C 1
ATOM 2997 O O . PRO A 1 381 ? 4.316 -3.848 -26.075 1.00 63.44 381 PRO A O 1
ATOM 3000 N N . VAL A 1 382 ? 6.448 -3.430 -26.651 1.00 62.81 382 VAL A N 1
ATOM 3001 C CA . VAL A 1 382 ? 6.720 -4.768 -27.211 1.00 62.81 382 VAL A CA 1
ATOM 3002 C C . VAL A 1 382 ? 7.372 -5.698 -26.184 1.00 62.81 382 VAL A C 1
ATOM 3004 O O . VAL A 1 382 ? 7.474 -6.903 -26.407 1.00 62.81 382 VAL A O 1
ATOM 3007 N N . GLY A 1 383 ? 7.753 -5.142 -25.032 1.00 61.66 383 GLY A N 1
ATOM 3008 C CA . GLY A 1 383 ? 8.304 -5.846 -23.884 1.00 61.66 383 GLY A CA 1
ATOM 3009 C C . GLY A 1 383 ? 8.916 -4.864 -22.889 1.00 61.66 383 GLY A C 1
ATOM 3010 O O . GLY A 1 383 ? 8.685 -3.655 -22.943 1.00 61.66 383 GLY A O 1
ATOM 3011 N N . VAL A 1 384 ? 9.734 -5.375 -21.979 1.00 64.00 384 VAL A N 1
ATOM 3012 C CA . VAL A 1 384 ? 10.627 -4.552 -21.158 1.00 64.00 384 VAL A CA 1
ATOM 3013 C C . VAL A 1 384 ? 12.064 -4.825 -21.530 1.00 64.00 384 VAL A C 1
ATOM 3015 O O . VAL A 1 384 ? 12.425 -5.928 -21.940 1.00 64.00 384 VAL A O 1
ATOM 3018 N N . TYR 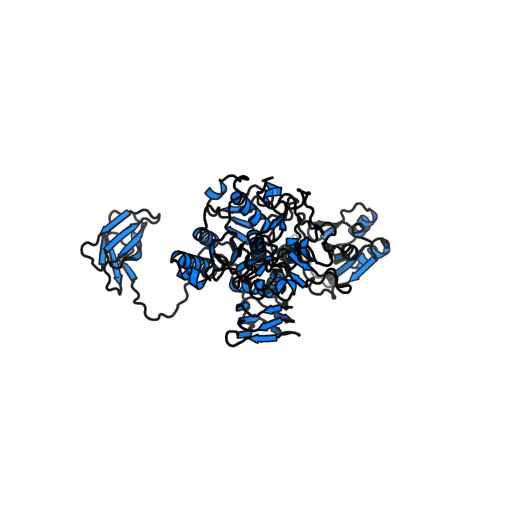A 1 385 ? 12.910 -3.837 -21.276 1.00 58.75 385 TYR A N 1
ATOM 3019 C CA . TYR A 1 385 ? 14.340 -4.068 -21.216 1.00 58.75 385 TYR A CA 1
ATOM 3020 C C . TYR A 1 385 ? 14.669 -4.765 -19.893 1.00 58.75 385 TYR A C 1
ATOM 3022 O O . TYR A 1 385 ? 15.138 -4.147 -18.937 1.00 58.75 385 TYR A O 1
ATOM 3030 N N . SER A 1 386 ? 14.377 -6.061 -19.808 1.00 51.75 386 SER A N 1
ATOM 3031 C CA . SER A 1 386 ? 14.970 -6.923 -18.791 1.00 51.75 386 SER A CA 1
ATOM 3032 C C . SER A 1 386 ? 16.296 -7.473 -19.324 1.00 51.75 386 SER A C 1
ATOM 3034 O O . SER A 1 386 ? 16.539 -7.515 -20.529 1.00 51.75 386 SER A O 1
ATOM 3036 N N . GLN A 1 387 ? 17.208 -7.818 -18.418 1.00 56.75 387 GLN A N 1
ATOM 3037 C CA . GLN A 1 387 ? 18.636 -8.053 -18.657 1.00 56.75 387 GLN A CA 1
ATOM 3038 C C . GLN A 1 387 ? 18.994 -9.249 -19.572 1.00 56.75 387 GLN A C 1
ATOM 3040 O O . GLN A 1 387 ? 20.133 -9.713 -19.530 1.00 56.75 387 GLN A O 1
ATOM 3045 N N . TYR A 1 388 ? 18.092 -9.729 -20.437 1.00 47.97 388 TYR A N 1
ATOM 3046 C CA . TYR A 1 388 ? 18.336 -10.823 -21.385 1.00 47.97 388 TYR A CA 1
ATOM 3047 C C . TYR A 1 388 ? 19.632 -10.654 -22.204 1.00 47.97 388 TYR A C 1
ATOM 3049 O O . TYR A 1 388 ? 20.242 -11.653 -22.580 1.00 47.97 388 TYR A O 1
ATOM 3057 N N . TRP A 1 389 ? 20.097 -9.417 -22.442 1.00 45.28 389 TRP A N 1
ATOM 3058 C CA . TRP A 1 389 ? 21.207 -9.142 -23.365 1.00 45.28 389 TRP A CA 1
ATOM 3059 C C . TRP A 1 389 ? 22.401 -8.355 -22.788 1.00 45.28 389 TRP A C 1
ATOM 3061 O O . TRP A 1 389 ? 23.444 -8.314 -23.443 1.00 45.28 389 TRP A O 1
ATOM 3071 N N . LEU A 1 390 ? 22.311 -7.753 -21.588 1.00 51.75 390 LEU A N 1
ATOM 3072 C CA . LEU A 1 390 ? 23.401 -6.958 -20.981 1.00 51.75 390 LEU A CA 1
ATOM 3073 C C . LEU A 1 390 ? 23.424 -7.064 -19.431 1.00 51.75 390 LEU A C 1
ATOM 3075 O O . LEU A 1 390 ? 22.727 -6.304 -18.758 1.00 51.75 390 LEU A O 1
ATOM 3079 N N . PRO A 1 391 ? 24.274 -7.930 -18.840 1.00 43.50 391 PRO A N 1
ATOM 3080 C CA . PRO A 1 391 ? 24.208 -8.342 -17.425 1.00 43.50 391 PRO A CA 1
ATOM 3081 C C . PRO A 1 391 ? 24.622 -7.293 -16.371 1.00 43.50 391 PRO A C 1
ATOM 3083 O O . PRO A 1 391 ? 24.689 -7.618 -15.193 1.00 43.50 391 PRO A O 1
ATOM 3086 N N . ASN A 1 392 ? 24.922 -6.044 -16.750 1.00 45.38 392 ASN A N 1
ATOM 3087 C CA . ASN A 1 392 ? 25.535 -5.067 -15.834 1.00 45.38 392 ASN A CA 1
ATOM 3088 C C . ASN A 1 392 ? 24.720 -3.780 -15.592 1.00 45.38 392 ASN A C 1
ATOM 3090 O O . ASN A 1 392 ? 25.260 -2.887 -14.946 1.00 45.38 392 ASN A O 1
ATOM 3094 N N . ASN A 1 393 ? 23.494 -3.612 -16.126 1.00 50.75 393 ASN A N 1
ATOM 3095 C CA . ASN A 1 393 ? 22.924 -2.252 -16.238 1.00 50.75 393 ASN A CA 1
ATOM 3096 C C . ASN A 1 393 ? 21.406 -2.038 -16.042 1.00 50.75 393 ASN A C 1
ATOM 3098 O O . ASN A 1 393 ? 20.961 -0.914 -16.290 1.00 50.75 393 ASN A O 1
ATOM 3102 N N . THR A 1 394 ? 20.607 -3.010 -15.579 1.00 58.38 394 THR A N 1
ATOM 3103 C CA . THR A 1 394 ? 19.158 -2.759 -15.381 1.00 58.38 394 THR A CA 1
ATOM 3104 C C . THR A 1 394 ? 18.656 -3.127 -13.995 1.00 58.38 394 THR A C 1
ATOM 3106 O O . THR A 1 394 ? 18.280 -4.261 -13.738 1.00 58.38 394 THR A O 1
ATOM 3109 N N . TYR A 1 395 ? 18.603 -2.132 -13.118 1.00 70.50 395 TYR A N 1
ATOM 3110 C CA . TYR A 1 395 ? 17.986 -2.237 -11.800 1.00 70.50 395 TYR A CA 1
ATOM 3111 C C . TYR A 1 395 ? 16.461 -2.393 -11.905 1.00 70.50 395 TYR A C 1
ATOM 3113 O O . TYR A 1 395 ? 15.795 -1.575 -12.552 1.00 70.50 395 TYR A O 1
ATOM 3121 N N . MET A 1 396 ? 15.928 -3.401 -11.224 1.00 82.75 396 MET A N 1
ATOM 3122 C CA . MET A 1 396 ? 14.521 -3.524 -10.844 1.00 82.75 396 MET A CA 1
ATOM 3123 C C . MET A 1 396 ? 14.419 -3.902 -9.369 1.00 82.75 396 MET A C 1
ATOM 3125 O O . MET A 1 396 ? 15.364 -4.458 -8.808 1.00 82.75 396 MET A O 1
ATOM 3129 N N . HIS A 1 397 ? 13.283 -3.575 -8.763 1.00 91.69 397 HIS A N 1
ATOM 3130 C CA . HIS A 1 397 ? 12.954 -4.005 -7.409 1.00 91.69 397 HIS A CA 1
ATOM 3131 C C . HIS A 1 397 ? 12.748 -5.519 -7.353 1.00 91.69 397 HIS A C 1
ATOM 3133 O O . HIS A 1 397 ? 12.451 -6.137 -8.378 1.00 91.69 397 HIS A O 1
ATOM 3139 N N . THR A 1 398 ? 12.894 -6.092 -6.160 1.00 93.25 398 THR A N 1
ATOM 3140 C CA . THR A 1 398 ? 12.715 -7.528 -5.944 1.00 93.25 398 THR A CA 1
ATOM 3141 C C . THR A 1 398 ? 11.292 -7.944 -6.306 1.00 93.25 398 THR A C 1
ATOM 3143 O O . THR A 1 398 ? 10.323 -7.321 -5.874 1.00 93.25 398 THR A O 1
ATOM 3146 N N . LEU A 1 399 ? 11.179 -8.998 -7.108 1.00 93.56 399 LEU A N 1
ATOM 3147 C CA . LEU A 1 399 ? 9.948 -9.639 -7.550 1.00 93.56 399 LEU A CA 1
ATOM 3148 C C . LEU A 1 399 ? 10.071 -11.144 -7.296 1.00 93.56 399 LEU A C 1
ATOM 3150 O O . LEU A 1 399 ? 11.059 -11.773 -7.673 1.00 93.56 399 LEU A O 1
ATOM 3154 N N . ASN A 1 400 ? 9.078 -11.727 -6.644 1.00 95.38 400 ASN A N 1
ATOM 3155 C CA . ASN A 1 400 ? 9.015 -13.155 -6.352 1.00 95.38 400 ASN A CA 1
ATOM 3156 C C . ASN A 1 400 ? 7.563 -13.535 -6.032 1.00 95.38 400 ASN A C 1
ATOM 3158 O O . ASN A 1 400 ? 6.667 -12.692 -6.017 1.00 95.38 400 ASN A O 1
ATOM 3162 N N . GLU A 1 401 ? 7.309 -14.816 -5.795 1.00 95.25 401 GLU A N 1
ATOM 3163 C CA . GLU A 1 401 ? 5.963 -15.322 -5.535 1.00 95.25 401 GLU A CA 1
ATOM 3164 C C . GLU A 1 401 ? 5.389 -14.915 -4.172 1.00 95.25 401 GLU A C 1
ATOM 3166 O O . GLU A 1 401 ? 4.204 -15.140 -3.935 1.00 95.25 401 GLU A O 1
ATOM 3171 N N . LYS A 1 402 ? 6.213 -14.329 -3.297 1.00 96.75 402 LYS A N 1
ATOM 3172 C CA . LYS A 1 402 ? 5.809 -13.763 -2.009 1.00 96.75 402 LYS A CA 1
ATOM 3173 C C . LYS A 1 402 ? 5.443 -12.283 -2.083 1.00 96.75 402 LYS A C 1
ATOM 3175 O O . LYS A 1 402 ? 4.931 -11.776 -1.101 1.00 96.75 402 LYS A O 1
ATOM 3180 N N . VAL A 1 403 ? 5.661 -11.595 -3.208 1.00 98.06 403 VAL A N 1
ATOM 3181 C CA . VAL A 1 403 ? 5.145 -10.230 -3.396 1.00 98.06 403 VAL A CA 1
ATOM 3182 C C . VAL A 1 403 ? 3.618 -10.269 -3.427 1.00 98.06 403 VAL A C 1
ATOM 3184 O O . VAL A 1 403 ? 3.032 -11.021 -4.208 1.00 98.06 403 VAL A O 1
ATOM 3187 N N . ASP A 1 404 ? 2.978 -9.428 -2.618 1.00 98.50 404 ASP A N 1
ATOM 3188 C CA . ASP A 1 404 ? 1.519 -9.342 -2.510 1.00 98.50 404 ASP A CA 1
ATOM 3189 C C . ASP A 1 404 ? 0.938 -8.212 -3.344 1.00 98.50 404 ASP A C 1
ATOM 3191 O O . ASP A 1 404 ? -0.150 -8.345 -3.903 1.00 98.50 404 ASP A O 1
ATOM 3195 N N . ILE A 1 405 ? 1.666 -7.101 -3.444 1.00 98.75 405 ILE A N 1
ATOM 3196 C CA . ILE A 1 405 ? 1.204 -5.884 -4.106 1.00 98.75 405 ILE A CA 1
ATOM 3197 C C . ILE A 1 405 ? 2.391 -5.049 -4.594 1.00 98.75 405 ILE A C 1
ATOM 3199 O O . ILE A 1 405 ? 3.476 -5.058 -4.001 1.00 98.75 405 ILE A O 1
ATOM 3203 N N . VAL A 1 406 ? 2.186 -4.276 -5.661 1.00 98.69 406 VAL A N 1
ATOM 3204 C CA . VAL A 1 406 ? 3.129 -3.231 -6.066 1.00 98.69 406 VAL A CA 1
ATOM 3205 C C . VAL A 1 406 ? 2.546 -1.844 -5.863 1.00 98.69 406 VAL A C 1
ATOM 3207 O O . VAL A 1 406 ? 1.369 -1.578 -6.092 1.00 98.69 406 VAL A O 1
ATOM 3210 N N . SER A 1 407 ? 3.412 -0.932 -5.449 1.00 98.62 407 SER A N 1
ATOM 3211 C CA . SER A 1 407 ? 3.080 0.458 -5.142 1.00 98.62 407 SER A CA 1
ATOM 3212 C C . SER A 1 407 ? 4.152 1.380 -5.738 1.00 98.62 407 SER A C 1
ATOM 3214 O O . SER A 1 407 ? 5.231 0.883 -6.092 1.00 98.62 407 SER A O 1
ATOM 3216 N N . PRO A 1 408 ? 3.910 2.691 -5.947 1.00 97.81 408 PRO A N 1
ATOM 3217 C CA . PRO A 1 408 ? 4.944 3.601 -6.430 1.00 97.81 408 PRO A CA 1
ATOM 3218 C C . PRO A 1 408 ? 6.259 3.454 -5.663 1.00 97.81 408 PRO A C 1
ATOM 3220 O O . PRO A 1 408 ? 6.372 3.797 -4.494 1.00 97.81 408 PRO A O 1
ATOM 3223 N N . GLY A 1 409 ? 7.276 2.933 -6.347 1.00 94.75 409 GLY A N 1
ATOM 3224 C CA . GLY A 1 409 ? 8.596 2.705 -5.750 1.00 94.75 409 GLY A CA 1
ATOM 3225 C C . GLY A 1 409 ? 9.731 3.345 -6.533 1.00 94.75 409 GLY A C 1
ATOM 3226 O O . GLY A 1 409 ? 10.842 3.467 -6.025 1.00 94.75 409 GLY A O 1
ATOM 3227 N N . TYR A 1 410 ? 9.475 3.763 -7.770 1.00 90.88 410 TYR A N 1
ATOM 3228 C CA . TYR A 1 410 ? 10.475 4.373 -8.635 1.00 90.88 410 TYR A CA 1
ATOM 3229 C C . TYR A 1 410 ? 10.312 5.881 -8.680 1.00 90.88 410 TYR A C 1
ATOM 3231 O O . TYR A 1 410 ? 9.234 6.381 -8.981 1.00 90.88 410 TYR A O 1
ATOM 3239 N N . GLN A 1 411 ? 11.423 6.594 -8.502 1.00 87.44 411 GLN A N 1
ATOM 3240 C CA . GLN A 1 411 ? 11.492 8.049 -8.646 1.00 87.44 411 GLN A CA 1
ATOM 3241 C C . GLN A 1 411 ? 10.500 8.783 -7.731 1.00 87.44 411 GLN A C 1
ATOM 3243 O O . GLN A 1 411 ? 9.816 9.706 -8.165 1.00 87.44 411 GLN A O 1
ATOM 3248 N N . ILE A 1 412 ? 10.441 8.364 -6.471 1.00 89.25 412 ILE A N 1
ATOM 3249 C CA . ILE A 1 412 ? 9.673 9.015 -5.410 1.00 89.25 412 ILE A CA 1
ATOM 3250 C C . ILE A 1 412 ? 10.461 10.237 -4.909 1.00 89.25 412 ILE A C 1
ATOM 3252 O O . ILE A 1 412 ? 11.691 10.142 -4.778 1.00 89.25 412 ILE A O 1
ATOM 3256 N N . PRO A 1 413 ? 9.812 11.388 -4.653 1.00 84.62 413 PRO A N 1
ATOM 3257 C CA . PRO A 1 413 ? 10.473 12.559 -4.081 1.00 84.62 413 PRO A CA 1
ATOM 3258 C C . PRO A 1 413 ? 11.214 12.244 -2.772 1.00 84.62 413 PRO A C 1
ATOM 3260 O O . PRO A 1 413 ? 10.674 11.646 -1.846 1.00 84.62 413 PRO A O 1
ATOM 3263 N N . SER A 1 414 ? 12.473 12.665 -2.689 1.00 79.62 414 SER A N 1
ATOM 3264 C CA . SER A 1 414 ? 13.367 12.418 -1.560 1.00 79.62 414 SER A CA 1
ATOM 3265 C C . SER A 1 414 ? 13.338 13.574 -0.565 1.00 79.62 414 SER A C 1
ATOM 3267 O O . SER A 1 414 ? 13.946 14.623 -0.805 1.00 79.62 414 SER A O 1
ATOM 3269 N N . TYR A 1 415 ? 12.727 13.362 0.604 1.00 76.06 415 TYR A N 1
ATOM 3270 C CA . TYR A 1 415 ? 12.758 14.354 1.686 1.00 76.06 415 TYR A CA 1
ATOM 3271 C C . TYR A 1 415 ? 14.188 14.637 2.186 1.00 76.06 415 TYR A C 1
ATOM 3273 O O . TYR A 1 415 ? 14.528 15.764 2.532 1.00 76.06 415 TYR A O 1
ATOM 3281 N N . LYS A 1 416 ? 15.089 13.644 2.140 1.00 65.25 416 LYS A N 1
ATOM 3282 C CA . LYS A 1 416 ? 16.500 13.785 2.549 1.00 65.25 416 LYS A CA 1
ATOM 3283 C C . LYS A 1 416 ? 17.222 14.945 1.848 1.00 65.25 416 LYS A C 1
ATOM 3285 O O . LYS A 1 416 ? 18.034 15.637 2.466 1.00 65.25 416 LYS A O 1
ATOM 3290 N N . TYR A 1 417 ? 16.970 15.119 0.553 1.00 56.72 417 TYR A N 1
ATOM 3291 C CA . TYR A 1 417 ? 17.610 16.162 -0.246 1.00 56.72 417 TYR A CA 1
ATOM 3292 C C . TYR A 1 417 ? 16.998 17.538 0.037 1.00 56.72 417 TYR A C 1
ATOM 3294 O O . TYR A 1 417 ? 17.717 18.525 0.171 1.00 56.72 417 TYR A O 1
ATOM 3302 N N . LEU A 1 418 ? 15.677 17.582 0.180 1.00 58.56 418 LEU A N 1
ATOM 3303 C CA . LEU A 1 418 ? 14.891 18.808 0.234 1.00 58.56 418 LEU A CA 1
ATOM 3304 C C . LEU A 1 418 ? 14.816 19.404 1.656 1.00 58.56 418 LEU A C 1
ATOM 3306 O O . LEU A 1 418 ? 14.985 20.610 1.811 1.00 58.56 418 LEU A O 1
ATOM 3310 N N . GLY A 1 419 ? 14.674 18.575 2.697 1.00 60.66 419 GLY A N 1
ATOM 3311 C CA . GLY A 1 419 ? 14.603 19.016 4.099 1.00 60.66 419 GLY A CA 1
ATOM 3312 C C . GLY A 1 419 ? 15.960 19.238 4.786 1.00 60.66 419 GLY A C 1
ATOM 3313 O O . GLY A 1 419 ? 16.070 20.074 5.679 1.00 60.66 419 GLY A O 1
ATOM 3314 N N . TYR A 1 420 ? 17.022 18.533 4.365 1.00 66.44 420 TYR A N 1
ATOM 3315 C CA . TYR A 1 420 ? 18.331 18.573 5.052 1.00 66.44 420 TYR A CA 1
ATOM 3316 C C . TYR A 1 420 ? 19.517 18.981 4.178 1.00 66.44 420 TYR A C 1
ATOM 3318 O O . TYR A 1 420 ? 20.631 19.106 4.692 1.00 66.44 420 TYR A O 1
ATOM 3326 N N . ASN A 1 421 ? 19.317 19.163 2.866 1.00 62.94 421 ASN A N 1
ATOM 3327 C CA . ASN A 1 421 ? 20.393 19.420 1.903 1.00 62.94 421 ASN A CA 1
ATOM 3328 C C . ASN A 1 421 ? 21.541 18.388 2.000 1.00 62.94 421 ASN A C 1
ATOM 3330 O O . ASN A 1 421 ? 22.718 18.710 1.813 1.00 62.94 421 ASN A O 1
ATOM 3334 N N . CYS A 1 422 ? 21.216 17.136 2.347 1.00 64.56 422 CYS A N 1
ATOM 3335 C CA . CYS A 1 422 ? 22.208 16.072 2.412 1.00 64.56 422 CYS A CA 1
ATOM 3336 C C . CYS A 1 422 ? 22.595 15.648 0.985 1.00 64.56 422 CYS A C 1
ATOM 3338 O O . CYS A 1 422 ? 21.750 15.189 0.216 1.00 64.56 422 CYS A O 1
ATOM 3340 N N . THR A 1 423 ? 23.879 15.725 0.634 1.00 52.72 423 THR A N 1
ATOM 3341 C CA . THR A 1 423 ? 24.406 15.174 -0.624 1.00 52.72 423 THR A CA 1
ATOM 3342 C C . THR A 1 423 ? 24.303 13.642 -0.629 1.00 52.72 423 THR A C 1
ATOM 3344 O O . THR A 1 423 ? 24.673 12.990 0.346 1.00 52.72 423 THR A O 1
ATOM 3347 N N . MET A 1 424 ? 23.799 13.055 -1.719 1.00 52.91 424 MET A N 1
ATOM 3348 C CA . MET A 1 424 ? 23.722 11.597 -1.906 1.00 52.91 424 MET A CA 1
ATOM 3349 C C . MET A 1 424 ? 24.900 11.061 -2.729 1.00 52.91 424 MET A C 1
ATOM 3351 O O . MET A 1 424 ? 25.396 11.734 -3.634 1.00 52.91 424 MET A O 1
ATOM 3355 N N . ASP A 1 425 ? 25.298 9.828 -2.408 1.00 43.06 425 ASP A N 1
ATOM 3356 C CA . ASP A 1 425 ? 26.233 8.988 -3.158 1.00 43.06 425 ASP A CA 1
ATOM 3357 C C . ASP A 1 425 ? 25.435 8.213 -4.238 1.00 43.06 425 ASP A C 1
ATOM 3359 O O . ASP A 1 425 ? 24.477 7.510 -3.927 1.00 43.06 425 ASP A O 1
ATOM 3363 N N . THR A 1 426 ? 25.794 8.427 -5.508 1.00 43.84 426 THR A N 1
ATOM 3364 C CA . THR A 1 426 ? 25.512 7.603 -6.711 1.00 43.84 426 THR A CA 1
ATOM 3365 C C . THR A 1 426 ? 24.067 7.173 -7.081 1.00 43.84 426 THR A C 1
ATOM 3367 O O . THR A 1 426 ? 23.726 6.003 -6.977 1.00 43.84 426 THR A O 1
ATOM 3370 N N . ASP A 1 427 ? 23.274 8.067 -7.689 1.00 42.38 427 ASP A N 1
ATOM 3371 C CA . ASP A 1 427 ? 22.671 7.888 -9.039 1.00 42.38 427 ASP A CA 1
ATOM 3372 C C . ASP A 1 427 ? 22.371 9.307 -9.568 1.00 42.38 427 ASP A C 1
ATOM 3374 O O . ASP A 1 427 ? 21.566 10.052 -9.014 1.00 42.38 427 ASP A O 1
ATOM 3378 N N . THR A 1 428 ? 23.140 9.768 -10.552 1.00 44.34 428 THR A N 1
ATOM 3379 C CA . THR A 1 428 ? 23.355 11.195 -10.878 1.00 44.34 428 THR A CA 1
ATOM 3380 C C . THR A 1 428 ? 22.252 11.840 -11.723 1.00 44.34 428 THR A C 1
ATOM 3382 O O . THR A 1 428 ? 22.449 12.917 -12.294 1.00 44.34 428 THR A O 1
ATOM 3385 N N . LEU A 1 429 ? 21.069 11.232 -11.798 1.00 50.03 429 LEU A N 1
ATOM 3386 C CA . LEU A 1 429 ? 19.916 11.849 -12.448 1.00 50.03 429 LEU A CA 1
ATOM 3387 C C . LEU A 1 429 ? 19.240 12.833 -11.486 1.00 50.03 429 LEU A C 1
ATOM 3389 O O . LEU A 1 429 ? 18.871 12.489 -10.369 1.00 50.03 429 LEU A O 1
ATOM 3393 N N . TYR A 1 430 ? 19.085 14.080 -11.937 1.00 51.91 430 TYR A N 1
ATOM 3394 C CA . TYR A 1 430 ? 18.276 15.101 -11.257 1.00 51.91 430 TYR A CA 1
ATOM 3395 C C . TYR A 1 430 ? 18.717 15.450 -9.824 1.00 51.91 430 TYR A C 1
ATOM 3397 O O . TYR A 1 430 ? 17.897 15.768 -8.968 1.00 51.91 430 TYR A O 1
ATOM 3405 N N . GLY A 1 431 ? 20.024 15.385 -9.550 1.00 53.94 431 GLY A N 1
ATOM 3406 C CA . GLY A 1 431 ? 20.609 15.902 -8.307 1.00 53.94 431 GLY A CA 1
ATOM 3407 C C . GLY A 1 431 ? 20.221 15.155 -7.024 1.00 53.94 431 GLY A C 1
ATOM 3408 O O . GLY A 1 431 ? 20.525 15.655 -5.947 1.00 53.94 431 GLY A O 1
ATOM 3409 N N . GLY A 1 432 ? 19.583 13.980 -7.116 1.00 63.25 432 GLY A N 1
ATOM 3410 C CA . GLY A 1 432 ? 19.139 13.200 -5.952 1.00 63.25 432 GLY A CA 1
ATOM 3411 C C . GLY A 1 432 ? 17.760 13.584 -5.398 1.00 63.25 432 GLY A C 1
ATOM 3412 O O . GLY A 1 432 ? 17.377 13.076 -4.345 1.00 63.25 432 GLY A O 1
ATOM 3413 N N . LYS A 1 433 ? 17.003 14.441 -6.106 1.00 75.44 433 LYS A N 1
ATOM 3414 C CA . LYS A 1 433 ? 15.629 14.831 -5.738 1.00 75.44 433 LYS A CA 1
ATOM 3415 C C . LYS A 1 433 ? 14.648 13.657 -5.767 1.00 75.44 433 LYS A C 1
ATOM 3417 O O . LYS A 1 433 ? 13.736 13.625 -4.953 1.00 75.44 433 LYS A O 1
ATOM 3422 N N . TYR A 1 434 ? 14.829 12.709 -6.682 1.00 81.38 434 TYR A N 1
ATOM 3423 C CA . TYR A 1 434 ? 13.984 11.522 -6.804 1.00 81.38 434 TYR A CA 1
ATOM 3424 C C . TYR A 1 434 ? 14.821 10.269 -6.569 1.00 81.38 434 TYR A C 1
ATOM 3426 O O . TYR A 1 434 ? 15.918 10.137 -7.113 1.00 81.38 434 TYR A O 1
ATOM 3434 N N . VAL A 1 435 ? 14.299 9.343 -5.772 1.00 82.44 435 VAL A N 1
ATOM 3435 C CA . VAL A 1 435 ? 14.965 8.089 -5.399 1.00 82.44 435 VAL A CA 1
ATOM 3436 C C . VAL A 1 435 ? 14.065 6.901 -5.715 1.00 82.44 435 VAL A C 1
ATOM 3438 O O . VAL A 1 435 ? 12.868 7.056 -5.929 1.00 82.44 435 VAL A O 1
ATOM 3441 N N . SER A 1 436 ? 14.645 5.711 -5.837 1.00 88.12 436 SER A N 1
ATOM 3442 C CA . SER A 1 436 ? 13.878 4.482 -6.072 1.00 88.12 436 SER A CA 1
ATOM 3443 C C . SER A 1 436 ? 14.210 3.465 -4.990 1.00 88.12 436 SER A C 1
ATOM 3445 O O . SER A 1 436 ? 15.373 3.356 -4.607 1.00 88.12 436 SER A O 1
ATOM 3447 N N . GLY A 1 437 ? 13.201 2.755 -4.503 1.00 91.19 437 GLY A N 1
ATOM 3448 C CA . GLY A 1 437 ? 13.360 1.676 -3.534 1.00 91.19 437 GLY A CA 1
ATOM 3449 C C . GLY A 1 437 ? 12.020 1.131 -3.049 1.00 91.19 437 GLY A C 1
ATOM 3450 O O . GLY A 1 437 ? 11.035 1.865 -2.963 1.00 91.19 437 GLY A O 1
ATOM 3451 N N . THR A 1 438 ? 11.971 -0.153 -2.703 1.00 96.12 438 THR A N 1
ATOM 3452 C CA . THR A 1 438 ? 10.789 -0.769 -2.069 1.00 96.12 438 THR A CA 1
ATOM 3453 C C . THR A 1 438 ? 10.528 -0.223 -0.671 1.00 96.12 438 THR A C 1
ATOM 3455 O O . THR A 1 438 ? 9.377 -0.149 -0.253 1.00 96.12 438 THR A O 1
ATOM 3458 N N . SER A 1 439 ? 11.560 0.302 -0.004 1.00 93.88 439 SER A N 1
ATOM 3459 C CA . SER A 1 439 ? 11.431 1.054 1.249 1.00 93.88 439 SER A CA 1
ATOM 3460 C C . SER A 1 439 ? 10.620 2.350 1.130 1.00 93.88 439 SER A C 1
ATOM 3462 O O . SER A 1 439 ? 10.245 2.918 2.152 1.00 93.88 439 SER A O 1
ATOM 3464 N N . LEU A 1 440 ? 10.341 2.806 -0.096 1.00 94.62 440 LEU A N 1
ATOM 3465 C CA . LEU A 1 440 ? 9.484 3.954 -0.409 1.00 94.62 440 LEU A CA 1
ATOM 3466 C C . LEU A 1 440 ? 8.083 3.518 -0.865 1.00 94.62 440 LEU A C 1
ATOM 3468 O O . LEU A 1 440 ? 7.138 4.280 -0.721 1.00 94.62 440 LEU A O 1
ATOM 3472 N N . ALA A 1 441 ? 7.948 2.291 -1.377 1.00 98.31 441 ALA A N 1
ATOM 3473 C CA . ALA A 1 441 ? 6.671 1.711 -1.791 1.00 98.31 441 ALA A CA 1
ATOM 3474 C C . ALA A 1 441 ? 5.868 1.177 -0.588 1.00 98.31 441 ALA A C 1
ATOM 3476 O O . ALA A 1 441 ? 4.663 1.414 -0.490 1.00 98.31 441 ALA A O 1
ATOM 3477 N N . ALA A 1 442 ? 6.540 0.506 0.355 1.00 98.75 442 ALA A N 1
ATOM 3478 C CA . ALA A 1 442 ? 5.945 -0.011 1.591 1.00 98.75 442 ALA A CA 1
ATOM 3479 C C . ALA A 1 442 ? 5.224 1.061 2.445 1.00 98.75 442 ALA A C 1
ATOM 3481 O O . ALA A 1 442 ? 4.077 0.819 2.838 1.00 98.75 442 ALA A O 1
ATOM 3482 N N . PRO A 1 443 ? 5.784 2.269 2.683 1.00 98.62 443 PRO A N 1
ATOM 3483 C CA . PRO A 1 443 ? 5.080 3.297 3.454 1.00 98.62 443 PRO A CA 1
ATOM 3484 C C . PRO A 1 443 ? 3.827 3.843 2.758 1.00 98.62 443 PRO A C 1
ATOM 3486 O O . PRO A 1 443 ? 2.918 4.303 3.446 1.00 98.62 443 PRO A O 1
ATOM 3489 N N . ILE A 1 444 ? 3.725 3.753 1.426 1.00 98.88 444 ILE A N 1
ATOM 3490 C CA . ILE A 1 444 ? 2.502 4.137 0.701 1.00 98.88 444 ILE A CA 1
ATOM 3491 C C . ILE A 1 444 ? 1.367 3.144 0.996 1.00 98.88 444 ILE A C 1
ATOM 3493 O O . ILE A 1 444 ? 0.241 3.548 1.298 1.00 98.88 444 ILE A O 1
ATOM 3497 N N . VAL A 1 445 ? 1.670 1.840 0.963 1.00 98.94 445 VAL A N 1
ATOM 3498 C CA . VAL A 1 445 ? 0.710 0.788 1.348 1.00 98.94 445 VAL A CA 1
ATOM 3499 C C . VAL A 1 445 ? 0.344 0.933 2.824 1.00 98.94 445 VAL A C 1
ATOM 3501 O O . VAL A 1 445 ? -0.833 0.918 3.164 1.00 98.94 445 VAL A O 1
ATOM 3504 N N . THR A 1 446 ? 1.326 1.182 3.693 1.00 98.94 446 THR A N 1
ATOM 3505 C CA . THR A 1 446 ? 1.104 1.420 5.130 1.00 98.94 446 THR A CA 1
ATOM 3506 C C . THR A 1 446 ? 0.143 2.585 5.377 1.00 98.94 446 THR A C 1
ATOM 3508 O O . THR A 1 446 ? -0.806 2.447 6.146 1.00 98.94 446 THR A O 1
ATOM 3511 N N . GLY A 1 447 ? 0.349 3.730 4.717 1.00 98.81 447 GLY A N 1
ATOM 3512 C CA . GLY A 1 447 ? -0.562 4.868 4.838 1.00 98.81 447 GLY A CA 1
ATOM 3513 C C . GLY A 1 447 ? -1.965 4.555 4.308 1.00 98.81 447 GLY A C 1
ATOM 3514 O O . GLY A 1 447 ? -2.948 4.972 4.912 1.00 98.81 447 GLY A O 1
ATOM 3515 N N . THR A 1 448 ? -2.075 3.749 3.246 1.00 98.94 448 THR A N 1
ATOM 3516 C CA . THR A 1 448 ? -3.373 3.278 2.728 1.00 98.94 448 THR A CA 1
ATOM 3517 C C . THR A 1 448 ? -4.102 2.408 3.749 1.00 98.94 448 THR A C 1
ATOM 3519 O O . THR A 1 448 ? -5.273 2.648 4.026 1.00 98.94 448 THR A O 1
ATOM 3522 N N . VAL A 1 449 ? -3.403 1.456 4.374 1.00 98.88 449 VAL A N 1
ATOM 3523 C CA . VAL A 1 449 ? -3.955 0.632 5.461 1.00 98.88 449 VAL A CA 1
ATOM 3524 C C . VAL A 1 449 ? -4.427 1.506 6.624 1.00 98.88 449 VAL A C 1
ATOM 3526 O O . VAL A 1 449 ? -5.497 1.279 7.185 1.00 98.88 449 VAL A O 1
ATOM 3529 N N . ALA A 1 450 ? -3.674 2.549 6.974 1.00 98.69 450 ALA A N 1
ATOM 3530 C CA . ALA A 1 450 ? -4.078 3.471 8.028 1.00 98.69 450 ALA A CA 1
ATOM 3531 C C . ALA A 1 450 ? -5.366 4.244 7.673 1.00 98.69 450 ALA A C 1
ATOM 3533 O O . ALA A 1 450 ? -6.245 4.382 8.525 1.00 98.69 450 ALA A O 1
ATOM 3534 N N . LEU A 1 451 ? -5.533 4.670 6.413 1.00 98.62 451 LEU A N 1
ATOM 3535 C CA . LEU A 1 451 ? -6.788 5.261 5.925 1.00 98.62 451 LEU A CA 1
ATOM 3536 C C . LEU A 1 451 ? -7.953 4.256 5.957 1.00 98.62 451 LEU A C 1
ATOM 3538 O O . LEU A 1 451 ? -9.054 4.618 6.368 1.00 98.62 451 LEU A O 1
ATOM 3542 N N . MET A 1 452 ? -7.716 2.986 5.607 1.00 98.31 452 MET A N 1
ATOM 3543 C CA . MET A 1 452 ? -8.719 1.917 5.740 1.00 98.31 452 MET A CA 1
ATOM 3544 C C . MET A 1 452 ? -9.178 1.766 7.197 1.00 98.31 452 MET A C 1
ATOM 3546 O O . MET A 1 452 ? -10.379 1.745 7.467 1.00 98.31 452 MET A O 1
ATOM 3550 N N . PHE A 1 453 ? -8.246 1.757 8.157 1.00 97.19 453 PHE A N 1
ATOM 3551 C CA . PHE A 1 453 ? -8.579 1.721 9.586 1.00 97.19 453 PHE A CA 1
ATOM 3552 C C . PHE A 1 453 ? -9.290 2.984 10.080 1.00 97.19 453 PHE A C 1
ATOM 3554 O O . PHE A 1 453 ? -10.113 2.916 10.998 1.00 97.19 453 PHE A O 1
ATOM 3561 N N . LYS A 1 454 ? -9.017 4.145 9.476 1.00 95.00 454 LYS A N 1
ATOM 3562 C CA . LYS A 1 454 ? -9.727 5.385 9.802 1.00 95.00 454 LYS A CA 1
ATOM 3563 C C . LYS A 1 454 ? -11.221 5.234 9.512 1.00 95.00 454 LYS A C 1
ATOM 3565 O O . LYS A 1 454 ? -12.041 5.531 10.387 1.00 95.00 454 LYS A O 1
ATOM 3570 N N . VAL A 1 455 ? -11.558 4.658 8.355 1.00 93.25 455 VAL A N 1
ATOM 3571 C CA . VAL A 1 455 ? -12.933 4.276 7.999 1.00 93.25 455 VAL A CA 1
ATOM 3572 C C . VAL A 1 455 ? -13.461 3.194 8.948 1.00 93.25 455 VAL A C 1
ATOM 3574 O O . VAL A 1 455 ? -14.453 3.414 9.645 1.00 93.25 455 VAL A O 1
ATOM 3577 N N . ASN A 1 456 ? -12.752 2.069 9.071 1.00 91.31 456 ASN A N 1
ATOM 3578 C CA . ASN A 1 456 ? -13.162 0.944 9.907 1.00 91.31 456 ASN A CA 1
ATOM 3579 C C . ASN A 1 456 ? -12.016 0.388 10.766 1.00 91.31 456 ASN A C 1
ATOM 3581 O O . ASN A 1 456 ? -11.199 -0.402 10.310 1.00 91.31 456 ASN A O 1
ATOM 3585 N N . GLU A 1 457 ? -12.014 0.719 12.058 1.00 89.44 457 GLU A N 1
ATOM 3586 C CA . GLU A 1 457 ? -10.999 0.237 13.011 1.00 89.44 457 GLU A CA 1
ATOM 3587 C C . GLU A 1 457 ? -11.125 -1.251 13.366 1.00 89.44 457 GLU A C 1
ATOM 3589 O O . GLU A 1 457 ? -10.256 -1.787 14.057 1.00 89.44 457 GLU A O 1
ATOM 3594 N N . CYS A 1 458 ? -12.229 -1.882 12.968 1.00 87.50 458 CYS A N 1
ATOM 3595 C CA . CYS A 1 458 ? -12.569 -3.250 13.328 1.00 87.50 458 CYS A CA 1
ATOM 3596 C C . CYS A 1 458 ? -12.218 -4.270 12.235 1.00 87.50 458 CYS A C 1
ATOM 3598 O O . CYS A 1 458 ? -12.528 -5.450 12.412 1.00 87.50 458 CYS A O 1
ATOM 3600 N N . LEU A 1 459 ? -11.607 -3.825 11.130 1.00 91.88 459 LEU A N 1
ATOM 3601 C CA . LEU A 1 459 ? -11.042 -4.721 10.122 1.00 91.88 459 LEU A CA 1
ATOM 3602 C C . LEU A 1 459 ? -10.009 -5.644 10.769 1.00 91.88 459 LEU A C 1
ATOM 3604 O O . LEU A 1 459 ? -9.218 -5.204 11.607 1.00 91.88 459 LEU A O 1
ATOM 3608 N N . LEU A 1 460 ? -10.026 -6.909 10.371 1.00 92.25 460 LEU A N 1
ATOM 3609 C CA . LEU A 1 460 ? -8.955 -7.841 10.696 1.00 92.25 460 LEU A CA 1
ATOM 3610 C C . LEU A 1 460 ? -7.801 -7.729 9.686 1.00 92.25 460 LEU A C 1
ATOM 3612 O O . LEU A 1 460 ? -8.020 -7.253 8.568 1.00 92.25 460 LEU A O 1
ATOM 3616 N N . PRO A 1 461 ? -6.575 -8.146 10.048 1.00 95.00 461 PRO A N 1
ATOM 3617 C CA . PRO A 1 461 ? -5.438 -8.081 9.133 1.00 95.00 461 PRO A CA 1
ATOM 3618 C C . PRO A 1 461 ? -5.630 -8.821 7.797 1.00 95.00 461 PRO A C 1
ATOM 3620 O O . PRO A 1 461 ? -5.239 -8.295 6.756 1.00 95.00 461 PRO A O 1
ATOM 3623 N N . ASP A 1 462 ? -6.277 -9.985 7.811 1.00 94.06 462 ASP A N 1
ATOM 3624 C CA . ASP A 1 462 ? -6.640 -10.782 6.628 1.00 94.06 462 ASP A CA 1
ATOM 3625 C C . ASP A 1 462 ? -7.687 -10.084 5.738 1.00 94.06 462 ASP A C 1
ATOM 3627 O O . ASP A 1 462 ? -7.540 -10.047 4.513 1.00 94.06 462 ASP A O 1
ATOM 3631 N N . GLU A 1 463 ? -8.700 -9.444 6.335 1.00 95.00 463 GLU A N 1
ATOM 3632 C CA . GLU A 1 463 ? -9.667 -8.606 5.614 1.00 95.00 463 GLU A CA 1
ATOM 3633 C C . GLU A 1 463 ? -8.966 -7.389 4.984 1.00 95.00 463 GLU A C 1
ATOM 3635 O O . GLU A 1 463 ? -9.246 -7.041 3.837 1.00 95.00 463 GLU A O 1
ATOM 3640 N N . VAL A 1 464 ? -8.022 -6.747 5.690 1.00 98.00 464 VAL A N 1
ATOM 3641 C CA . VAL A 1 464 ? -7.225 -5.634 5.138 1.00 98.00 464 VAL A CA 1
ATOM 3642 C C . VAL A 1 464 ? -6.422 -6.091 3.922 1.00 98.00 464 VAL A C 1
ATOM 3644 O O . VAL A 1 464 ? -6.464 -5.436 2.879 1.00 98.00 464 VAL A O 1
ATOM 3647 N N . GLU A 1 465 ? -5.698 -7.203 4.038 1.00 98.31 465 GLU A N 1
ATOM 3648 C CA . GLU A 1 465 ? -4.904 -7.759 2.943 1.00 98.31 465 GLU A CA 1
ATOM 3649 C C . GLU A 1 465 ? -5.786 -8.144 1.745 1.00 98.31 465 GLU A C 1
ATOM 3651 O O . GLU A 1 465 ? -5.467 -7.803 0.600 1.00 98.31 465 GLU A O 1
ATOM 3656 N N . SER A 1 466 ? -6.936 -8.770 2.011 1.00 98.38 466 SER A N 1
ATOM 3657 C CA . SER A 1 466 ? -7.929 -9.125 0.998 1.00 98.38 466 SER A CA 1
ATOM 3658 C C . SER A 1 466 ? -8.427 -7.890 0.255 1.00 98.38 466 SER A C 1
ATOM 3660 O O . SER A 1 466 ? -8.377 -7.851 -0.973 1.00 98.38 466 SER A O 1
ATOM 3662 N N . ILE A 1 467 ? -8.849 -6.845 0.973 1.00 98.62 467 ILE A N 1
ATOM 3663 C CA . ILE A 1 467 ? -9.364 -5.609 0.367 1.00 98.62 467 ILE A CA 1
ATOM 3664 C C . ILE A 1 467 ? -8.282 -4.911 -0.457 1.00 98.62 467 ILE A C 1
ATOM 3666 O O . ILE A 1 467 ? -8.561 -4.480 -1.577 1.00 98.62 467 ILE A O 1
ATOM 3670 N N . LEU A 1 468 ? -7.044 -4.833 0.044 1.00 98.69 468 LEU A N 1
ATOM 3671 C CA . LEU A 1 468 ? -5.933 -4.256 -0.714 1.00 98.69 468 LEU A CA 1
ATOM 3672 C C . LEU A 1 468 ? -5.747 -4.965 -2.054 1.00 98.69 468 LEU A C 1
ATOM 3674 O O . LEU A 1 468 ? -5.666 -4.301 -3.082 1.00 98.69 468 LEU A O 1
ATOM 3678 N N . LYS A 1 469 ? -5.715 -6.302 -2.053 1.00 98.69 469 LYS A N 1
ATOM 3679 C CA . LYS A 1 469 ? -5.516 -7.121 -3.257 1.00 98.69 469 LYS A CA 1
ATOM 3680 C C . LYS A 1 469 ? -6.710 -7.043 -4.215 1.00 98.69 469 LYS A C 1
ATOM 3682 O O . LYS A 1 469 ? -6.510 -6.840 -5.413 1.00 98.69 469 LYS A O 1
ATOM 3687 N N . LEU A 1 470 ? -7.937 -7.136 -3.695 1.00 98.62 470 LEU A N 1
ATOM 3688 C CA . LEU A 1 470 ? -9.183 -7.101 -4.476 1.00 98.62 470 LEU A CA 1
ATOM 3689 C C . LEU A 1 470 ? -9.436 -5.758 -5.167 1.00 98.62 470 LEU A C 1
ATOM 3691 O O . LEU A 1 470 ? -10.155 -5.717 -6.164 1.00 98.62 470 LEU A O 1
ATOM 3695 N N . THR A 1 471 ? -8.865 -4.671 -4.645 1.00 98.31 471 THR A N 1
ATOM 3696 C CA . THR A 1 471 ? -9.052 -3.316 -5.184 1.00 98.31 471 THR A CA 1
ATOM 3697 C C . THR A 1 471 ? -7.894 -2.842 -6.057 1.00 98.31 471 THR A C 1
ATOM 3699 O O . THR A 1 471 ? -7.958 -1.741 -6.607 1.00 98.31 471 THR A O 1
ATOM 3702 N N . THR A 1 472 ? -6.849 -3.663 -6.226 1.00 98.31 472 THR A N 1
ATOM 3703 C CA . THR A 1 472 ? -5.736 -3.344 -7.127 1.00 98.31 472 THR A CA 1
ATOM 3704 C C . THR A 1 472 ? -6.179 -3.229 -8.581 1.00 98.31 472 THR A C 1
ATOM 3706 O O . THR A 1 472 ? -7.122 -3.876 -9.031 1.00 98.31 472 THR A O 1
ATOM 3709 N N . LYS A 1 473 ? -5.424 -2.450 -9.356 1.00 95.62 473 LYS A N 1
ATOM 3710 C CA . LYS A 1 473 ? -5.465 -2.532 -10.815 1.00 95.62 473 LYS A CA 1
ATOM 3711 C C . LYS A 1 473 ? -4.599 -3.699 -11.277 1.00 95.62 473 LYS A C 1
ATOM 3713 O O . LYS A 1 473 ? -3.394 -3.720 -10.997 1.00 95.62 473 LYS A O 1
ATOM 3718 N N . ASP A 1 474 ? -5.191 -4.609 -12.045 1.00 94.38 474 ASP A N 1
ATOM 3719 C CA . ASP A 1 474 ? -4.453 -5.677 -12.715 1.00 94.38 474 ASP A CA 1
ATOM 3720 C C . ASP A 1 474 ? -3.537 -5.078 -13.792 1.00 94.38 474 ASP A C 1
ATOM 3722 O O . ASP A 1 474 ? -3.968 -4.566 -14.829 1.00 94.38 474 ASP A O 1
ATOM 3726 N N . ILE A 1 475 ? -2.240 -5.100 -13.506 1.00 92.75 475 ILE A N 1
ATOM 3727 C CA . ILE A 1 475 ? -1.193 -4.659 -14.425 1.00 92.75 475 ILE A CA 1
ATOM 3728 C C . ILE A 1 475 ? -0.352 -5.832 -14.930 1.00 92.75 475 ILE A C 1
ATOM 3730 O O . ILE A 1 475 ? 0.529 -5.621 -15.763 1.00 92.75 475 ILE A O 1
ATOM 3734 N N . GLU A 1 476 ? -0.593 -7.051 -14.444 1.00 89.94 476 GLU A N 1
ATOM 3735 C CA . GLU A 1 476 ? 0.156 -8.239 -14.861 1.00 89.94 476 GLU A CA 1
ATOM 3736 C C . GLU A 1 476 ? -0.221 -8.633 -16.290 1.00 89.94 476 GLU A C 1
ATOM 3738 O O . GLU A 1 476 ? 0.640 -9.002 -17.089 1.00 89.94 476 GLU A O 1
ATOM 3743 N N . VAL A 1 477 ? -1.490 -8.414 -16.653 1.00 85.06 477 VAL A N 1
ATOM 3744 C CA . VAL A 1 477 ? -2.027 -8.601 -18.012 1.00 85.06 477 VAL A CA 1
ATOM 3745 C C . VAL A 1 477 ? -1.406 -7.681 -19.070 1.00 85.06 477 VAL A C 1
ATOM 3747 O O . VAL A 1 477 ? -1.616 -7.884 -20.270 1.00 85.06 477 VAL A O 1
ATOM 3750 N N . LEU A 1 478 ? -0.656 -6.650 -18.667 1.00 84.81 478 LEU A N 1
ATOM 3751 C CA . LEU A 1 478 ? -0.023 -5.729 -19.606 1.00 84.81 478 LEU A CA 1
ATOM 3752 C C . LEU A 1 478 ? 1.177 -6.402 -20.294 1.00 84.81 478 LEU A C 1
ATOM 3754 O O . LEU A 1 478 ? 2.041 -6.944 -19.605 1.00 84.81 478 LEU A O 1
ATOM 3758 N N . PRO A 1 479 ? 1.338 -6.281 -21.630 1.00 80.81 479 PRO A N 1
ATOM 3759 C CA . PRO A 1 479 ? 2.451 -6.903 -22.356 1.00 80.81 479 PRO A CA 1
ATOM 3760 C C . PRO A 1 479 ? 3.842 -6.577 -21.796 1.00 80.81 479 PRO A C 1
ATOM 3762 O O . PRO A 1 479 ? 4.733 -7.422 -21.815 1.00 80.81 479 PRO A O 1
ATOM 3765 N N . MET A 1 480 ? 4.026 -5.369 -21.251 1.00 82.25 480 MET A N 1
ATOM 3766 C CA . MET A 1 480 ? 5.288 -4.957 -20.626 1.00 82.25 480 MET A CA 1
ATOM 3767 C C . MET A 1 480 ? 5.626 -5.759 -19.357 1.00 82.25 480 MET A C 1
ATOM 3769 O O . MET A 1 480 ? 6.798 -5.914 -19.039 1.00 82.25 480 MET A O 1
ATOM 3773 N N . ASN A 1 481 ? 4.637 -6.308 -18.651 1.00 87.06 481 ASN A N 1
ATOM 3774 C CA . ASN A 1 481 ? 4.839 -7.047 -17.403 1.00 87.06 481 ASN A CA 1
ATOM 3775 C C . ASN A 1 481 ? 4.759 -8.569 -17.575 1.00 87.06 481 ASN A C 1
ATOM 3777 O O . ASN A 1 481 ? 5.017 -9.289 -16.617 1.00 87.06 481 ASN A O 1
ATOM 3781 N N . ALA A 1 482 ? 4.502 -9.075 -18.786 1.00 84.06 482 ALA A N 1
ATOM 3782 C CA . ALA A 1 482 ? 4.333 -10.508 -19.049 1.00 84.06 482 ALA A CA 1
ATOM 3783 C C . ALA A 1 482 ? 5.526 -11.382 -18.601 1.00 84.06 482 ALA A C 1
ATOM 3785 O O . ALA A 1 482 ? 5.363 -12.555 -18.292 1.00 84.06 482 ALA A O 1
ATOM 3786 N N . PHE A 1 483 ? 6.741 -10.825 -18.543 1.00 82.94 483 PHE A N 1
ATOM 3787 C CA . PHE A 1 483 ? 7.930 -11.536 -18.051 1.00 82.94 483 PHE A CA 1
ATOM 3788 C C . PHE A 1 483 ? 7.898 -11.833 -16.541 1.00 82.94 483 PHE A C 1
ATOM 3790 O O . PHE A 1 483 ? 8.672 -12.667 -16.075 1.00 82.94 483 PHE A O 1
ATOM 3797 N N . ALA A 1 484 ? 7.061 -11.112 -15.794 1.00 86.94 484 ALA A N 1
ATOM 3798 C CA . ALA A 1 484 ? 6.959 -11.156 -14.344 1.00 86.94 484 ALA A CA 1
ATOM 3799 C C . ALA A 1 484 ? 5.637 -11.785 -13.868 1.00 86.94 484 ALA A C 1
ATOM 3801 O O . ALA A 1 484 ? 5.281 -11.613 -12.704 1.00 86.94 484 ALA A O 1
ATOM 3802 N N . GLU A 1 485 ? 4.936 -12.512 -14.748 1.00 89.31 485 GLU A N 1
ATOM 3803 C CA . GLU A 1 485 ? 3.723 -13.262 -14.403 1.00 89.31 485 GLU A CA 1
ATOM 3804 C C . GLU A 1 485 ? 3.993 -14.193 -13.207 1.00 89.31 485 GLU A C 1
ATOM 3806 O O . GLU A 1 485 ? 4.929 -14.996 -13.231 1.00 89.31 485 GLU A O 1
ATOM 3811 N N . GLY A 1 486 ? 3.202 -14.068 -12.141 1.00 92.81 486 GLY A N 1
ATOM 3812 C CA . GLY A 1 486 ? 3.395 -14.794 -10.887 1.00 92.81 486 GLY A CA 1
ATOM 3813 C C . GLY A 1 486 ? 4.315 -14.105 -9.880 1.00 92.81 486 GLY A C 1
ATOM 3814 O O . GLY A 1 486 ? 4.546 -14.669 -8.806 1.00 92.81 486 GLY A O 1
ATOM 3815 N N . TYR A 1 487 ? 4.845 -12.911 -10.163 1.00 94.19 487 TYR A N 1
ATOM 3816 C CA . TYR A 1 487 ? 5.911 -12.302 -9.351 1.00 94.19 487 TYR A CA 1
ATOM 3817 C C . TYR A 1 487 ? 5.682 -10.838 -8.944 1.00 94.19 487 TYR A C 1
ATOM 3819 O O . TYR A 1 487 ? 6.514 -10.284 -8.226 1.00 94.19 487 TYR A O 1
ATOM 3827 N N . ILE A 1 488 ? 4.577 -10.208 -9.365 1.00 94.50 488 ILE A N 1
ATOM 3828 C CA . ILE A 1 488 ? 4.270 -8.794 -9.052 1.00 94.50 488 ILE A CA 1
ATOM 3829 C C . ILE A 1 488 ? 3.125 -8.609 -8.044 1.00 94.50 488 ILE A C 1
ATOM 3831 O O . ILE A 1 488 ? 2.657 -7.493 -7.826 1.00 94.50 488 ILE A O 1
ATOM 3835 N N . GLY A 1 489 ? 2.672 -9.696 -7.426 1.00 96.81 489 GLY A N 1
ATOM 3836 C CA . GLY A 1 489 ? 1.528 -9.675 -6.522 1.00 96.81 489 GLY A CA 1
ATOM 3837 C C . GLY A 1 489 ? 0.178 -9.593 -7.232 1.00 96.81 489 GLY A C 1
ATOM 3838 O O . GLY A 1 489 ? 0.059 -9.974 -8.392 1.00 96.81 489 GLY A O 1
ATOM 3839 N N . ALA A 1 490 ? -0.838 -9.101 -6.523 1.00 97.62 490 ALA A N 1
ATOM 3840 C CA . ALA A 1 490 ? -2.181 -8.900 -7.060 1.00 97.62 490 ALA A CA 1
ATOM 3841 C C . ALA A 1 490 ? -2.242 -7.753 -8.080 1.00 97.62 490 ALA A C 1
ATOM 3843 O O . ALA A 1 490 ? -3.128 -7.735 -8.921 1.00 97.62 490 ALA A O 1
ATOM 3844 N N . GLY A 1 491 ? -1.303 -6.806 -8.049 1.00 97.38 491 GLY A N 1
ATOM 3845 C CA . GLY A 1 491 ? -1.265 -5.699 -9.000 1.00 97.38 491 GLY A CA 1
ATOM 3846 C C . GLY A 1 491 ? -0.904 -4.373 -8.350 1.00 97.38 491 GLY A C 1
ATOM 3847 O O . GLY A 1 491 ? -0.290 -4.325 -7.282 1.00 97.38 491 GLY A O 1
ATOM 3848 N N . LYS A 1 492 ? -1.264 -3.281 -9.028 1.00 97.81 492 LYS A N 1
ATOM 3849 C CA . LYS A 1 492 ? -0.986 -1.915 -8.577 1.00 97.81 492 LYS A CA 1
ATOM 3850 C C . LYS A 1 492 ? -1.975 -1.493 -7.494 1.00 97.81 492 LYS A C 1
ATOM 3852 O O . LYS A 1 492 ? -3.178 -1.517 -7.737 1.00 97.81 492 LYS A O 1
ATOM 3857 N N . LEU A 1 493 ? -1.459 -1.008 -6.366 1.00 98.81 493 LEU A N 1
ATOM 3858 C CA . LEU A 1 493 ? -2.230 -0.329 -5.323 1.00 98.81 493 LEU A CA 1
ATOM 3859 C C . LEU A 1 493 ? -3.130 0.787 -5.885 1.00 98.81 493 LEU A C 1
ATOM 3861 O O . LEU A 1 493 ? -2.653 1.662 -6.608 1.00 98.81 493 LEU A O 1
ATOM 3865 N N . GLU A 1 494 ? -4.399 0.779 -5.475 1.00 98.00 494 GLU A N 1
ATOM 3866 C CA . GLU A 1 494 ? -5.383 1.847 -5.694 1.00 98.00 494 GLU A CA 1
ATOM 3867 C C . GLU A 1 494 ? -5.934 2.302 -4.332 1.00 98.00 494 GLU A C 1
ATOM 3869 O O . GLU A 1 494 ? -6.928 1.769 -3.838 1.00 98.00 494 GLU A O 1
ATOM 3874 N N . THR A 1 495 ? -5.280 3.273 -3.693 1.00 98.69 495 THR A N 1
ATOM 3875 C CA . THR A 1 495 ? -5.665 3.805 -2.374 1.00 98.69 495 THR A CA 1
ATOM 3876 C C . THR A 1 495 ? -7.105 4.315 -2.359 1.00 98.69 495 THR A C 1
ATOM 3878 O O . THR A 1 495 ? -7.852 3.986 -1.438 1.00 98.69 495 THR A O 1
ATOM 3881 N N . GLY A 1 496 ? -7.517 5.059 -3.391 1.00 95.81 496 GLY A N 1
ATOM 3882 C CA . GLY A 1 496 ? -8.891 5.550 -3.528 1.00 95.81 496 GLY A CA 1
ATOM 3883 C C . GLY A 1 496 ? -9.931 4.426 -3.537 1.00 95.81 496 GLY A C 1
ATOM 3884 O O . GLY A 1 496 ? -10.934 4.507 -2.829 1.00 95.81 496 GLY A O 1
ATOM 3885 N N . ASN A 1 497 ? -9.668 3.347 -4.282 1.00 96.19 497 ASN A N 1
ATOM 3886 C CA . ASN A 1 497 ? -10.579 2.203 -4.372 1.00 96.19 497 ASN A CA 1
ATOM 3887 C C . ASN A 1 497 ? -10.576 1.363 -3.092 1.00 96.19 497 ASN A C 1
ATOM 3889 O O . ASN A 1 497 ? -11.641 0.941 -2.657 1.00 96.19 497 ASN A O 1
ATOM 3893 N N . ALA A 1 498 ? -9.418 1.148 -2.460 1.00 98.50 498 ALA A N 1
ATOM 3894 C CA . ALA A 1 498 ? -9.324 0.410 -1.200 1.00 98.50 498 ALA A CA 1
ATOM 3895 C C . ALA A 1 498 ? -10.135 1.087 -0.082 1.00 98.50 498 ALA A C 1
ATOM 3897 O O . ALA A 1 498 ? -10.895 0.431 0.631 1.00 98.50 498 ALA A O 1
ATOM 3898 N N . VAL A 1 499 ? -10.012 2.411 0.052 1.00 97.88 499 VAL A N 1
ATOM 3899 C CA . VAL A 1 499 ? -10.721 3.190 1.080 1.00 97.88 499 VAL A CA 1
ATOM 3900 C C . VAL A 1 499 ? -12.218 3.295 0.779 1.00 97.88 499 VAL A C 1
ATOM 3902 O O . VAL A 1 499 ? -13.028 3.138 1.694 1.00 97.88 499 VAL A O 1
ATOM 3905 N N . GLU A 1 500 ? -12.602 3.491 -0.486 1.00 94.75 500 GLU A N 1
ATOM 3906 C CA . GLU A 1 500 ? -14.009 3.431 -0.905 1.00 94.75 500 GLU A CA 1
ATOM 3907 C C . GLU A 1 500 ? -14.618 2.059 -0.627 1.00 94.75 500 GLU A C 1
ATOM 3909 O O . GLU A 1 500 ? -15.708 1.990 -0.072 1.00 94.75 500 GLU A O 1
ATOM 3914 N N . PHE A 1 501 ? -13.904 0.973 -0.929 1.00 95.94 501 PHE A N 1
ATOM 3915 C CA . PHE A 1 501 ? -14.383 -0.382 -0.678 1.00 95.94 501 PHE A CA 1
ATOM 3916 C C . PHE A 1 501 ? -14.732 -0.576 0.801 1.00 95.94 501 PHE A C 1
ATOM 3918 O O . PHE A 1 501 ? -15.857 -0.958 1.114 1.00 95.94 501 PHE A O 1
ATOM 3925 N N . VAL A 1 502 ? -13.819 -0.224 1.717 1.00 95.19 502 VAL A N 1
ATOM 3926 C CA . VAL A 1 502 ? -14.076 -0.293 3.169 1.00 95.19 502 VAL A CA 1
ATOM 3927 C C . VAL A 1 502 ? -15.276 0.566 3.567 1.00 95.19 502 VAL A C 1
ATOM 3929 O O . VAL A 1 502 ? -16.087 0.154 4.396 1.00 95.19 502 VAL A O 1
ATOM 3932 N N . HIS A 1 503 ? -15.396 1.760 2.993 1.00 91.38 503 HIS A N 1
ATOM 3933 C CA . HIS A 1 503 ? -16.487 2.671 3.303 1.00 91.38 503 HIS A CA 1
ATOM 3934 C C . HIS A 1 503 ? -17.841 2.120 2.837 1.00 91.38 503 HIS A C 1
ATOM 3936 O O . HIS A 1 503 ? -18.793 2.099 3.616 1.00 91.38 503 HIS A O 1
ATOM 3942 N N . GLU A 1 504 ? -17.919 1.609 1.607 1.00 88.88 504 GLU A N 1
ATOM 3943 C CA . GLU A 1 504 ? -19.119 0.990 1.044 1.00 88.88 504 GLU A CA 1
ATOM 3944 C C . GLU A 1 504 ? -19.553 -0.249 1.821 1.00 88.88 504 GLU A C 1
ATOM 3946 O O . GLU A 1 504 ? -20.752 -0.431 2.034 1.00 88.88 504 GLU A O 1
ATOM 3951 N N . MET A 1 505 ? -18.607 -1.067 2.300 1.00 87.75 505 MET A N 1
ATOM 3952 C CA . MET A 1 505 ? -18.929 -2.245 3.108 1.00 87.75 505 MET A CA 1
ATOM 3953 C C . MET A 1 505 ? -19.830 -1.875 4.290 1.00 87.75 505 MET A C 1
ATOM 3955 O O . MET A 1 505 ? -20.814 -2.561 4.532 1.00 87.75 505 MET A O 1
ATOM 3959 N N . GLN A 1 506 ? -19.540 -0.773 4.987 1.00 80.56 506 GLN A N 1
ATOM 3960 C CA . GLN A 1 506 ? -20.201 -0.418 6.245 1.00 80.56 506 GLN A CA 1
ATOM 3961 C C . GLN A 1 506 ? -21.550 0.299 6.096 1.00 80.56 506 GLN A C 1
ATOM 3963 O O . GLN A 1 506 ? -22.275 0.446 7.088 1.00 80.56 506 GLN A O 1
ATOM 3968 N N . LYS A 1 507 ? -21.891 0.803 4.906 1.00 80.62 507 LYS A N 1
ATOM 3969 C CA . LYS A 1 507 ? -23.150 1.534 4.711 1.00 80.62 507 LYS A CA 1
ATOM 3970 C C . LYS A 1 507 ? -24.311 0.561 4.551 1.00 80.62 507 LYS A C 1
ATOM 3972 O O . LYS A 1 507 ? -24.214 -0.442 3.859 1.00 80.62 507 LYS A O 1
ATOM 3977 N N . SER A 1 508 ? -25.470 0.922 5.095 1.00 76.81 508 SER A N 1
ATOM 3978 C CA . SER A 1 508 ? -26.707 0.139 4.941 1.00 76.81 508 SER A CA 1
ATOM 3979 C C . SER A 1 508 ? -27.267 0.095 3.514 1.00 76.81 508 SER A C 1
ATOM 3981 O O . SER A 1 508 ? -28.215 -0.631 3.249 1.00 76.81 508 SER A O 1
ATOM 3983 N N . ASP A 1 509 ? -26.781 0.952 2.627 1.00 77.56 509 ASP A N 1
ATOM 3984 C CA . ASP A 1 509 ? -27.117 1.001 1.203 1.00 77.56 509 ASP A CA 1
ATOM 3985 C C . ASP A 1 509 ? -25.859 0.927 0.326 1.00 77.56 509 ASP A C 1
ATOM 3987 O O . ASP A 1 509 ? -25.925 1.196 -0.873 1.00 77.56 509 ASP A O 1
ATOM 3991 N N . GLY A 1 510 ? -24.714 0.600 0.933 1.00 82.94 510 GLY A N 1
ATOM 3992 C CA . GLY A 1 510 ? -23.439 0.546 0.242 1.00 82.94 510 GLY A CA 1
ATOM 3993 C C . GLY A 1 510 ? -23.250 -0.743 -0.527 1.00 82.94 510 GLY A C 1
ATOM 3994 O O . GLY A 1 510 ? -23.824 -1.783 -0.195 1.00 82.94 510 GLY A O 1
ATOM 3995 N N . ASN A 1 511 ? -22.430 -0.651 -1.567 1.00 85.81 511 ASN A N 1
ATOM 3996 C CA . ASN A 1 511 ? -22.108 -1.762 -2.448 1.00 85.81 511 ASN A CA 1
ATOM 3997 C C . ASN A 1 511 ? -20.612 -1.757 -2.750 1.00 85.81 511 ASN A C 1
ATOM 3999 O O . ASN A 1 511 ? -20.142 -0.966 -3.564 1.00 85.81 511 ASN A O 1
ATOM 4003 N N . ALA A 1 512 ? -19.876 -2.663 -2.113 1.00 92.19 512 ALA A N 1
ATOM 4004 C CA . ALA A 1 512 ? -18.451 -2.828 -2.347 1.00 92.19 512 ALA A CA 1
ATOM 4005 C C . ALA A 1 512 ? -18.228 -3.559 -3.683 1.00 92.19 512 ALA A C 1
ATOM 4007 O O . ALA A 1 512 ? -18.790 -4.632 -3.917 1.00 92.19 512 ALA A O 1
ATOM 4008 N N . VAL A 1 513 ? -17.445 -2.971 -4.591 1.00 91.44 513 VAL A N 1
ATOM 4009 C CA . VAL A 1 513 ? -17.286 -3.478 -5.965 1.00 91.44 513 VAL A CA 1
ATOM 4010 C C . VAL A 1 513 ? -15.884 -4.037 -6.185 1.00 91.44 513 VAL A C 1
ATOM 4012 O O . VAL A 1 513 ? -14.895 -3.328 -6.033 1.00 91.44 513 VAL A O 1
ATOM 4015 N N . ILE A 1 514 ? -15.811 -5.297 -6.610 1.00 96.56 514 ILE A N 1
ATOM 4016 C CA . ILE A 1 514 ? -14.597 -5.960 -7.099 1.00 96.56 514 ILE A CA 1
ATOM 4017 C C . ILE A 1 514 ? -14.706 -6.011 -8.622 1.00 96.56 514 ILE A C 1
ATOM 4019 O O . ILE A 1 514 ? -15.686 -6.561 -9.140 1.00 96.56 514 ILE A O 1
ATOM 4023 N N . LYS A 1 515 ? -13.739 -5.439 -9.350 1.00 93.44 515 LYS A N 1
ATOM 4024 C CA . LYS A 1 515 ? -13.831 -5.343 -10.812 1.00 93.44 515 LYS A CA 1
ATOM 4025 C C . LYS A 1 515 ? -12.513 -5.478 -11.564 1.00 93.44 515 LYS A C 1
ATOM 4027 O O . LYS A 1 515 ? -11.459 -5.185 -11.018 1.00 93.44 515 LYS A O 1
ATOM 4032 N N . ASP A 1 516 ? -12.627 -5.895 -12.826 1.00 91.12 516 ASP A N 1
ATOM 4033 C CA . ASP A 1 516 ? -11.577 -5.833 -13.854 1.00 91.12 516 ASP A CA 1
ATOM 4034 C C . ASP A 1 516 ? -10.254 -6.519 -13.468 1.00 91.12 516 ASP A C 1
ATOM 4036 O O . ASP A 1 516 ? -9.178 -5.928 -13.573 1.00 91.12 516 ASP A O 1
ATOM 4040 N N . HIS A 1 517 ? -10.330 -7.778 -13.020 1.00 95.50 517 HIS A N 1
ATOM 4041 C CA . HIS A 1 517 ? -9.165 -8.487 -12.473 1.00 95.50 517 HIS A CA 1
ATOM 4042 C C . HIS A 1 517 ? -9.148 -9.994 -12.767 1.00 95.50 517 HIS A C 1
ATOM 4044 O O . HIS A 1 517 ? -10.196 -10.633 -12.913 1.00 95.50 517 HIS A O 1
ATOM 4050 N N . VAL A 1 518 ? -7.956 -10.589 -12.826 1.00 96.12 518 VAL A N 1
ATOM 4051 C CA . VAL A 1 518 ? -7.740 -12.039 -12.853 1.00 96.12 518 VAL A CA 1
ATOM 4052 C C . VAL A 1 518 ? -6.905 -12.489 -11.650 1.00 96.12 518 VAL A C 1
ATOM 4054 O O . VAL A 1 518 ? -5.686 -12.350 -11.622 1.00 96.12 518 VAL A O 1
ATOM 4057 N N . PHE A 1 519 ? -7.546 -13.172 -10.705 1.00 97.50 519 PHE A N 1
ATOM 4058 C CA . PHE A 1 519 ? -6.886 -13.798 -9.561 1.00 97.50 519 PHE A CA 1
ATOM 4059 C C . PHE A 1 519 ? -6.694 -15.299 -9.800 1.00 97.50 519 PHE A C 1
ATOM 4061 O O . PHE A 1 519 ? -7.637 -16.003 -10.167 1.00 97.50 519 PHE A O 1
ATOM 4068 N N . TYR A 1 520 ? -5.479 -15.803 -9.579 1.00 95.06 520 TYR A N 1
ATOM 4069 C CA . TYR A 1 520 ? -5.116 -17.224 -9.759 1.00 95.06 520 TYR A CA 1
ATOM 4070 C C . TYR A 1 520 ? -4.394 -17.853 -8.557 1.00 95.06 520 TYR A C 1
ATOM 4072 O O . TYR A 1 520 ? -4.089 -19.045 -8.543 1.00 95.06 520 TYR A O 1
ATOM 4080 N N . ARG A 1 521 ? -4.135 -17.039 -7.538 1.00 88.69 521 ARG A N 1
ATOM 4081 C CA . ARG A 1 521 ? -3.644 -17.409 -6.211 1.00 88.69 521 ARG A CA 1
ATOM 4082 C C . ARG A 1 521 ? -4.238 -16.418 -5.205 1.00 88.69 521 ARG A C 1
ATOM 4084 O O . ARG A 1 521 ? -4.843 -15.446 -5.649 1.00 88.69 521 ARG A O 1
ATOM 4091 N N . TYR A 1 522 ? -4.024 -16.660 -3.914 1.00 95.56 522 TYR A N 1
ATOM 4092 C CA . TYR A 1 522 ? -4.558 -15.940 -2.743 1.00 95.56 522 TYR A CA 1
ATOM 4093 C C . TYR A 1 522 ? -5.789 -16.576 -2.105 1.00 95.56 522 TYR A C 1
ATOM 4095 O O . TYR A 1 522 ? -6.596 -17.244 -2.754 1.00 95.56 522 TYR A O 1
ATOM 4103 N N . GLU A 1 523 ? -5.879 -16.333 -0.806 1.00 96.44 523 GLU A N 1
ATOM 4104 C CA . GLU A 1 523 ? -7.047 -16.548 0.028 1.00 96.44 523 GLU A CA 1
ATOM 4105 C C . GLU A 1 523 ? -7.651 -15.172 0.311 1.00 96.44 523 GLU A C 1
ATOM 4107 O O . GLU A 1 523 ? -6.930 -14.236 0.656 1.00 96.44 523 GLU A O 1
ATOM 4112 N N . PHE A 1 524 ? -8.944 -15.033 0.030 1.00 97.75 524 PHE A N 1
ATOM 4113 C CA . PHE A 1 524 ? -9.684 -13.794 0.195 1.00 97.75 524 PHE A CA 1
ATOM 4114 C C . PHE A 1 524 ? -10.821 -13.997 1.180 1.00 97.75 524 PHE A C 1
ATOM 4116 O O . PHE A 1 524 ? -11.760 -14.741 0.885 1.00 97.75 524 PHE A O 1
ATOM 4123 N N . ASP A 1 525 ? -10.786 -13.244 2.269 1.00 93.81 525 ASP A N 1
ATOM 4124 C CA . ASP A 1 525 ? -11.789 -13.289 3.322 1.00 93.81 525 ASP A CA 1
ATOM 4125 C C . ASP A 1 525 ? -12.446 -11.916 3.467 1.00 93.81 525 ASP A C 1
ATOM 4127 O O . ASP A 1 525 ? -11.790 -10.889 3.640 1.00 93.81 525 ASP A O 1
ATOM 4131 N N . LEU A 1 526 ? -13.774 -11.895 3.345 1.00 92.12 526 LEU A N 1
ATOM 4132 C CA . LEU A 1 526 ? -14.609 -10.716 3.561 1.00 92.12 526 LEU A CA 1
ATOM 4133 C C . LEU A 1 526 ? -15.824 -11.155 4.378 1.00 92.12 526 LEU A C 1
ATOM 4135 O O . LEU A 1 526 ? -16.835 -11.563 3.805 1.00 92.12 526 LEU A O 1
ATOM 4139 N N . GLU A 1 527 ? -15.749 -11.094 5.706 1.00 82.50 527 GLU A N 1
ATOM 4140 C CA . GLU A 1 527 ? -16.707 -11.814 6.556 1.00 82.50 527 GLU A CA 1
ATOM 4141 C C . GLU A 1 527 ? -17.587 -10.916 7.426 1.00 82.50 527 GLU A C 1
ATOM 4143 O O . GLU A 1 527 ? -18.721 -11.289 7.739 1.00 82.50 527 GLU A O 1
ATOM 4148 N N . LYS A 1 528 ? -17.087 -9.749 7.849 1.00 77.56 528 LYS A N 1
ATOM 4149 C CA . LYS A 1 528 ? -17.697 -9.039 8.985 1.00 77.56 528 LYS A CA 1
ATOM 4150 C C . LYS A 1 528 ? -18.624 -7.901 8.611 1.00 77.56 528 LYS A C 1
ATOM 4152 O O . LYS A 1 528 ? -19.680 -7.742 9.225 1.00 77.56 528 LYS A O 1
ATOM 4157 N N . PHE A 1 529 ? -18.203 -7.076 7.657 1.00 80.31 529 PHE A N 1
ATOM 4158 C CA . PHE A 1 529 ? -18.796 -5.749 7.489 1.00 80.31 529 PHE A CA 1
ATOM 4159 C C . PHE A 1 529 ? -19.618 -5.577 6.225 1.00 80.31 529 PHE A C 1
ATOM 4161 O O . PHE A 1 529 ? -20.351 -4.606 6.169 1.00 80.31 529 PHE A O 1
ATOM 4168 N N . ASN A 1 530 ? -19.533 -6.466 5.234 1.00 81.75 530 ASN A N 1
ATOM 4169 C CA . ASN A 1 530 ? -20.126 -6.201 3.922 1.00 81.75 530 ASN A CA 1
ATOM 4170 C C . ASN A 1 530 ? -21.654 -6.113 3.966 1.00 81.75 530 ASN A C 1
ATOM 4172 O O . ASN A 1 530 ? -22.326 -7.068 4.364 1.00 81.75 530 ASN A O 1
ATOM 4176 N N . HIS A 1 531 ? -22.207 -5.018 3.449 1.00 84.50 531 HIS A N 1
ATOM 4177 C CA . HIS A 1 531 ? -23.632 -4.916 3.167 1.00 84.50 531 HIS A CA 1
ATOM 4178 C C . HIS A 1 531 ? -24.012 -5.610 1.851 1.00 84.50 531 HIS A C 1
ATOM 4180 O O . HIS A 1 531 ? -24.594 -6.698 1.874 1.00 84.50 531 HIS A O 1
ATOM 4186 N N . ASP A 1 532 ? -23.645 -5.008 0.716 1.00 88.25 532 ASP A N 1
ATOM 4187 C CA . ASP A 1 532 ? -23.710 -5.608 -0.615 1.00 88.25 532 ASP A CA 1
ATOM 4188 C C . ASP A 1 532 ? -22.309 -5.712 -1.226 1.00 88.25 532 ASP A C 1
ATOM 4190 O O . ASP A 1 532 ? -21.469 -4.832 -1.032 1.00 88.25 532 ASP A O 1
ATOM 4194 N N . VAL A 1 533 ? -22.066 -6.785 -1.983 1.00 93.50 533 VAL A N 1
ATOM 4195 C CA . VAL A 1 533 ? -20.831 -6.975 -2.758 1.00 93.50 533 VAL A CA 1
ATOM 4196 C C . VAL A 1 533 ? -21.181 -7.236 -4.217 1.00 93.50 533 VAL A C 1
ATOM 4198 O O . VAL A 1 533 ? -21.965 -8.131 -4.532 1.00 93.50 533 VAL A O 1
ATOM 4201 N N . SER A 1 534 ? -20.568 -6.493 -5.132 1.00 93.06 534 SER A N 1
ATOM 4202 C CA . SER A 1 534 ? -20.669 -6.718 -6.574 1.00 93.06 534 SER A CA 1
ATOM 4203 C C . SER A 1 534 ? -19.342 -7.201 -7.138 1.00 93.06 534 SER A C 1
ATOM 4205 O O . SER A 1 534 ? -18.301 -6.622 -6.857 1.00 93.06 534 SER A O 1
ATOM 4207 N N . ILE A 1 535 ? -19.388 -8.223 -7.987 1.00 96.44 535 ILE A N 1
ATOM 4208 C CA . ILE A 1 535 ? -18.224 -8.760 -8.694 1.00 96.44 535 ILE A CA 1
ATOM 4209 C C . ILE A 1 535 ? -18.466 -8.568 -10.190 1.00 96.44 535 ILE A C 1
ATOM 4211 O O . ILE A 1 535 ? -19.452 -9.089 -10.706 1.00 96.44 535 ILE A O 1
ATOM 4215 N N . GLU A 1 536 ? -17.602 -7.828 -10.885 1.00 91.56 536 GLU A N 1
ATOM 4216 C CA . GLU A 1 536 ? -17.806 -7.401 -12.279 1.00 91.56 536 GLU A CA 1
ATOM 4217 C C . GLU A 1 536 ? -16.553 -7.603 -13.126 1.00 91.56 536 GLU A C 1
ATOM 4219 O O . GLU A 1 536 ? -15.513 -7.038 -12.828 1.00 91.56 536 GLU A O 1
ATOM 4224 N N . ASN A 1 537 ? -16.628 -8.391 -14.200 1.00 91.31 537 ASN A N 1
ATOM 4225 C CA . ASN A 1 537 ? -15.462 -8.653 -15.052 1.00 91.31 537 ASN A CA 1
ATOM 4226 C C . ASN A 1 537 ? -14.235 -9.183 -14.269 1.00 91.31 537 ASN A C 1
ATOM 4228 O O . ASN A 1 537 ? -13.101 -8.765 -14.491 1.00 91.31 537 ASN A O 1
ATOM 4232 N N . VAL A 1 538 ? -14.475 -10.101 -13.323 1.00 96.56 538 VAL A N 1
ATOM 4233 C CA . VAL A 1 538 ? -13.428 -10.724 -12.495 1.00 96.56 538 VAL A CA 1
ATOM 4234 C C . VAL A 1 538 ? -13.344 -12.219 -12.759 1.00 96.56 538 VAL A C 1
ATOM 4236 O O . VAL A 1 538 ? -14.355 -12.923 -12.730 1.00 96.56 538 VAL A O 1
ATOM 4239 N N . THR A 1 539 ? -12.133 -12.733 -12.941 1.00 98.06 539 THR A N 1
ATOM 4240 C CA . THR A 1 539 ? -11.874 -14.173 -13.003 1.00 98.06 539 THR A CA 1
ATOM 4241 C C . THR A 1 539 ? -11.161 -14.640 -11.741 1.00 98.06 539 THR A C 1
ATOM 4243 O O . THR A 1 539 ? -10.016 -14.271 -11.519 1.00 98.06 539 THR A O 1
ATOM 4246 N N . PHE A 1 540 ? -11.803 -15.507 -10.959 1.00 98.19 540 PHE A N 1
ATOM 4247 C CA . PHE A 1 540 ? -11.159 -16.270 -9.889 1.00 98.19 540 PHE A CA 1
ATOM 4248 C C . PHE A 1 540 ? -10.865 -17.681 -10.410 1.00 98.19 540 PHE A C 1
ATOM 4250 O O . PHE A 1 540 ? -11.798 -18.434 -10.713 1.00 98.19 540 PHE A O 1
ATOM 4257 N N . LYS A 1 541 ? -9.587 -18.038 -10.562 1.00 96.12 541 LYS A N 1
ATOM 4258 C CA . LYS A 1 541 ? -9.142 -19.310 -11.153 1.00 96.12 541 LYS A CA 1
ATOM 4259 C C . LYS A 1 541 ? -8.075 -20.014 -10.315 1.00 96.12 541 LYS A C 1
ATOM 4261 O O . LYS A 1 541 ? -7.563 -19.459 -9.355 1.00 96.12 541 LYS A O 1
ATOM 4266 N N . ASP A 1 542 ? -7.735 -21.237 -10.708 1.00 96.06 542 ASP A N 1
ATOM 4267 C CA . ASP A 1 542 ? -6.600 -21.988 -10.163 1.00 96.06 542 ASP A CA 1
ATOM 4268 C C . ASP A 1 542 ? -6.660 -22.152 -8.629 1.00 96.06 542 ASP A C 1
ATOM 4270 O O . ASP A 1 542 ? -7.662 -22.665 -8.129 1.00 96.06 542 ASP A O 1
ATOM 4274 N N . ASP A 1 543 ? -5.615 -21.782 -7.886 1.00 95.94 543 ASP A N 1
ATOM 4275 C CA . ASP A 1 543 ? -5.482 -22.071 -6.448 1.00 95.94 543 ASP A CA 1
ATOM 4276 C C . ASP A 1 543 ? -6.221 -21.052 -5.549 1.00 95.94 543 ASP A C 1
ATOM 4278 O O . ASP A 1 543 ? -6.025 -21.043 -4.337 1.00 95.94 543 ASP A O 1
ATOM 4282 N N . VAL A 1 544 ? -7.063 -20.181 -6.117 1.00 97.31 544 VAL A N 1
ATOM 4283 C CA . VAL A 1 544 ? -7.786 -19.149 -5.357 1.00 97.31 544 VAL A CA 1
ATOM 4284 C C . VAL A 1 544 ? -8.767 -19.745 -4.346 1.00 97.31 544 VAL A C 1
ATOM 4286 O O . VAL A 1 544 ? -9.599 -20.592 -4.692 1.00 97.31 544 VAL A O 1
ATOM 4289 N N . VAL A 1 545 ? -8.744 -19.203 -3.129 1.00 98.00 545 VAL A N 1
ATOM 4290 C CA . VAL A 1 545 ? -9.770 -19.389 -2.098 1.00 98.00 545 VAL A CA 1
ATOM 4291 C C . VAL A 1 545 ? -10.522 -18.069 -1.895 1.00 98.00 545 VAL A C 1
ATOM 4293 O O . VAL A 1 545 ? -9.903 -17.027 -1.722 1.00 98.00 545 VAL A O 1
ATOM 4296 N N . VAL A 1 546 ? -11.854 -18.093 -1.951 1.00 97.69 546 VAL A N 1
ATOM 4297 C CA . VAL A 1 546 ? -12.720 -16.926 -1.701 1.00 97.69 546 VAL A CA 1
ATOM 4298 C C . VAL A 1 546 ? -13.770 -17.299 -0.671 1.00 97.69 546 VAL A C 1
ATOM 4300 O O . VAL A 1 546 ? -14.578 -18.190 -0.933 1.00 97.69 546 VAL A O 1
ATOM 4303 N N . ASN A 1 547 ? -13.822 -16.571 0.439 1.00 96.38 547 ASN A N 1
ATOM 4304 C CA . ASN A 1 547 ? -14.865 -16.658 1.452 1.00 96.38 547 ASN A CA 1
ATOM 4305 C C . ASN A 1 547 ? -15.494 -15.276 1.647 1.00 96.38 547 ASN A C 1
ATOM 4307 O O . ASN A 1 547 ? -15.049 -14.456 2.448 1.00 96.38 547 ASN A O 1
ATOM 4311 N N . PHE A 1 548 ? -16.555 -15.002 0.889 1.00 95.62 548 PHE A N 1
ATOM 4312 C CA . PHE A 1 548 ? -17.279 -13.738 0.988 1.00 95.62 548 PHE A CA 1
ATOM 4313 C C . PHE A 1 548 ? -18.623 -13.934 1.666 1.00 95.62 548 PHE A C 1
ATOM 4315 O O . PHE A 1 548 ? -19.447 -14.759 1.252 1.00 95.62 548 PHE A O 1
ATOM 4322 N N . VAL A 1 549 ? -18.863 -13.107 2.675 1.00 92.12 549 VAL A N 1
ATOM 4323 C CA . VAL A 1 549 ? -20.131 -12.982 3.372 1.00 92.12 549 VAL A CA 1
ATOM 4324 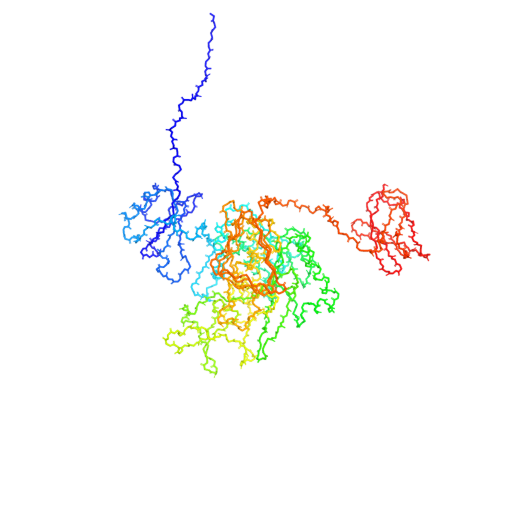C C . VAL A 1 549 ? -20.614 -11.543 3.251 1.00 92.12 549 VAL A C 1
ATOM 4326 O O . VAL A 1 549 ? -19.892 -10.605 3.580 1.00 92.12 549 VAL A O 1
ATOM 4329 N N . ALA A 1 550 ? -21.850 -11.378 2.784 1.00 90.19 550 ALA A N 1
ATOM 4330 C CA . ALA A 1 550 ? -22.535 -10.090 2.727 1.00 90.19 550 ALA A CA 1
ATOM 4331 C C . ALA A 1 550 ? -23.879 -10.155 3.456 1.00 90.19 550 ALA A C 1
ATOM 4333 O O . ALA A 1 550 ? -24.563 -11.178 3.424 1.00 90.19 550 ALA A O 1
ATOM 4334 N N . ASN A 1 551 ? -24.273 -9.070 4.112 1.00 86.94 551 ASN A N 1
ATOM 4335 C CA . ASN A 1 551 ? -25.515 -8.975 4.874 1.00 86.94 551 ASN A CA 1
ATOM 4336 C C . ASN A 1 551 ? -26.744 -9.110 3.962 1.00 86.94 551 ASN A C 1
ATOM 4338 O O . ASN A 1 551 ? -27.668 -9.878 4.248 1.00 86.94 551 ASN A O 1
ATOM 4342 N N . ASN A 1 552 ? -26.732 -8.388 2.839 1.00 85.88 552 ASN A N 1
ATOM 4343 C CA . ASN A 1 552 ? -27.851 -8.303 1.913 1.00 85.88 552 ASN A CA 1
ATOM 4344 C C . ASN A 1 552 ? -27.638 -9.192 0.680 1.00 85.88 552 ASN A C 1
ATOM 4346 O O . ASN A 1 552 ? -28.354 -10.185 0.509 1.00 85.88 552 ASN A O 1
ATOM 4350 N N . SER A 1 553 ? -26.663 -8.879 -0.179 1.00 89.69 553 SER A N 1
ATOM 4351 C CA . SER A 1 553 ? -26.447 -9.647 -1.407 1.00 89.69 553 SER A CA 1
ATOM 4352 C C . SER A 1 553 ? -25.000 -9.681 -1.897 1.00 89.69 553 SER A C 1
ATOM 4354 O O . SER A 1 553 ? -24.209 -8.772 -1.667 1.00 89.69 553 SER A O 1
ATOM 4356 N N . ILE A 1 554 ? -24.675 -10.755 -2.626 1.00 94.69 554 ILE A N 1
ATOM 4357 C CA . ILE A 1 554 ? -23.472 -10.852 -3.456 1.00 94.69 554 ILE A CA 1
ATOM 4358 C C . ILE A 1 554 ? -23.932 -11.016 -4.905 1.00 94.69 554 ILE A C 1
ATOM 4360 O O . ILE A 1 554 ? -24.604 -11.995 -5.243 1.00 94.69 554 ILE A O 1
ATOM 4364 N N . SER A 1 555 ? -23.590 -10.052 -5.753 1.00 93.44 555 SER A N 1
ATOM 4365 C CA . SER A 1 555 ? -24.020 -9.975 -7.148 1.00 93.44 555 SER A CA 1
ATOM 4366 C C . SER A 1 555 ? -22.872 -10.312 -8.096 1.00 93.44 555 SER A C 1
ATOM 4368 O O . SER A 1 555 ? -21.879 -9.595 -8.156 1.00 93.44 555 SER A O 1
ATOM 4370 N N . LEU A 1 556 ? -23.029 -11.383 -8.879 1.00 96.44 556 LEU A N 1
ATOM 4371 C CA . LEU A 1 556 ? -22.108 -11.736 -9.965 1.00 96.44 556 LEU A CA 1
ATOM 4372 C C . LEU A 1 556 ? -22.591 -11.079 -11.261 1.00 96.44 556 LEU A C 1
ATOM 4374 O O . LEU A 1 556 ? -23.672 -11.414 -11.755 1.00 96.44 556 LEU A O 1
ATOM 4378 N N . LYS A 1 557 ? -21.821 -10.128 -11.789 1.00 90.81 557 LYS A N 1
ATOM 4379 C CA . LYS A 1 557 ? -22.152 -9.368 -12.999 1.00 90.81 557 LYS A CA 1
ATOM 4380 C C . LYS A 1 557 ? -21.479 -9.965 -14.244 1.00 90.81 557 LYS A C 1
ATOM 4382 O O . LYS A 1 557 ? -20.905 -11.054 -14.220 1.00 90.81 557 LYS A O 1
ATOM 4387 N N . GLU A 1 558 ? -21.643 -9.289 -15.381 1.00 87.69 558 GLU A N 1
ATOM 4388 C CA . GLU A 1 558 ? -21.062 -9.713 -16.657 1.00 87.69 558 GLU A CA 1
ATOM 4389 C C . GLU A 1 558 ? -19.531 -9.820 -16.566 1.00 87.69 558 GLU A C 1
ATOM 4391 O O . GLU A 1 558 ? -18.884 -9.060 -15.851 1.00 87.69 558 GLU A O 1
ATOM 4396 N N . GLY A 1 559 ? -18.958 -10.809 -17.258 1.00 87.81 559 GLY A N 1
ATOM 4397 C CA . GLY A 1 559 ? -17.516 -11.077 -17.251 1.00 87.81 559 GLY A CA 1
ATOM 4398 C C . GLY A 1 559 ? -16.992 -11.795 -16.000 1.00 87.81 559 GLY A C 1
ATOM 4399 O O . GLY A 1 559 ? -15.801 -12.080 -15.930 1.00 87.81 559 GLY A O 1
ATOM 4400 N N . THR A 1 560 ? -17.843 -12.126 -15.021 1.00 95.75 560 THR A N 1
ATOM 4401 C CA . THR A 1 560 ? -17.407 -12.886 -13.843 1.00 95.75 560 THR A CA 1
ATOM 4402 C C . THR A 1 560 ? -17.242 -14.377 -14.146 1.00 95.75 560 THR A C 1
ATOM 4404 O O . THR A 1 560 ? -18.172 -15.049 -14.606 1.00 95.75 560 THR A O 1
ATOM 4407 N N . HIS A 1 561 ? -16.070 -14.926 -13.826 1.00 96.31 561 HIS A N 1
ATOM 4408 C CA . HIS A 1 561 ? -15.726 -16.331 -14.034 1.00 96.31 561 HIS A CA 1
ATOM 4409 C C . HIS A 1 561 ? -15.181 -16.960 -12.747 1.00 96.31 561 HIS A C 1
ATOM 4411 O O . HIS A 1 561 ? -14.177 -16.513 -12.205 1.00 96.31 561 HIS A O 1
ATOM 4417 N N . LEU A 1 562 ? -15.841 -18.019 -12.269 1.00 97.44 562 LEU A N 1
ATOM 4418 C CA . LEU A 1 562 ? -15.463 -18.762 -11.061 1.00 97.44 562 LEU A CA 1
ATOM 4419 C C . LEU A 1 562 ? -14.991 -20.160 -11.469 1.00 97.44 562 LEU A C 1
ATOM 4421 O O . LEU A 1 562 ? -15.807 -21.030 -11.779 1.00 97.44 562 LEU A O 1
ATOM 4425 N N . VAL A 1 563 ? -13.678 -20.359 -11.529 1.00 96.88 563 VAL A N 1
ATOM 4426 C CA . VAL A 1 563 ? -13.035 -21.578 -12.046 1.00 96.88 563 VAL A CA 1
ATOM 4427 C C . VAL A 1 563 ? -11.858 -22.034 -11.160 1.00 96.88 563 VAL A C 1
ATOM 4429 O O . VAL A 1 563 ? -10.751 -22.220 -11.672 1.00 96.88 563 VAL A O 1
ATOM 4432 N N . PRO A 1 564 ? -12.061 -22.230 -9.838 1.00 95.25 564 PRO A N 1
ATOM 4433 C CA . PRO A 1 564 ? -11.020 -22.781 -8.970 1.00 95.25 564 PRO A CA 1
ATOM 4434 C C . PRO A 1 564 ? -10.651 -24.215 -9.388 1.00 95.25 564 PRO A C 1
ATOM 4436 O O . PRO A 1 564 ? -11.477 -24.963 -9.926 1.00 95.25 564 PRO A O 1
ATOM 4439 N N . ASN A 1 565 ? -9.406 -24.609 -9.129 1.00 94.88 565 ASN A N 1
ATOM 4440 C CA . ASN A 1 565 ? -8.918 -25.973 -9.316 1.00 94.88 565 ASN A CA 1
ATOM 4441 C C . ASN A 1 565 ? -9.154 -26.826 -8.045 1.00 94.88 565 ASN A C 1
ATOM 4443 O O . ASN A 1 565 ? -9.995 -26.501 -7.215 1.00 94.88 565 ASN A O 1
ATOM 4447 N N . ALA A 1 566 ? -8.455 -27.959 -7.897 1.00 95.75 566 ALA A N 1
ATOM 4448 C CA . ALA A 1 566 ? -8.630 -28.855 -6.748 1.00 95.75 566 ALA A CA 1
ATOM 4449 C C . ALA A 1 566 ? -8.101 -28.308 -5.403 1.00 95.75 566 ALA A C 1
ATOM 4451 O O . ALA A 1 566 ? -8.470 -28.855 -4.365 1.00 95.75 566 ALA A O 1
ATOM 4452 N N . ASN A 1 567 ? -7.240 -27.289 -5.424 1.00 94.44 567 ASN A N 1
ATOM 4453 C CA . ASN A 1 567 ? -6.700 -26.625 -4.237 1.00 94.44 567 ASN A CA 1
ATOM 4454 C C . ASN A 1 567 ? -7.473 -25.342 -3.887 1.00 94.44 567 ASN A C 1
ATOM 4456 O O . ASN A 1 567 ? -7.420 -24.911 -2.740 1.00 94.44 567 ASN A O 1
ATOM 4460 N N . GLY A 1 568 ? -8.178 -24.746 -4.854 1.00 95.12 568 GLY A N 1
ATOM 4461 C CA . GLY A 1 568 ? -8.997 -23.551 -4.657 1.00 95.12 568 GLY A CA 1
ATOM 4462 C C . GLY A 1 568 ? -10.438 -23.849 -4.223 1.00 95.12 568 GLY A C 1
ATOM 4463 O O . GLY A 1 568 ? -10.949 -24.963 -4.372 1.00 95.12 568 GLY A O 1
ATOM 4464 N N . SER A 1 569 ? -11.136 -22.834 -3.715 1.00 97.38 569 SER A N 1
ATOM 4465 C CA . SER A 1 569 ? -12.566 -22.918 -3.390 1.00 97.38 569 SER A CA 1
ATOM 4466 C C . SER A 1 569 ? -13.247 -21.550 -3.436 1.00 97.38 569 SER A C 1
ATOM 4468 O O . SER A 1 569 ? -12.610 -20.533 -3.206 1.00 97.38 569 SER A O 1
ATOM 4470 N N . ILE A 1 570 ? -14.544 -21.508 -3.754 1.00 97.06 570 ILE A N 1
ATOM 4471 C CA . ILE A 1 570 ? -15.322 -20.261 -3.771 1.00 97.06 570 ILE A CA 1
ATOM 4472 C C . ILE A 1 570 ? -16.583 -20.454 -2.928 1.00 97.06 570 ILE A C 1
ATOM 4474 O O . ILE A 1 570 ? -17.477 -21.226 -3.290 1.00 97.06 570 ILE A O 1
ATOM 4478 N N . THR A 1 571 ? -16.657 -19.717 -1.828 1.00 96.50 571 THR A N 1
ATOM 4479 C CA . THR A 1 571 ? -17.775 -19.653 -0.894 1.00 96.50 571 THR A CA 1
ATOM 4480 C C . THR A 1 571 ? -18.335 -18.236 -0.900 1.00 96.50 571 THR A C 1
ATOM 4482 O O . THR A 1 571 ? -17.701 -17.300 -0.429 1.00 96.50 571 THR A O 1
ATOM 4485 N N . LEU A 1 572 ? -19.550 -18.080 -1.426 1.00 95.12 572 LEU A N 1
ATOM 4486 C CA . LEU A 1 572 ? -20.283 -16.814 -1.423 1.00 95.12 572 LEU A CA 1
ATOM 4487 C C . LEU A 1 572 ? -21.565 -17.001 -0.618 1.00 95.12 572 LEU A C 1
ATOM 4489 O O . LEU A 1 572 ? -22.378 -17.877 -0.935 1.00 95.12 572 LEU A O 1
ATOM 4493 N N . LYS A 1 573 ? -21.753 -16.194 0.422 1.00 93.06 573 LYS A N 1
ATOM 4494 C CA . LYS A 1 573 ? -22.870 -16.331 1.353 1.00 93.06 573 LYS A CA 1
ATOM 4495 C C . LYS A 1 573 ? -23.544 -14.985 1.603 1.00 93.06 573 LYS A C 1
ATOM 4497 O O . LYS A 1 573 ? -22.890 -14.002 1.919 1.00 93.06 573 LYS A O 1
ATOM 4502 N N . ALA A 1 574 ? -24.871 -14.972 1.526 1.00 89.50 574 ALA A N 1
ATOM 4503 C CA . ALA A 1 574 ? -25.668 -13.903 2.116 1.00 89.50 574 ALA A CA 1
ATOM 4504 C C . ALA A 1 574 ? -26.059 -14.309 3.546 1.00 89.50 574 ALA A C 1
ATOM 4506 O O . ALA A 1 574 ? -26.647 -15.380 3.740 1.00 89.50 574 ALA A O 1
ATOM 4507 N N . ASP A 1 575 ? -25.719 -13.494 4.540 1.00 86.12 575 ASP A N 1
ATOM 4508 C CA . ASP A 1 575 ? -26.021 -13.740 5.949 1.00 86.12 575 ASP A CA 1
ATOM 4509 C C . ASP A 1 575 ? -26.497 -12.461 6.640 1.00 86.12 575 ASP A C 1
ATOM 4511 O O . ASP A 1 575 ? -25.711 -11.645 7.104 1.00 86.12 575 ASP A O 1
ATOM 4515 N N . ASN A 1 576 ? -27.811 -12.321 6.795 1.00 80.06 576 ASN A N 1
ATOM 4516 C CA . ASN A 1 576 ? -28.408 -11.139 7.417 1.00 80.06 576 ASN A CA 1
ATOM 4517 C C . ASN A 1 576 ? -28.164 -11.012 8.934 1.00 80.06 576 ASN A C 1
ATOM 4519 O O . ASN A 1 576 ? -28.703 -10.109 9.584 1.00 80.06 576 ASN A O 1
ATOM 4523 N N . THR A 1 577 ? -27.395 -11.938 9.513 1.00 76.62 577 THR A N 1
ATOM 4524 C CA . THR A 1 577 ? -26.929 -11.866 10.898 1.00 76.62 577 THR A CA 1
ATOM 4525 C C . THR A 1 577 ? -25.547 -11.230 11.025 1.00 76.62 577 THR A C 1
ATOM 4527 O O . THR A 1 577 ? -25.191 -10.847 12.142 1.00 76.62 577 THR A O 1
ATOM 4530 N N . ILE A 1 578 ? -24.812 -11.034 9.916 1.00 71.19 578 ILE A N 1
ATOM 4531 C CA . ILE A 1 578 ? -23.593 -10.219 9.915 1.00 71.19 578 ILE A CA 1
ATOM 4532 C C . ILE A 1 578 ? -23.990 -8.738 9.978 1.00 71.19 578 ILE A C 1
ATOM 4534 O O . ILE A 1 578 ? -24.362 -8.086 9.011 1.00 71.19 578 ILE A O 1
ATOM 4538 N N . ASN A 1 579 ? -24.052 -8.226 11.197 1.00 59.78 579 ASN A N 1
ATOM 4539 C CA . ASN A 1 579 ? -24.324 -6.827 11.497 1.00 59.78 579 ASN A CA 1
ATOM 4540 C C . ASN A 1 579 ? -23.468 -6.482 12.709 1.00 59.78 579 ASN A C 1
ATOM 4542 O O . ASN A 1 579 ? -23.977 -6.217 13.802 1.00 59.78 579 ASN A O 1
ATOM 4546 N N . ASP A 1 580 ? -22.151 -6.596 12.538 1.00 61.25 580 ASP A N 1
ATOM 4547 C CA . ASP A 1 580 ? -21.239 -6.249 13.611 1.00 61.25 580 ASP A CA 1
ATOM 4548 C C . ASP A 1 580 ? -21.107 -4.727 13.632 1.00 61.25 580 ASP A C 1
ATOM 4550 O O . ASP A 1 580 ? -20.503 -4.100 12.760 1.00 61.25 580 ASP A O 1
ATOM 4554 N N . VAL A 1 581 ? -21.754 -4.108 14.620 1.00 59.34 581 VAL A N 1
ATOM 4555 C CA . VAL A 1 581 ? -21.506 -2.702 14.929 1.00 59.34 581 VAL A CA 1
ATOM 4556 C C . VAL A 1 581 ? -20.027 -2.626 15.266 1.00 59.34 581 VAL A C 1
ATOM 4558 O O . VAL A 1 581 ? -19.615 -3.209 16.266 1.00 59.34 581 VAL A O 1
ATOM 4561 N N . CYS A 1 582 ? -19.229 -1.926 14.454 1.00 65.06 582 CYS A N 1
ATOM 4562 C CA . CYS A 1 582 ? -17.836 -1.692 14.811 1.00 65.06 582 CYS A CA 1
ATOM 4563 C C . CYS A 1 582 ? -17.816 -0.932 16.141 1.00 65.06 582 CYS A C 1
ATOM 4565 O O . CYS A 1 582 ? -18.139 0.255 16.210 1.00 65.06 582 CYS A O 1
ATOM 4567 N N . VAL A 1 583 ? -17.501 -1.649 17.217 1.00 54.25 583 VAL A N 1
ATOM 4568 C CA . VAL A 1 583 ? -17.236 -1.085 18.534 1.00 54.25 583 VAL A CA 1
ATOM 4569 C C . VAL A 1 583 ? -15.719 -1.042 18.642 1.00 54.25 583 VAL A C 1
ATOM 4571 O O . VAL A 1 583 ? -15.119 -2.093 18.880 1.00 54.25 583 VAL A O 1
ATOM 4574 N N . PRO A 1 584 ? -15.083 0.134 18.458 1.00 48.12 584 PRO A N 1
ATOM 4575 C CA . PRO A 1 584 ? -13.643 0.263 18.597 1.00 48.12 584 PRO A CA 1
ATOM 4576 C C . PRO A 1 584 ? -13.257 -0.284 19.960 1.00 48.12 584 PRO A C 1
ATOM 4578 O O . PRO A 1 584 ? -13.749 0.174 21.000 1.00 48.12 584 PRO A O 1
ATOM 4581 N N . SER A 1 585 ? -12.451 -1.339 19.963 1.00 41.38 585 SER A N 1
ATOM 4582 C CA . SER A 1 585 ? -12.092 -1.972 21.215 1.00 41.38 585 SER A CA 1
ATOM 4583 C C . SER A 1 585 ? -11.240 -0.979 22.003 1.00 41.38 585 SER A C 1
ATOM 4585 O O . SER A 1 585 ? -10.146 -0.613 21.580 1.00 41.38 585 SER A O 1
ATOM 4587 N N . SER A 1 586 ? -11.703 -0.557 23.178 1.00 36.75 586 SER A N 1
ATOM 4588 C CA . SER A 1 586 ? -10.827 0.018 24.196 1.00 36.75 586 SER A CA 1
ATOM 4589 C C . SER A 1 586 ? -10.007 -1.111 24.823 1.00 36.75 586 SER A C 1
ATOM 4591 O O . SER A 1 586 ? -10.090 -1.382 26.022 1.00 36.75 586 SER A O 1
ATOM 4593 N N . ARG A 1 587 ? -9.237 -1.843 24.008 1.00 38.28 587 ARG A N 1
ATOM 4594 C CA . ARG A 1 587 ? -8.295 -2.842 24.509 1.00 38.28 587 ARG A CA 1
ATOM 4595 C C . ARG A 1 587 ? -7.119 -2.101 25.146 1.00 38.28 587 ARG A C 1
ATOM 4597 O O . ARG A 1 587 ? -6.046 -1.978 24.582 1.00 38.28 587 ARG A O 1
ATOM 4604 N N . GLN A 1 588 ? -7.304 -1.667 26.394 1.00 32.19 588 GLN A N 1
ATOM 4605 C CA . GLN A 1 588 ? -6.248 -1.915 27.370 1.00 32.19 588 GLN A CA 1
ATOM 4606 C C . GLN A 1 588 ? -6.083 -3.430 27.414 1.00 32.19 588 GLN A C 1
ATOM 4608 O O . GLN A 1 588 ? -7.083 -4.119 27.619 1.00 32.19 588 GLN A O 1
ATOM 4613 N N . ALA A 1 589 ? -4.870 -3.929 27.166 1.00 32.22 589 ALA A N 1
ATOM 4614 C CA . ALA A 1 589 ? -4.532 -5.348 27.156 1.00 32.22 589 ALA A CA 1
ATOM 4615 C C . ALA A 1 589 ? -5.161 -6.086 28.355 1.00 32.22 589 ALA A C 1
ATOM 4617 O O . ALA A 1 589 ? -4.624 -6.117 29.464 1.00 32.22 589 ALA A O 1
ATOM 4618 N N . ASN A 1 590 ? -6.339 -6.666 28.134 1.00 25.61 590 ASN A N 1
ATOM 4619 C CA . ASN A 1 590 ? -7.025 -7.514 29.086 1.00 25.61 590 ASN A CA 1
ATOM 4620 C C . ASN A 1 590 ? -6.617 -8.938 28.737 1.00 25.61 590 ASN A C 1
ATOM 4622 O O . ASN A 1 590 ? -7.180 -9.558 27.841 1.00 25.61 590 ASN A O 1
ATOM 4626 N N . ALA A 1 591 ? -5.625 -9.447 29.463 1.00 33.28 591 ALA A N 1
ATOM 4627 C CA . ALA A 1 591 ? -5.222 -10.846 29.450 1.00 33.28 591 ALA A CA 1
ATOM 4628 C C . ALA A 1 591 ? -6.347 -11.722 30.028 1.00 33.28 591 ALA A C 1
ATOM 4630 O O . ALA A 1 591 ? -6.292 -12.146 31.182 1.00 33.28 591 ALA A O 1
ATOM 4631 N N . SER A 1 592 ? -7.435 -11.914 29.288 1.00 34.03 592 SER A N 1
ATOM 4632 C CA . SER A 1 592 ? -8.562 -12.770 29.662 1.00 34.03 592 SER A CA 1
ATOM 4633 C C . SER A 1 592 ? -9.422 -13.034 28.430 1.00 34.03 592 SER A C 1
ATOM 4635 O O . SER A 1 592 ? -10.368 -12.291 28.201 1.00 34.03 592 SER A O 1
ATOM 4637 N N . ASN A 1 593 ? -9.060 -14.048 27.634 1.00 29.55 593 ASN A N 1
ATOM 4638 C CA . ASN A 1 593 ? -9.959 -15.011 26.971 1.00 29.55 593 ASN A CA 1
ATOM 4639 C C . ASN A 1 593 ? -9.176 -15.792 25.903 1.00 29.55 593 ASN A C 1
ATOM 4641 O O . ASN A 1 593 ? -9.108 -15.381 24.754 1.00 29.55 593 ASN A O 1
ATOM 4645 N N . ILE A 1 594 ? -8.597 -16.930 26.293 1.00 33.31 594 ILE A N 1
ATOM 4646 C CA . ILE A 1 594 ? -8.066 -17.928 25.353 1.00 33.31 594 ILE A CA 1
ATOM 4647 C C . ILE A 1 594 ? -9.202 -18.926 25.058 1.00 33.31 594 ILE A C 1
ATOM 4649 O O . ILE A 1 594 ? -9.744 -19.484 26.022 1.00 33.31 594 ILE A O 1
ATOM 4653 N N . PRO A 1 595 ? -9.583 -19.170 23.790 1.00 26.80 595 PRO A N 1
ATOM 4654 C CA . PRO A 1 595 ? -10.557 -20.199 23.426 1.00 26.80 595 PRO A CA 1
ATOM 4655 C C . PRO A 1 595 ? -10.018 -21.618 23.681 1.00 26.80 595 PRO A C 1
ATOM 4657 O O . PRO A 1 595 ? -8.841 -21.908 23.475 1.00 26.80 595 PRO A O 1
ATOM 4660 N N . GLU A 1 596 ? -10.889 -22.524 24.133 1.00 32.19 596 GLU A N 1
ATOM 4661 C CA . GLU A 1 596 ? -10.579 -23.946 24.318 1.00 32.19 596 GLU A CA 1
ATOM 4662 C C . GLU A 1 596 ? -10.263 -24.632 22.978 1.00 32.19 596 GLU A C 1
ATOM 4664 O O . GLU A 1 596 ? -11.162 -24.863 22.173 1.00 32.19 596 GLU A O 1
ATOM 4669 N N . ILE A 1 597 ? -9.009 -25.056 22.783 1.00 28.66 597 ILE A N 1
ATOM 4670 C CA . ILE A 1 597 ? -8.644 -26.043 21.759 1.00 28.66 597 ILE A CA 1
ATOM 4671 C C . ILE A 1 597 ? -8.494 -27.420 22.414 1.00 28.66 597 ILE A C 1
ATOM 4673 O O . ILE A 1 597 ? -7.770 -27.629 23.394 1.00 28.66 597 ILE A O 1
ATOM 4677 N N . THR A 1 598 ? -9.236 -28.373 21.860 1.00 29.33 598 THR A N 1
ATOM 4678 C CA . THR A 1 598 ? -9.304 -29.786 22.229 1.00 29.33 598 THR A CA 1
ATOM 4679 C C . THR A 1 598 ? -7.943 -30.477 22.117 1.00 29.33 598 THR A C 1
ATOM 4681 O O . THR A 1 598 ? -7.395 -30.632 21.031 1.00 29.33 598 THR A O 1
ATOM 4684 N N . LYS A 1 599 ? -7.423 -30.928 23.265 1.00 31.94 599 LYS A N 1
ATOM 4685 C CA . LYS A 1 599 ? -6.156 -31.656 23.412 1.00 31.94 599 LYS A CA 1
ATOM 4686 C C . LYS A 1 599 ? -6.210 -33.059 22.812 1.00 31.94 599 LYS A C 1
ATOM 4688 O O . LYS A 1 599 ? -6.883 -33.933 23.361 1.00 31.94 599 LYS A O 1
ATOM 4693 N N . GLU A 1 600 ? -5.357 -33.318 21.826 1.00 29.75 600 GLU A N 1
ATOM 4694 C CA . GLU A 1 600 ? -4.624 -34.582 21.813 1.00 29.75 600 GLU A CA 1
ATOM 4695 C C . GLU A 1 600 ? -3.537 -34.556 22.902 1.00 29.75 600 GLU A C 1
ATOM 4697 O O . GLU A 1 600 ? -2.928 -33.536 23.220 1.00 29.75 600 GLU A O 1
ATOM 4702 N N . THR A 1 601 ? -3.389 -35.699 23.562 1.00 37.16 601 THR A N 1
ATOM 4703 C CA . THR A 1 601 ? -2.702 -35.928 24.838 1.00 37.16 601 THR A CA 1
ATOM 4704 C C . THR A 1 601 ? -1.209 -35.574 24.822 1.00 37.16 601 THR A C 1
ATOM 4706 O O . THR A 1 601 ? -0.358 -36.425 24.574 1.00 37.16 601 THR A O 1
ATOM 4709 N N . ILE A 1 602 ? -0.881 -34.338 25.197 1.00 39.28 602 ILE A N 1
ATOM 4710 C CA . ILE A 1 602 ? 0.424 -33.978 25.763 1.00 39.28 602 ILE A CA 1
ATOM 4711 C C . ILE A 1 602 ? 0.308 -34.142 27.284 1.00 39.28 602 ILE A C 1
ATOM 4713 O O . ILE A 1 602 ? -0.639 -33.640 27.898 1.00 39.28 602 ILE A O 1
ATOM 4717 N N . GLU A 1 603 ? 1.226 -34.885 27.911 1.00 48.12 603 GLU A N 1
ATOM 4718 C CA . GLU A 1 603 ? 1.302 -34.992 29.373 1.00 48.12 603 GLU A CA 1
ATOM 4719 C C . GLU A 1 603 ? 1.488 -33.591 29.973 1.00 48.12 603 GLU A C 1
ATOM 4721 O O . GLU A 1 603 ? 2.580 -33.028 29.989 1.00 48.12 603 GLU A O 1
ATOM 4726 N N . ASN A 1 604 ? 0.378 -33.019 30.440 1.00 53.03 604 ASN A N 1
ATOM 4727 C CA . ASN A 1 604 ? 0.269 -31.675 30.990 1.00 53.03 604 ASN A CA 1
ATOM 4728 C C . ASN A 1 604 ? 1.063 -31.577 32.309 1.00 53.03 604 ASN A C 1
ATOM 4730 O O . ASN A 1 604 ? 0.507 -31.721 33.404 1.00 53.03 604 ASN A O 1
ATOM 4734 N N . THR A 1 605 ? 2.375 -31.373 32.202 1.00 69.44 605 THR A N 1
ATOM 4735 C CA . THR A 1 605 ? 3.245 -31.100 33.345 1.00 69.44 605 THR A CA 1
ATOM 4736 C C . THR A 1 605 ? 3.029 -29.662 33.795 1.00 69.44 605 THR A C 1
ATOM 4738 O O . THR A 1 605 ? 3.207 -28.733 33.014 1.00 69.44 605 THR A O 1
ATOM 4741 N N . SER A 1 606 ? 2.654 -29.459 35.058 1.00 80.75 606 SER A N 1
ATOM 4742 C CA . SER A 1 606 ? 2.437 -28.121 35.622 1.00 80.75 606 SER A CA 1
ATOM 4743 C C . SER A 1 606 ? 3.172 -27.929 36.946 1.00 80.75 606 SER A C 1
ATOM 4745 O O . SER A 1 606 ? 3.353 -28.875 37.719 1.00 80.75 606 SER A O 1
ATOM 4747 N N . LEU A 1 607 ? 3.588 -26.692 37.229 1.00 87.75 607 LEU A N 1
ATOM 4748 C CA . LEU A 1 607 ? 4.196 -26.307 38.501 1.00 87.75 607 LEU A CA 1
ATOM 4749 C C . LEU A 1 607 ? 3.119 -25.851 39.493 1.00 87.75 607 LEU A C 1
ATOM 4751 O O . LEU A 1 607 ? 2.496 -24.807 39.320 1.00 87.75 607 LEU A O 1
ATOM 4755 N N . ASN A 1 608 ? 2.945 -26.605 40.575 1.00 90.06 608 ASN A N 1
ATOM 4756 C CA . ASN A 1 608 ? 2.064 -26.248 41.680 1.00 90.06 608 ASN A CA 1
ATOM 4757 C C . ASN A 1 608 ? 2.846 -25.544 42.789 1.00 90.06 608 ASN A C 1
ATOM 4759 O O . ASN A 1 608 ? 3.862 -26.062 43.258 1.00 90.06 608 ASN A O 1
ATOM 4763 N N . ILE A 1 609 ? 2.326 -24.404 43.251 1.00 91.69 609 ILE A N 1
ATOM 4764 C CA . ILE A 1 609 ? 2.881 -23.628 44.366 1.00 91.69 609 ILE A CA 1
ATOM 4765 C C . ILE A 1 609 ? 1.854 -23.576 45.492 1.00 91.69 609 ILE A C 1
ATOM 4767 O O . ILE A 1 609 ? 0.784 -22.994 45.314 1.00 91.69 609 ILE A O 1
ATOM 4771 N N . PHE A 1 610 ? 2.152 -24.173 46.646 1.00 86.69 610 PHE A N 1
ATOM 4772 C CA . PHE A 1 610 ? 1.200 -24.217 47.758 1.00 86.69 610 PHE A CA 1
ATOM 4773 C C . PHE A 1 610 ? 1.865 -24.284 49.149 1.00 86.69 610 PHE A C 1
ATOM 4775 O O . PHE A 1 610 ? 2.917 -24.905 49.301 1.00 86.69 610 PHE A O 1
ATOM 4782 N N . PRO A 1 611 ? 1.246 -23.699 50.191 1.00 87.12 611 PRO A N 1
ATOM 4783 C CA . PRO A 1 611 ? 0.132 -22.755 50.095 1.00 87.12 611 PRO A CA 1
ATOM 4784 C C . PRO A 1 611 ? 0.579 -21.465 49.392 1.00 87.12 611 PRO A C 1
ATOM 4786 O O . PRO A 1 611 ? 1.730 -21.060 49.506 1.00 87.12 611 PRO A O 1
ATOM 4789 N N . ASN A 1 612 ? -0.310 -20.853 48.615 1.00 88.00 612 ASN A N 1
ATOM 4790 C CA . ASN A 1 612 ? -0.039 -19.601 47.921 1.00 88.00 612 ASN A CA 1
ATOM 4791 C C . ASN A 1 612 ? -1.359 -18.825 47.778 1.00 88.00 612 ASN A C 1
ATOM 4793 O O . ASN A 1 612 ? -2.212 -19.258 47.003 1.00 88.00 612 ASN A O 1
ATOM 4797 N N . PRO A 1 613 ? -1.577 -17.733 48.530 1.00 89.38 613 PRO A N 1
ATOM 4798 C CA . PRO A 1 613 ? -0.601 -17.005 49.352 1.00 89.38 613 PRO A CA 1
ATOM 4799 C C . PRO A 1 613 ? -0.076 -17.753 50.595 1.00 89.38 613 PRO A C 1
ATOM 4801 O O . PRO A 1 613 ? -0.728 -18.670 51.092 1.00 89.38 613 PRO A O 1
ATOM 4804 N N . SER A 1 614 ? 1.096 -17.356 51.111 1.00 91.88 614 SER A N 1
ATOM 4805 C CA . SER A 1 614 ? 1.695 -17.905 52.343 1.00 91.88 614 SER A CA 1
ATOM 4806 C C . SER A 1 614 ? 2.485 -16.856 53.129 1.00 91.88 614 SER A C 1
ATOM 4808 O O . SER A 1 614 ? 3.025 -15.912 52.556 1.00 91.88 614 SER A O 1
ATOM 4810 N N . SER A 1 615 ? 2.586 -17.031 54.448 1.00 88.38 615 SER A N 1
ATOM 4811 C CA . SER A 1 615 ? 3.387 -16.162 55.321 1.00 88.38 615 SER A CA 1
ATOM 4812 C C . SER A 1 615 ? 4.763 -16.733 55.662 1.00 88.38 615 SER A C 1
ATOM 4814 O O . SER A 1 615 ? 5.654 -15.944 55.966 1.00 88.38 615 SER A O 1
ATOM 4816 N N . ASN A 1 616 ? 4.941 -18.060 55.614 1.00 88.06 616 ASN A N 1
ATOM 4817 C CA . ASN A 1 616 ? 6.099 -18.713 56.238 1.00 88.06 616 ASN A CA 1
ATOM 4818 C C . ASN A 1 616 ? 6.888 -19.595 55.263 1.00 88.06 616 ASN A C 1
ATOM 4820 O O . ASN A 1 616 ? 8.088 -19.410 55.099 1.00 88.06 616 ASN A O 1
ATOM 4824 N N . PHE A 1 617 ? 6.219 -20.544 54.602 1.00 91.00 617 PHE A N 1
ATOM 4825 C CA . PHE A 1 617 ? 6.844 -21.476 53.659 1.00 91.00 617 PHE A CA 1
ATOM 4826 C C . PHE A 1 617 ? 5.933 -21.729 52.461 1.00 91.00 617 PHE A C 1
ATOM 4828 O O . PHE A 1 617 ? 4.708 -21.716 52.600 1.00 91.00 617 PHE A O 1
ATOM 4835 N N . ILE A 1 618 ? 6.526 -22.025 51.310 1.00 92.38 618 ILE A N 1
ATOM 4836 C CA . ILE A 1 618 ? 5.824 -22.490 50.108 1.00 92.38 618 ILE A CA 1
ATOM 4837 C C . ILE A 1 618 ? 6.456 -23.786 49.612 1.00 92.38 618 ILE A C 1
ATOM 4839 O O . ILE A 1 618 ? 7.656 -23.991 49.764 1.00 92.38 618 ILE A O 1
ATOM 4843 N N . SER A 1 619 ? 5.663 -24.656 49.000 1.00 91.56 619 SER A N 1
ATOM 4844 C CA . SER A 1 619 ? 6.139 -25.850 48.307 1.00 91.56 619 SER A CA 1
ATOM 4845 C C . SER A 1 619 ? 5.934 -25.692 46.808 1.00 91.56 619 SER A C 1
ATOM 4847 O O . SER A 1 619 ? 4.838 -25.355 46.375 1.00 91.56 619 SER A O 1
ATOM 4849 N N . LEU A 1 620 ? 6.986 -25.952 46.039 1.00 92.12 620 LEU A N 1
ATOM 4850 C CA . LEU A 1 620 ? 7.005 -25.984 44.579 1.00 92.12 620 LEU A CA 1
ATOM 4851 C C . LEU A 1 620 ? 7.047 -27.452 44.148 1.00 92.12 620 LEU A C 1
ATOM 4853 O O . LEU A 1 620 ? 7.978 -28.169 44.527 1.00 92.12 620 LEU A O 1
ATOM 4857 N N . GLN A 1 621 ? 6.048 -27.917 43.402 1.00 90.31 621 GLN A N 1
ATOM 4858 C CA . GLN A 1 621 ? 5.910 -29.316 42.987 1.00 90.31 621 GLN A CA 1
ATOM 4859 C C . GLN A 1 621 ? 5.554 -29.428 41.505 1.00 90.31 621 GLN A C 1
ATOM 4861 O O . GLN A 1 621 ? 4.607 -28.792 41.059 1.00 90.31 621 GLN A O 1
ATOM 4866 N N . LEU A 1 622 ? 6.241 -30.306 40.769 1.00 86.12 622 LEU A N 1
ATOM 4867 C CA . LEU A 1 622 ? 5.826 -30.684 39.414 1.00 86.12 622 LEU A CA 1
ATOM 4868 C C . LEU A 1 622 ? 4.709 -31.736 39.473 1.00 86.12 622 LEU A C 1
ATOM 4870 O O . LEU A 1 622 ? 4.875 -32.803 40.076 1.00 86.12 622 LEU A O 1
ATOM 4874 N N . SER A 1 623 ? 3.575 -31.437 38.847 1.00 79.06 623 SER A N 1
ATOM 4875 C CA . SER A 1 623 ? 2.447 -32.356 38.670 1.00 79.06 623 SER A CA 1
ATOM 4876 C C . SER A 1 623 ? 2.583 -33.121 37.369 1.00 79.06 623 SER A C 1
ATOM 4878 O O . SER A 1 623 ? 3.039 -32.562 36.380 1.00 79.06 623 SER A O 1
ATOM 4880 N N . ASN A 1 624 ? 2.170 -34.390 37.370 1.00 65.38 624 ASN A N 1
ATOM 4881 C CA . ASN A 1 624 ? 2.100 -35.240 36.176 1.00 65.38 624 ASN A CA 1
ATOM 4882 C C . ASN A 1 624 ? 3.412 -35.371 35.374 1.00 65.38 624 ASN A C 1
ATOM 4884 O O . ASN A 1 624 ? 3.371 -35.744 34.212 1.00 65.38 624 ASN A O 1
ATOM 4888 N N . SER A 1 625 ? 4.570 -35.146 36.012 1.00 68.94 625 SER A N 1
ATOM 4889 C CA . SER A 1 625 ? 5.893 -35.349 35.410 1.00 68.94 625 SER A CA 1
ATOM 4890 C C . SER A 1 625 ? 6.724 -36.384 36.160 1.00 68.94 625 SER A C 1
ATOM 4892 O O . SER A 1 625 ? 6.675 -36.497 37.394 1.00 68.94 625 SER A O 1
ATOM 4894 N N . SER A 1 626 ? 7.520 -37.151 35.413 1.00 74.31 626 SER A N 1
ATOM 4895 C CA . SER A 1 626 ? 8.599 -37.985 35.959 1.00 74.31 626 SER A CA 1
ATOM 4896 C C . SER A 1 626 ? 9.889 -37.198 36.219 1.00 74.31 626 SER A C 1
ATOM 4898 O O . SER A 1 626 ? 10.787 -37.731 36.875 1.00 74.31 626 SER A O 1
ATOM 4900 N N . ASP A 1 627 ? 9.961 -35.944 35.766 1.00 81.44 627 ASP A N 1
ATOM 4901 C CA . ASP A 1 627 ? 11.126 -35.079 35.910 1.00 81.44 627 ASP A CA 1
ATOM 4902 C C . ASP A 1 627 ? 11.300 -34.556 37.348 1.00 81.44 627 ASP A C 1
ATOM 4904 O O . ASP A 1 627 ? 10.387 -34.582 38.182 1.00 81.44 627 ASP A O 1
ATOM 4908 N N . LEU A 1 628 ? 12.524 -34.141 37.664 1.00 84.94 628 LEU A N 1
ATOM 4909 C CA . LEU A 1 628 ? 12.974 -33.759 38.995 1.00 84.94 628 LEU A CA 1
ATOM 4910 C C . LEU A 1 628 ? 13.469 -32.315 38.976 1.00 84.94 628 LEU A C 1
ATOM 4912 O O . LEU A 1 628 ? 14.195 -31.914 38.070 1.00 84.94 628 LEU A O 1
ATOM 4916 N N . ILE A 1 629 ? 13.126 -31.551 40.011 1.00 86.88 629 ILE A N 1
ATOM 4917 C CA . ILE A 1 629 ? 13.589 -30.169 40.161 1.00 86.88 629 ILE A CA 1
ATOM 4918 C C . ILE A 1 629 ? 15.080 -30.188 40.514 1.00 86.88 629 ILE A C 1
ATOM 4920 O O . ILE A 1 629 ? 15.469 -30.862 41.471 1.00 86.88 629 ILE A O 1
ATOM 4924 N N . VAL A 1 630 ? 15.900 -29.437 39.780 1.00 87.88 630 VAL A N 1
ATOM 4925 C CA . VAL A 1 630 ? 17.344 -29.282 40.023 1.00 87.88 630 VAL A CA 1
ATOM 4926 C C . VAL A 1 630 ? 17.630 -28.002 40.797 1.00 87.88 630 VAL A C 1
ATOM 4928 O O . VAL A 1 630 ? 18.365 -28.039 41.784 1.00 87.88 630 VAL A O 1
ATOM 4931 N N . SER A 1 631 ? 17.011 -26.891 40.411 1.00 90.25 631 SER A N 1
ATOM 4932 C CA . SER A 1 631 ? 17.160 -25.613 41.106 1.00 90.25 631 SER A CA 1
ATOM 4933 C C . SER A 1 631 ? 15.900 -24.761 41.000 1.00 90.25 631 SER A C 1
ATOM 4935 O O . SER A 1 631 ? 15.041 -24.970 40.142 1.00 90.25 631 SER A O 1
ATOM 4937 N N . VAL A 1 632 ? 15.783 -23.807 41.920 1.00 93.12 632 VAL A N 1
ATOM 4938 C CA . VAL A 1 632 ? 14.751 -22.774 41.915 1.00 93.12 632 VAL A CA 1
ATOM 4939 C C . VAL A 1 632 ? 15.413 -21.419 42.084 1.00 93.12 632 VAL A C 1
ATOM 4941 O O . VAL A 1 632 ? 16.134 -21.198 43.053 1.00 93.12 632 VAL A O 1
ATOM 4944 N N . GLU A 1 633 ? 15.119 -20.505 41.177 1.00 95.44 633 GLU A N 1
ATOM 4945 C CA . GLU A 1 633 ? 15.514 -19.103 41.232 1.00 95.44 633 GLU A CA 1
ATOM 4946 C C . GLU A 1 633 ? 14.296 -18.269 41.635 1.00 95.44 633 GLU A C 1
ATOM 4948 O O . GLU A 1 633 ? 13.192 -18.488 41.138 1.00 95.44 633 GLU A O 1
ATOM 4953 N N . ILE A 1 634 ? 14.472 -17.330 42.561 1.00 94.50 634 ILE A N 1
ATOM 4954 C CA . ILE A 1 634 ? 13.411 -16.438 43.036 1.00 94.50 634 ILE A CA 1
ATOM 4955 C C . ILE A 1 634 ? 13.752 -15.014 42.634 1.00 94.50 634 ILE A C 1
ATOM 4957 O O . ILE A 1 634 ? 14.834 -14.533 42.961 1.00 94.50 634 ILE A O 1
ATOM 4961 N N . TYR A 1 635 ? 12.798 -14.319 42.027 1.00 91.06 635 TYR A N 1
ATOM 4962 C CA . TYR A 1 635 ? 12.919 -12.939 41.583 1.00 91.06 635 TYR A CA 1
ATOM 4963 C C . TYR A 1 635 ? 11.902 -12.033 42.275 1.00 91.06 635 TYR A C 1
ATOM 4965 O O . TYR A 1 635 ? 10.788 -12.453 42.606 1.00 91.06 635 TYR A O 1
ATOM 4973 N N . THR A 1 636 ? 12.267 -10.766 42.470 1.00 86.12 636 THR A N 1
ATOM 4974 C CA . THR A 1 636 ? 11.280 -9.713 42.748 1.00 86.12 636 THR A CA 1
ATOM 4975 C C . THR A 1 636 ? 10.445 -9.438 41.495 1.00 86.12 636 THR A C 1
ATOM 4977 O O . THR A 1 636 ? 10.851 -9.782 40.387 1.00 86.12 636 THR A O 1
ATOM 4980 N N . ILE A 1 637 ? 9.293 -8.777 41.639 1.00 79.38 637 ILE A N 1
ATOM 4981 C CA . ILE A 1 637 ? 8.447 -8.413 40.487 1.00 79.38 637 ILE A CA 1
ATOM 4982 C C . ILE A 1 637 ? 9.143 -7.466 39.485 1.00 79.38 637 ILE A C 1
ATOM 4984 O O . ILE A 1 637 ? 8.747 -7.404 38.332 1.00 79.38 637 ILE A O 1
ATOM 4988 N N . GLN A 1 638 ? 10.208 -6.770 39.897 1.00 72.62 638 GLN A N 1
ATOM 4989 C CA . GLN A 1 638 ? 11.066 -5.950 39.027 1.00 72.62 638 GLN A CA 1
ATOM 4990 C C . GLN A 1 638 ? 12.192 -6.752 38.339 1.00 72.62 638 GLN A C 1
ATOM 4992 O O . GLN A 1 638 ? 13.093 -6.152 37.764 1.00 72.62 638 GLN A O 1
ATOM 4997 N N . GLY A 1 639 ? 12.202 -8.086 38.448 1.00 77.25 639 GLY A N 1
ATOM 4998 C CA . GLY A 1 639 ? 13.180 -8.957 37.781 1.00 77.25 639 GLY A CA 1
ATOM 4999 C C . GLY A 1 639 ? 14.520 -9.130 38.507 1.00 77.25 639 GLY A C 1
ATOM 5000 O O . GLY A 1 639 ? 15.422 -9.774 37.978 1.00 77.25 639 GLY A O 1
ATOM 5001 N N . ASN A 1 640 ? 14.678 -8.612 39.731 1.00 81.38 640 ASN A N 1
ATOM 5002 C CA . ASN A 1 640 ? 15.922 -8.777 40.490 1.00 81.38 640 ASN A CA 1
ATOM 5003 C C . ASN A 1 640 ? 15.993 -10.163 41.141 1.00 81.38 640 ASN A C 1
ATOM 5005 O O . ASN A 1 640 ? 15.079 -10.541 41.876 1.00 81.38 640 ASN A O 1
ATOM 5009 N N . LEU A 1 641 ? 17.093 -10.892 40.930 1.00 88.44 641 LEU A N 1
ATOM 5010 C CA . LEU A 1 641 ? 17.330 -12.194 41.559 1.00 88.44 641 LEU A CA 1
ATOM 5011 C C . LEU A 1 641 ? 17.521 -12.035 43.076 1.00 88.44 641 LEU A C 1
ATOM 5013 O O . LEU A 1 641 ? 18.425 -11.342 43.537 1.00 88.44 641 LEU A O 1
ATOM 5017 N N . LEU A 1 642 ? 16.668 -12.700 43.849 1.00 86.88 642 LEU A N 1
ATOM 5018 C CA . LEU A 1 642 ? 16.617 -12.633 45.308 1.00 86.88 642 LEU A CA 1
ATOM 5019 C C . LEU A 1 642 ? 17.243 -13.860 45.979 1.00 86.88 642 LEU A C 1
ATOM 5021 O O . LEU A 1 642 ? 17.862 -13.728 47.033 1.00 86.88 642 LEU A O 1
ATOM 5025 N N . SER A 1 643 ? 17.075 -15.052 45.405 1.00 86.38 643 SER A N 1
ATOM 5026 C CA . SER A 1 643 ? 17.648 -16.287 45.952 1.00 86.38 643 SER A CA 1
ATOM 5027 C C . SER A 1 643 ? 17.750 -17.383 44.894 1.00 86.38 643 SER A C 1
ATOM 5029 O O . SER A 1 643 ? 16.938 -17.432 43.972 1.00 86.38 643 SER A O 1
ATOM 5031 N N . VAL A 1 644 ? 18.716 -18.286 45.069 1.00 90.38 644 VAL A N 1
ATOM 5032 C CA . VAL A 1 644 ? 18.861 -19.523 44.293 1.00 90.38 644 VAL A CA 1
ATOM 5033 C C . VAL A 1 644 ? 18.899 -20.694 45.264 1.00 90.38 644 VAL A C 1
ATOM 5035 O O . VAL A 1 644 ? 19.696 -20.716 46.202 1.00 90.38 644 VAL A O 1
ATOM 5038 N N . ILE A 1 645 ? 18.028 -21.673 45.045 1.00 89.75 645 ILE A N 1
ATOM 5039 C CA . ILE A 1 645 ? 17.848 -22.831 45.914 1.00 89.75 645 ILE A CA 1
ATOM 5040 C C . ILE A 1 645 ? 18.166 -24.078 45.102 1.00 89.75 645 ILE A C 1
ATOM 5042 O O . ILE A 1 645 ? 17.413 -24.465 44.210 1.00 89.75 645 ILE A O 1
ATOM 5046 N N . ASN A 1 646 ? 19.284 -24.720 45.429 1.00 87.69 646 ASN A N 1
ATOM 5047 C CA . ASN A 1 646 ? 19.717 -25.942 44.761 1.00 87.69 646 ASN A CA 1
ATOM 5048 C C . ASN A 1 646 ? 19.092 -27.171 45.428 1.00 87.69 646 ASN A C 1
ATOM 5050 O O . ASN A 1 646 ? 19.130 -27.333 46.649 1.00 87.69 646 ASN A O 1
ATOM 5054 N N . ASN A 1 647 ? 18.532 -28.067 44.620 1.00 80.25 647 ASN A N 1
ATOM 5055 C CA . ASN A 1 647 ? 17.924 -29.309 45.077 1.00 80.25 647 ASN A CA 1
ATOM 5056 C C . ASN A 1 647 ? 18.921 -30.464 44.940 1.00 80.25 647 ASN A C 1
ATOM 5058 O O . ASN A 1 647 ? 18.818 -31.291 44.036 1.00 80.25 647 ASN A O 1
ATOM 5062 N N . GLU A 1 648 ? 19.884 -30.549 45.861 1.00 70.00 648 GLU A N 1
ATOM 5063 C CA . GLU A 1 648 ? 20.987 -31.529 45.799 1.00 70.00 648 GLU A CA 1
ATOM 5064 C C . GLU A 1 648 ? 20.535 -33.001 45.774 1.00 70.00 648 GLU A C 1
ATOM 5066 O O . GLU A 1 648 ? 21.293 -33.886 45.389 1.00 70.00 648 GLU A O 1
ATOM 5071 N N . LYS A 1 649 ? 19.289 -33.285 46.179 1.00 67.88 649 LYS A N 1
ATOM 5072 C CA . LYS A 1 649 ? 18.694 -34.632 46.156 1.00 67.88 649 LYS A CA 1
ATOM 5073 C C . LYS A 1 649 ? 17.728 -34.857 44.986 1.00 67.88 649 LYS A C 1
ATOM 5075 O O . LYS A 1 649 ? 17.085 -35.902 44.961 1.00 67.88 649 LYS A O 1
ATOM 5080 N N . SER A 1 650 ? 17.589 -33.885 44.077 1.00 67.44 650 SER A N 1
ATOM 5081 C CA . SER A 1 650 ? 16.689 -33.898 42.912 1.00 67.44 650 SER A CA 1
ATOM 5082 C C . SER A 1 650 ? 15.290 -34.429 43.246 1.00 67.44 650 SER A C 1
ATOM 5084 O O . SER A 1 650 ? 14.833 -35.432 42.712 1.00 67.44 650 SER A O 1
ATOM 5086 N N . LYS A 1 651 ? 14.605 -33.801 44.203 1.00 72.75 651 LYS A N 1
ATOM 5087 C CA . LYS A 1 651 ? 13.230 -34.169 44.585 1.00 72.75 651 LYS A CA 1
ATOM 5088 C C . LYS A 1 651 ? 12.186 -33.522 43.665 1.00 72.75 651 LYS A C 1
ATOM 5090 O O . LYS A 1 651 ? 12.403 -32.423 43.169 1.00 72.75 651 LYS A O 1
ATOM 5095 N N . LYS A 1 652 ? 11.013 -34.155 43.519 1.00 73.19 652 LYS A N 1
ATOM 5096 C CA . LYS A 1 652 ? 9.850 -33.598 42.786 1.00 73.19 652 LYS A CA 1
ATOM 5097 C C . LYS A 1 652 ? 9.194 -32.388 43.457 1.00 73.19 652 LYS A C 1
ATOM 5099 O O . LYS A 1 652 ? 8.486 -31.636 42.796 1.00 73.19 652 LYS A O 1
ATOM 5104 N N . THR A 1 653 ? 9.419 -32.229 44.759 1.00 84.81 653 THR A N 1
ATOM 5105 C CA . THR A 1 653 ? 8.889 -31.127 45.563 1.00 84.81 653 THR A CA 1
ATOM 5106 C C . THR A 1 653 ? 10.023 -30.481 46.338 1.00 84.81 653 THR A C 1
ATOM 5108 O O . THR A 1 653 ? 10.832 -31.184 46.954 1.00 84.81 653 THR A O 1
ATOM 5111 N N . ILE A 1 654 ? 10.056 -29.153 46.341 1.00 89.19 654 ILE A N 1
ATOM 5112 C CA . ILE A 1 654 ? 11.004 -28.346 47.107 1.00 89.19 654 ILE A CA 1
ATOM 5113 C C . ILE A 1 654 ? 10.246 -27.327 47.957 1.00 89.19 654 ILE A C 1
ATOM 5115 O O . ILE A 1 654 ? 9.286 -26.720 47.494 1.00 89.19 654 ILE A O 1
ATOM 5119 N N . SER A 1 655 ? 10.657 -27.181 49.216 1.00 89.75 655 SER A N 1
ATOM 5120 C CA . SER A 1 655 ? 10.083 -26.205 50.145 1.00 89.75 655 SER A CA 1
ATOM 5121 C C . SER A 1 655 ? 11.002 -24.992 50.242 1.00 89.75 655 SER A C 1
ATOM 5123 O O . SER A 1 655 ? 12.218 -25.155 50.356 1.00 89.75 655 SER A O 1
ATOM 5125 N N . VAL A 1 656 ? 10.424 -23.797 50.194 1.00 91.38 656 VAL A N 1
ATOM 5126 C CA . VAL A 1 656 ? 11.121 -22.511 50.265 1.00 91.38 656 VAL A CA 1
ATOM 5127 C C . VAL A 1 656 ? 10.644 -21.756 51.501 1.00 91.38 656 VAL A C 1
ATOM 5129 O O . VAL A 1 656 ? 9.443 -21.552 51.678 1.00 91.38 656 VAL A O 1
ATOM 5132 N N . ASP A 1 657 ? 11.589 -21.351 52.351 1.00 91.00 657 ASP A N 1
ATOM 5133 C CA . ASP A 1 657 ? 11.342 -20.471 53.497 1.00 91.00 657 ASP A CA 1
ATOM 5134 C C . ASP A 1 657 ? 11.243 -19.017 53.026 1.00 91.00 657 ASP A C 1
ATOM 5136 O O . ASP A 1 657 ? 12.176 -18.489 52.416 1.00 91.00 657 ASP A O 1
ATOM 5140 N N . ILE A 1 658 ? 10.110 -18.380 53.314 1.00 92.56 658 ILE A N 1
ATOM 5141 C CA . ILE A 1 658 ? 9.810 -16.999 52.926 1.00 92.56 658 ILE A CA 1
ATOM 5142 C C . ILE A 1 658 ? 9.580 -16.087 54.138 1.00 92.56 658 ILE A C 1
ATOM 5144 O O . ILE A 1 658 ? 9.156 -14.947 53.962 1.00 92.56 658 ILE A O 1
ATOM 5148 N N . ASN A 1 659 ? 9.867 -16.539 55.369 1.00 90.06 659 ASN A N 1
ATOM 5149 C CA . ASN A 1 659 ? 9.601 -15.771 56.597 1.00 90.06 659 ASN A CA 1
ATOM 5150 C C . ASN A 1 659 ? 10.261 -14.382 56.591 1.00 90.06 659 ASN A C 1
ATOM 5152 O O . ASN A 1 659 ? 9.689 -13.417 57.091 1.00 90.06 659 ASN A O 1
ATOM 5156 N N . ASN A 1 660 ? 11.457 -14.278 56.005 1.00 86.62 660 ASN A N 1
ATOM 5157 C CA . ASN A 1 660 ? 12.244 -13.042 55.969 1.00 86.62 660 ASN A CA 1
ATOM 5158 C C . ASN A 1 660 ? 11.945 -12.154 54.748 1.00 86.62 660 ASN A C 1
ATOM 5160 O O . ASN A 1 660 ? 12.591 -11.121 54.570 1.00 86.62 660 ASN A O 1
ATOM 5164 N N . TRP A 1 661 ? 11.015 -12.553 53.878 1.00 90.75 661 TRP A N 1
ATOM 5165 C CA . TRP A 1 661 ? 10.636 -11.761 52.709 1.00 90.75 661 TRP A CA 1
ATOM 5166 C C . TRP A 1 661 ? 9.604 -10.709 53.109 1.00 90.75 661 TRP A C 1
ATOM 5168 O O . TRP A 1 661 ? 8.777 -10.925 53.997 1.00 90.75 661 TRP A O 1
ATOM 5178 N N . ARG A 1 662 ? 9.640 -9.551 52.447 1.00 88.25 662 ARG A N 1
ATOM 5179 C CA . ARG A 1 662 ? 8.602 -8.531 52.628 1.00 88.25 662 ARG A CA 1
ATOM 5180 C C . ARG A 1 662 ? 7.298 -9.025 51.998 1.00 88.25 662 ARG A C 1
ATOM 5182 O O . ARG A 1 662 ? 7.332 -9.764 51.020 1.00 88.25 662 ARG A O 1
ATOM 5189 N N . SER A 1 663 ? 6.157 -8.601 52.533 1.00 89.94 663 SER A N 1
ATOM 5190 C CA . SER A 1 663 ? 4.860 -8.848 51.897 1.00 89.94 663 SER A CA 1
ATOM 5191 C C . SER A 1 663 ? 4.867 -8.305 50.466 1.00 89.94 663 SER A C 1
ATOM 5193 O O . SER A 1 663 ? 5.326 -7.184 50.230 1.00 89.94 663 SER A O 1
ATOM 5195 N N . GLY A 1 664 ? 4.406 -9.105 49.507 1.00 83.62 664 GLY A N 1
ATOM 5196 C CA . GLY A 1 664 ? 4.520 -8.773 48.089 1.00 83.62 664 GLY A CA 1
ATOM 5197 C C . GLY A 1 664 ? 4.461 -9.982 47.158 1.00 83.62 664 GLY A C 1
ATOM 5198 O O . GLY A 1 664 ? 4.241 -11.118 47.584 1.00 83.62 664 GLY A O 1
ATOM 5199 N N . ILE A 1 665 ? 4.642 -9.712 45.864 1.00 88.75 665 ILE A N 1
ATOM 5200 C CA . ILE A 1 665 ? 4.634 -10.718 44.799 1.00 88.75 665 ILE A CA 1
ATOM 5201 C C . ILE A 1 665 ? 6.071 -11.003 44.357 1.00 88.75 665 ILE A C 1
ATOM 5203 O O . 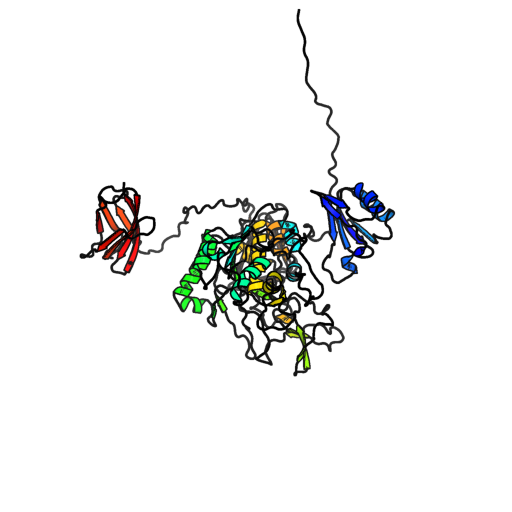ILE A 1 665 ? 6.851 -10.082 44.107 1.00 88.75 665 ILE A O 1
ATOM 5207 N N . TYR A 1 666 ? 6.384 -12.287 44.228 1.00 91.50 666 TYR A N 1
ATOM 5208 C CA . TYR A 1 666 ? 7.660 -12.811 43.755 1.00 91.50 666 TYR A CA 1
ATOM 5209 C C . TYR A 1 666 ? 7.423 -13.801 42.614 1.00 91.50 666 TYR A C 1
ATOM 5211 O O . TYR A 1 666 ? 6.334 -14.367 42.492 1.00 91.50 666 TYR A O 1
ATOM 5219 N N . ILE A 1 667 ? 8.442 -14.027 41.791 1.00 93.81 667 ILE A N 1
ATOM 5220 C CA . ILE A 1 667 ? 8.399 -14.988 40.684 1.00 93.81 667 ILE A CA 1
ATOM 5221 C C . ILE A 1 667 ? 9.407 -16.092 40.982 1.00 93.81 667 ILE A C 1
ATOM 5223 O O . ILE A 1 667 ? 10.575 -15.807 41.230 1.00 93.81 667 ILE A O 1
ATOM 5227 N N . SER A 1 668 ? 8.976 -17.349 40.962 1.00 93.12 668 SER A N 1
ATOM 5228 C CA . SER A 1 668 ? 9.883 -18.496 40.946 1.00 93.12 668 SER A CA 1
ATOM 5229 C C . SER A 1 668 ? 10.117 -18.963 39.521 1.00 93.12 668 SER A C 1
ATOM 5231 O O . SER A 1 668 ? 9.148 -19.135 38.786 1.00 93.12 668 SER A O 1
ATOM 5233 N N . LYS A 1 669 ? 11.365 -19.261 39.175 1.00 94.12 669 LYS A N 1
ATOM 5234 C CA . LYS A 1 669 ? 11.759 -20.025 37.993 1.00 94.12 669 LYS A CA 1
ATOM 5235 C C . LYS A 1 669 ? 12.355 -21.349 38.459 1.00 94.12 669 LYS A C 1
ATOM 5237 O O . LYS A 1 669 ? 13.344 -21.376 39.184 1.00 94.12 669 LYS A O 1
ATOM 5242 N N . VAL A 1 670 ? 11.719 -22.448 38.088 1.00 91.12 670 VAL A N 1
ATOM 5243 C CA . VAL A 1 670 ? 12.088 -23.814 38.458 1.00 91.12 670 VAL A CA 1
ATOM 5244 C C . VAL A 1 670 ? 12.757 -24.463 37.261 1.00 91.12 670 VAL A C 1
ATOM 5246 O O . VAL A 1 670 ? 12.160 -24.514 36.191 1.00 91.12 670 VAL A O 1
ATOM 5249 N N . ILE A 1 671 ? 13.974 -24.963 37.448 1.00 88.75 671 ILE A N 1
ATOM 5250 C CA . ILE A 1 671 ? 14.755 -25.634 36.407 1.00 88.75 671 ILE A CA 1
ATOM 5251 C C . ILE A 1 671 ? 14.778 -27.127 36.719 1.00 88.75 671 ILE A C 1
ATOM 5253 O O . ILE A 1 671 ? 15.097 -27.537 37.844 1.00 88.75 671 ILE A O 1
ATOM 5257 N N . THR A 1 672 ? 14.416 -27.950 35.740 1.00 89.06 672 THR A N 1
ATOM 5258 C CA . THR A 1 672 ? 14.342 -29.406 35.897 1.00 89.06 672 THR A CA 1
ATOM 5259 C C . THR A 1 672 ? 15.591 -30.119 35.388 1.00 89.06 672 THR A C 1
ATOM 5261 O O . THR A 1 672 ? 16.493 -29.522 34.799 1.00 89.06 672 THR A O 1
ATOM 5264 N N . LYS A 1 673 ? 15.666 -31.436 35.608 1.00 84.19 673 LYS A N 1
ATOM 5265 C CA . LYS A 1 673 ? 16.791 -32.263 35.162 1.00 84.19 673 LYS A CA 1
ATOM 5266 C C . LYS A 1 673 ? 16.853 -32.399 33.640 1.00 84.19 673 LYS A C 1
ATOM 5268 O O . LYS A 1 673 ? 17.948 -32.590 33.114 1.00 84.19 673 LYS A O 1
ATOM 5273 N N . ARG A 1 674 ? 15.722 -32.288 32.936 1.00 81.75 674 ARG A N 1
ATOM 5274 C CA . ARG A 1 674 ? 15.678 -32.225 31.464 1.00 81.75 674 ARG A CA 1
ATOM 5275 C C . ARG A 1 674 ? 15.918 -30.820 30.906 1.00 81.75 674 ARG A C 1
ATOM 5277 O O . ARG A 1 674 ? 15.805 -30.638 29.702 1.00 81.75 674 ARG A O 1
ATOM 5284 N N . ASN A 1 675 ? 16.303 -29.865 31.756 1.00 78.69 675 ASN A N 1
ATOM 5285 C CA . ASN A 1 675 ? 16.519 -28.464 31.397 1.00 78.69 675 ASN A CA 1
ATOM 5286 C C . ASN A 1 675 ? 15.237 -27.742 30.934 1.00 78.69 675 ASN A C 1
ATOM 5288 O O . ASN A 1 675 ? 15.317 -26.730 30.243 1.00 78.69 675 ASN A O 1
ATOM 5292 N N . GLU A 1 676 ? 14.065 -28.244 31.337 1.00 84.50 676 GLU A N 1
ATOM 5293 C CA . GLU A 1 676 ? 12.795 -27.533 31.187 1.00 84.50 676 GLU A CA 1
ATOM 5294 C C . GLU A 1 676 ? 12.680 -26.468 32.282 1.00 84.50 676 GLU A C 1
ATOM 5296 O O . GLU A 1 676 ? 13.195 -26.630 33.398 1.00 84.50 676 GLU A O 1
ATOM 5301 N N . THR A 1 677 ? 11.990 -25.372 31.972 1.00 85.50 677 THR A N 1
ATOM 5302 C CA . THR A 1 677 ? 11.797 -24.266 32.909 1.00 85.50 677 THR A CA 1
ATOM 5303 C C . THR A 1 677 ? 10.326 -23.992 33.147 1.00 85.50 677 THR A C 1
ATOM 5305 O O . THR A 1 677 ? 9.576 -23.766 32.204 1.00 85.50 677 THR A O 1
ATOM 5308 N N . PHE A 1 678 ? 9.935 -23.932 34.416 1.00 88.69 678 PHE A N 1
ATOM 5309 C CA . PHE A 1 678 ? 8.580 -23.582 34.829 1.00 88.69 678 PHE A CA 1
ATOM 5310 C C . PHE A 1 678 ? 8.613 -22.308 35.659 1.00 88.69 678 PHE A C 1
ATOM 5312 O O . PHE A 1 678 ? 9.411 -22.197 36.591 1.00 88.69 678 PHE A O 1
ATOM 5319 N N . THR A 1 679 ? 7.740 -21.353 35.359 1.00 89.69 679 THR A N 1
ATOM 5320 C CA . THR A 1 679 ? 7.595 -20.137 36.161 1.00 89.69 679 THR A CA 1
ATOM 5321 C C . THR A 1 679 ? 6.340 -20.202 37.019 1.00 89.69 679 THR A C 1
ATOM 5323 O O . THR A 1 679 ? 5.374 -20.898 36.710 1.00 89.69 679 THR A O 1
ATOM 5326 N N . GLY A 1 680 ? 6.350 -19.499 38.146 1.00 87.69 680 GLY A N 1
ATOM 5327 C CA . GLY A 1 680 ? 5.169 -19.416 38.988 1.00 87.69 680 GLY A CA 1
ATOM 5328 C C . GLY A 1 680 ? 5.194 -18.226 39.930 1.00 87.69 680 GLY A C 1
ATOM 5329 O O . GLY A 1 680 ? 6.245 -17.771 40.380 1.00 87.69 680 GLY A O 1
ATOM 5330 N N . LYS A 1 681 ? 4.004 -17.700 40.206 1.00 92.12 681 LYS A N 1
ATOM 5331 C CA . LYS A 1 681 ? 3.794 -16.549 41.083 1.00 92.12 681 LYS A CA 1
ATOM 5332 C C . LYS A 1 681 ? 3.786 -16.992 42.539 1.00 92.12 681 LYS A C 1
ATOM 5334 O O . LYS A 1 681 ? 3.051 -17.905 42.893 1.00 92.12 681 LYS A O 1
ATOM 5339 N N . ILE A 1 682 ? 4.509 -16.290 43.400 1.00 92.31 682 ILE A N 1
ATOM 5340 C CA . ILE A 1 682 ? 4.492 -16.460 44.856 1.00 92.31 682 ILE A CA 1
ATOM 5341 C C . ILE A 1 682 ? 3.915 -15.193 45.481 1.00 92.31 682 ILE A C 1
ATOM 5343 O O . ILE A 1 682 ? 4.355 -14.087 45.173 1.00 92.31 682 ILE A O 1
ATOM 5347 N N . VAL A 1 683 ? 2.952 -15.346 46.383 1.00 91.56 683 VAL A N 1
ATOM 5348 C CA . VAL A 1 683 ? 2.337 -14.247 47.130 1.00 91.56 683 VAL A CA 1
ATOM 5349 C C . VAL A 1 683 ? 2.705 -14.390 48.607 1.00 91.56 683 VAL A C 1
ATOM 5351 O O . VAL A 1 683 ? 2.184 -15.265 49.303 1.00 91.56 683 VAL A O 1
ATOM 5354 N N . LYS A 1 684 ? 3.606 -13.522 49.085 1.00 91.81 684 LYS A N 1
ATOM 5355 C CA . LYS A 1 684 ? 3.949 -13.394 50.508 1.00 91.81 684 LYS A CA 1
ATOM 5356 C C . LYS A 1 684 ? 2.937 -12.471 51.180 1.00 91.81 684 LYS A C 1
ATOM 5358 O O . LYS A 1 684 ? 2.835 -11.304 50.799 1.00 91.81 684 LYS A O 1
ATOM 5363 N N . GLN A 1 685 ? 2.226 -12.997 52.179 1.00 86.88 685 GLN A N 1
ATOM 5364 C CA . GLN A 1 685 ? 1.355 -12.209 53.063 1.00 86.88 685 GLN A CA 1
ATOM 5365 C C . GLN A 1 685 ? 2.150 -11.483 54.135 1.00 86.88 685 GLN A C 1
ATOM 5367 O O . GLN A 1 685 ? 3.048 -12.122 54.737 1.00 86.88 685 GLN A O 1
#

Radius of gyration: 30.84 Å; chains: 1; bounding box: 88×81×95 Å